Protein AF-0000000072275347 (afdb_homodimer)

Nearest PDB structures (foldseek):
  4dvj-assembly1_B  TM=9.779E-01  e=2.422E-47  Rhizobium etli CFN 42
  4dvj-assembly1_A  TM=9.761E-01  e=4.893E-47  Rhizobium etli CFN 42
  3fbg-assembly1_A  TM=9.633E-01  e=6.335E-38  Staphylococcus haemolyticus JCSC1435
  8j6e-assembly1_A  TM=8.499E-01  e=1.696E-19  Leishmania donovani
  3goh-assembly1_A  TM=8.347E-01  e=6.925E-19  Shewanella oneidensis MR-1

Foldseek 3Di:
DWFKWAQAQDALPDPRLIAIDDDDQDDEAQQKFKWQFFKAWDDPVQNVCSNPPHHHPVGTAAGGFWTWGFGCDGHNNYDQDDGGFIKIFGAAPVDHHDRGRIDIHGPLGMAGAQPVDDGQLRSLAHPLVLQLVCCCCVWQNADQDAQVVCPQAAAEEEEPLFEANNLNNQLCCQQRHNHQYEYEDADPVSVVSSVVSPHPYYHHLVDQPQVVVVVVVRGAHQEYEYEDPCQVCVLSVLVRHAQQGEYEYEYDDPPHDPVSNVVSVYYYTYGDSNVCVVVVDPVSSVNHVSSNVVSVCCNVPSHGGQEDEEQEASGRVSVSVSSVVNVVSPDGRIYMHGHD/DWFKWAQAQDALPDPRLIAIDDDDQDDEAQQKFKWQFFKAWDDPVQLVCSNPPHHHPVGTAGGGFWTWGFGCDGHNNYDQDDGGFIKIFGAAPVDHHDRGRIDIHGPLGMAGAQPVDDGQLRSLAHPLVLQLVCCCCVWQNADQDAQVVCPQAAAEEEEPLFEANNLNNQLCCQQRHNHQYEYEDADPVSQVSSVVSHHPYYHHLVDQPQVVVVVVVRGAHQEYEYEDPCQVCVLSVLVRHAQQHEYEYEDDDPPHDPVSNVVSVYYYTYGDSNVCVVVVDPVSSVNHVSSNVVSVCCNVPSHGGQEDEEQEASGRVSVSVSSVVNVVSPDGRIYMYGHD

InterPro domains:
  IPR011032 GroES-like superfamily [SSF50129] (16-145)
  IPR013149 Alcohol dehydrogenase-like, C-terminal [PF00107] (164-250)
  IPR013154 Alcohol dehydrogenase-like, N-terminal [PF08240] (29-88)
  IPR014182 Alcohol dehydrogenase, zinc-binding type 1 [TIGR02817] (2-340)
  IPR014182 Alcohol dehydrogenase, zinc-binding type 1 [cd08252] (1-337)
  IPR020843 Enoylreductase domain [SM00829] (5-337)
  IPR036291 NAD(P)-binding domain superfamily [SSF51735] (117-290)
  IPR051603 Zinc-Containing ADH Family: Quinone Oxidoreductase/CCCR [PTHR44154] (21-338)

Solvent-accessible surface area (backbone atoms only — not comparable to full-atom values): 33293 Å² total; per-residue (Å²): 71,55,30,31,25,21,41,41,49,38,58,76,85,43,86,62,30,43,34,74,41,79,45,81,76,80,77,58,50,48,45,14,29,27,26,39,49,41,10,30,27,71,54,73,65,43,53,52,42,42,53,62,43,81,36,28,86,92,50,56,36,38,45,43,38,20,26,7,27,32,28,66,40,67,16,86,65,48,80,91,71,58,61,71,42,54,31,25,23,34,58,45,86,89,47,71,26,41,41,28,48,59,32,70,36,53,56,43,43,33,23,58,42,33,83,78,47,56,46,53,44,40,7,32,34,33,54,31,42,50,39,26,50,41,33,43,47,70,58,66,52,54,66,73,39,60,49,81,75,40,70,74,46,36,22,33,40,31,35,47,14,32,28,43,39,27,34,46,35,35,31,51,43,48,67,49,26,43,44,45,35,33,26,26,36,77,50,71,70,36,41,54,46,30,43,71,38,44,30,75,41,77,42,42,75,88,52,65,50,49,61,54,53,61,71,65,69,69,71,46,27,29,32,33,42,30,55,50,64,37,54,80,43,38,71,48,49,46,68,46,43,27,72,62,12,38,37,34,39,61,61,62,43,70,82,44,68,59,50,66,30,35,69,30,22,23,32,43,32,28,46,32,77,47,27,35,63,74,66,63,40,92,64,32,49,49,50,17,52,52,46,38,50,48,19,52,34,38,57,72,63,73,43,74,71,43,55,67,44,76,78,40,49,55,40,24,69,45,49,46,52,50,44,51,48,57,73,66,69,73,60,57,32,19,43,22,28,43,39,113,72,55,30,29,25,21,40,40,50,37,57,73,85,45,88,62,30,42,34,73,42,80,46,80,75,81,75,57,50,49,46,15,30,26,26,40,48,41,11,28,26,69,53,72,66,43,54,52,44,40,53,63,43,81,35,28,85,91,51,55,36,37,46,42,38,18,26,7,29,32,27,67,40,66,16,86,67,47,80,91,70,57,61,71,41,52,32,27,25,33,56,48,84,89,47,70,27,42,40,26,47,60,31,70,36,53,57,42,43,33,22,58,41,34,82,78,46,56,46,53,44,39,7,32,35,33,54,32,44,50,39,28,49,43,34,43,47,71,58,65,52,53,65,72,40,61,48,81,74,41,70,76,45,36,22,32,40,31,35,44,14,32,30,43,38,27,35,47,34,36,32,49,44,48,68,48,28,45,43,45,35,32,27,24,35,77,49,72,71,37,40,54,48,30,45,71,37,43,31,74,39,79,43,42,74,87,51,64,51,46,62,55,54,59,70,65,69,68,71,47,27,27,32,35,41,30,56,50,64,38,54,80,43,38,71,48,50,46,68,46,44,28,74,60,12,38,37,34,39,59,61,60,43,71,81,44,68,59,53,67,30,33,67,30,22,22,31,43,30,30,46,32,76,48,28,34,64,72,64,64,39,94,64,33,50,50,49,17,51,53,45,39,52,48,19,51,34,38,58,72,62,72,42,76,71,42,56,67,44,75,77,40,47,56,40,24,70,46,49,47,53,48,44,51,48,57,72,67,71,73,60,54,32,19,42,20,30,44,38,112

pLDDT: mean 96.67, std 4.54, range [67.81, 98.94]

Sequence (680 aa):
MKAVGTHAPLPIDHPEALLDLEIDKPVPGPRDLLVRIEAISVNPVDTKTRKTRPASPENPAILGWDAAGVVEAVGESVTLFKPGEAVYYAGDLTRPGTNAQFHLVDERLAALKPTSLDFAEAAALPLTTITAYEMLFDRLGVPRSSPEALGEVRSILIVGGAGGVGSIAIQLARRLTGLTVIATASRPETRDWVSAMGAHHVVDHRGDLAEQINALGVGPVGFIFSTTQTPSHFPALAKIIAPQGRIGMIDDGVGLDFSLLKTKSASLHWEFMYTRSMFHTEDMIAQHSLLSEVAGLIDDGTLRTTLTATDGPISAATLKAAHATQESGTTIGKRVLVGFMKAVGTHAPLPIDHPEALLDLEIDKPVPGPRDLLVRIEAISVNPVDTKTRKTRPASPENPAILGWDAAGVVEAVGESVTLFKPGEAVYYAGDLTRPGTNAQFHLVDERLAALKPTSLDFAEAAALPLTTITAYEMLFDRLGVPRSSPEALGEVRSILIVGGAGGVGSIAIQLARRLTGLTVIATASRPETRDWVSAMGAHHVVDHRGDLAEQINALGVGPVGFIFSTTQTPSHFPALAKIIAPQGRIGMIDDGVGLDFSLLKTKSASLHWEFMYTRSMFHTEDMIAQHSLLSEVAGLIDDGTLRTTLTATDGPISAATLKAAHATQESGTTIGKRVLVGF

Organism: Rhodospirillum rubrum (strain ATCC 11170 / ATH 1.1.1 / DSM 467 / LMG 4362 / NCIMB 8255 / S1) (NCBI:txid269796)

Secondary structure (DSSP, 8-state):
-EEEEESS---TTSTTSSEEEE-PPP---TTEEEEEEEEEE--HHHHHHHHHS---SSSPEE---EEEEEEEEE-TT--S--TT-EEEEE--TTS--S-BSEEEEEGGGEEEPPTTS-HHHHHTSHHHHHHHHIIIIIIS----S-GGGGTT--EEEEESTTSHHHHHHHHHHHHHS-PEEEEE--SHHHHHHHHHHT-SEEE-TTS-HHHHHHHHT---EEEEEE-S-HHHHHHHHHHHEEEEEEEEESS--TT--GGGGGGGT-EEEE--TTHHHHHT-TTTTHHHHHHHHHHHHHHTTSS---EEEEEESSSHHHHHHHHHHHHTT---SEEEEE--/-EEEEESS---TTSTTSSEEEE-PPP---TTEEEEEEEEEE--HHHHHHHHHS---SSSPEE---EEEEEEEEE-TT--S--TT-EEEEE--TTS--S-BSEEEEEGGGEEEPPTTS-HHHHHTSHHHHHHHHIIIIIIS----S-GGGGTT--EEEEESTTSHHHHHHHHHHHHHS-PEEEEE--SHHHHHHHHHHT-SEEE-TTS-HHHHHHHHT---EEEEEE-S-HHHHHHHHHHHEEEEEEEEESS--TT--GGGGGGGT-EEEE--TTHHHHHT-TTTTHHHHHHHHHHHHHHTTSS---EEEEEESSSHHHHHHHHHHHHTT---SEEEEE--

Structure (mmCIF, N/CA/C/O backbone):
data_AF-0000000072275347-model_v1
#
loop_
_entity.id
_entity.type
_entity.pdbx_description
1 polymer 'Zinc-type alcohol dehydrogenase-like protein'
#
loop_
_atom_site.group_PDB
_atom_site.id
_atom_site.type_symbol
_atom_site.label_atom_id
_atom_site.label_alt_id
_atom_site.label_comp_id
_atom_site.label_asym_id
_atom_site.label_entity_id
_atom_site.label_seq_id
_atom_site.pdbx_PDB_ins_code
_atom_site.Cartn_x
_atom_site.Cartn_y
_atom_site.Cartn_z
_atom_site.occupancy
_atom_site.B_iso_or_equiv
_atom_site.auth_seq_id
_atom_site.auth_comp_id
_atom_site.auth_asym_id
_atom_site.auth_atom_id
_atom_site.pdbx_PDB_model_num
ATOM 1 N N . MET A 1 1 ? 14.648 -35.406 -23.766 1 96.94 1 MET A N 1
ATOM 2 C CA . MET A 1 1 ? 13.375 -35.469 -23.062 1 96.94 1 MET A CA 1
ATOM 3 C C . MET A 1 1 ? 12.281 -34.719 -23.812 1 96.94 1 MET A C 1
ATOM 5 O O . MET A 1 1 ? 12.578 -33.844 -24.609 1 96.94 1 MET A O 1
ATOM 9 N N . LYS A 1 2 ? 11.078 -35.156 -23.578 1 98.12 2 LYS A N 1
ATOM 10 C CA . LYS A 1 2 ? 9.945 -34.469 -24.188 1 98.12 2 LYS A CA 1
ATOM 11 C C . LYS A 1 2 ? 9.695 -33.125 -23.516 1 98.12 2 LYS A C 1
ATOM 13 O O . LYS A 1 2 ? 9.844 -33 -22.297 1 98.12 2 LYS A O 1
ATOM 18 N N . ALA A 1 3 ? 9.336 -32.094 -24.281 1 98.44 3 ALA A N 1
ATOM 19 C CA . ALA A 1 3 ? 8.93 -30.797 -23.797 1 98.44 3 ALA A CA 1
ATOM 20 C C . ALA A 1 3 ? 7.973 -30.109 -24.766 1 98.44 3 ALA A C 1
ATOM 22 O O . ALA A 1 3 ? 7.832 -30.547 -25.906 1 98.44 3 ALA A O 1
ATOM 23 N N . VAL A 1 4 ? 7.266 -29.188 -24.281 1 98.56 4 VAL A N 1
ATOM 24 C CA . VAL A 1 4 ? 6.453 -28.312 -25.141 1 98.56 4 VAL A CA 1
ATOM 25 C C . VAL A 1 4 ? 6.977 -26.891 -25.062 1 98.56 4 VAL A C 1
ATOM 27 O O . VAL A 1 4 ? 7.156 -26.328 -23.969 1 98.56 4 VAL A O 1
ATOM 30 N N . GLY A 1 5 ? 7.262 -26.281 -26.172 1 97.94 5 GLY A N 1
ATOM 31 C CA . GLY A 1 5 ? 7.789 -24.922 -26.219 1 97.94 5 GLY A CA 1
ATOM 32 C C . GLY A 1 5 ? 7.422 -24.188 -27.484 1 97.94 5 GLY A C 1
ATOM 33 O O . GLY A 1 5 ? 6.48 -24.562 -28.188 1 97.94 5 GLY A O 1
ATOM 34 N N . THR A 1 6 ? 8.008 -23.047 -27.641 1 97.81 6 THR A N 1
ATOM 35 C CA . THR A 1 6 ? 7.777 -22.234 -28.844 1 97.81 6 THR A CA 1
ATOM 36 C C . THR A 1 6 ? 9.086 -21.656 -29.359 1 97.81 6 THR A C 1
ATOM 38 O O . THR A 1 6 ? 10.031 -21.453 -28.594 1 97.81 6 THR A O 1
ATOM 41 N N . HIS A 1 7 ? 9.117 -21.391 -30.688 1 97.69 7 HIS A N 1
ATOM 42 C CA . HIS A 1 7 ? 10.297 -20.828 -31.344 1 97.69 7 HIS A CA 1
ATOM 43 C C . HIS A 1 7 ? 10.156 -19.328 -31.531 1 97.69 7 HIS A C 1
ATOM 45 O O . HIS A 1 7 ? 11.102 -18.656 -31.953 1 97.69 7 HIS A O 1
ATOM 51 N N . ALA A 1 8 ? 8.953 -18.797 -31.234 1 97.19 8 ALA A N 1
ATOM 52 C CA . ALA A 1 8 ? 8.656 -17.375 -31.344 1 97.19 8 ALA A CA 1
ATOM 53 C C . ALA A 1 8 ? 7.383 -17.016 -30.594 1 97.19 8 ALA A C 1
ATOM 55 O O . ALA A 1 8 ? 6.543 -17.891 -30.328 1 97.19 8 ALA A O 1
ATOM 56 N N . PRO A 1 9 ? 7.363 -15.711 -30.203 1 97.25 9 PRO A N 1
ATOM 57 C CA . PRO A 1 9 ? 6.07 -15.289 -29.656 1 97.25 9 PRO A CA 1
ATOM 58 C C . PRO A 1 9 ? 4.961 -15.281 -30.703 1 97.25 9 PRO A C 1
ATOM 60 O O . PRO A 1 9 ? 5.074 -14.586 -31.719 1 97.25 9 PRO A O 1
ATOM 63 N N . LEU A 1 10 ? 3.924 -16.062 -30.531 1 96.62 10 LEU A N 1
ATOM 64 C CA . LEU A 1 10 ? 2.867 -16.203 -31.531 1 96.62 10 LEU A CA 1
ATOM 65 C C . LEU A 1 10 ? 1.497 -16.266 -30.859 1 96.62 10 LEU A C 1
ATOM 67 O O . LEU A 1 10 ? 1.38 -16.703 -29.719 1 96.62 10 LEU A O 1
ATOM 71 N N . PRO A 1 11 ? 0.466 -15.758 -31.562 1 96.88 11 PRO A N 1
ATOM 72 C CA . PRO A 1 11 ? -0.896 -15.969 -31.062 1 96.88 11 PRO A CA 1
ATOM 73 C C . PRO A 1 11 ? -1.306 -17.438 -31.062 1 96.88 11 PRO A C 1
ATOM 75 O O . PRO A 1 11 ? -0.723 -18.25 -31.797 1 96.88 11 PRO A O 1
ATOM 78 N N . ILE A 1 12 ? -2.264 -17.734 -30.266 1 97.06 12 ILE A N 1
ATOM 79 C CA . ILE A 1 12 ? -2.586 -19.141 -29.969 1 97.06 12 ILE A CA 1
ATOM 80 C C . ILE A 1 12 ? -3.129 -19.812 -31.234 1 97.06 12 ILE A C 1
ATOM 82 O O . ILE A 1 12 ? -3.051 -21.031 -31.375 1 97.06 12 ILE A O 1
ATOM 86 N N . ASP A 1 13 ? -3.684 -19.078 -32.156 1 96.25 13 ASP A N 1
ATOM 87 C CA . ASP A 1 13 ? -4.285 -19.656 -33.344 1 96.25 13 ASP A CA 1
ATOM 88 C C . ASP A 1 13 ? -3.223 -19.953 -34.406 1 96.25 13 ASP A C 1
ATOM 90 O O . ASP A 1 13 ? -3.51 -20.609 -35.406 1 96.25 13 ASP A O 1
ATOM 94 N N . HIS A 1 14 ? -2.021 -19.516 -34.188 1 97 14 HIS A N 1
ATOM 95 C CA . HIS A 1 14 ? -0.943 -19.875 -35.125 1 97 14 HIS A CA 1
ATOM 96 C C . HIS A 1 14 ? -0.582 -21.359 -35 1 97 14 HIS A C 1
ATOM 98 O O . HIS A 1 14 ? -0.474 -21.875 -33.875 1 97 14 HIS A O 1
ATOM 104 N N . PRO A 1 15 ? -0.305 -22.062 -36.062 1 95.56 15 PRO A N 1
ATOM 105 C CA . PRO A 1 15 ? -0.026 -23.5 -36.031 1 95.56 15 PRO A CA 1
ATOM 106 C C . PRO A 1 15 ? 1.238 -23.844 -35.25 1 95.56 15 PRO A C 1
ATOM 108 O O . PRO A 1 15 ? 1.352 -24.938 -34.688 1 95.56 15 PRO A O 1
ATOM 111 N N . GLU A 1 16 ? 2.111 -22.922 -35.125 1 96.44 16 GLU A N 1
ATOM 112 C CA . GLU A 1 16 ? 3.381 -23.172 -34.438 1 96.44 16 GLU A CA 1
ATOM 113 C C . GLU A 1 16 ? 3.453 -22.453 -33.125 1 96.44 16 GLU A C 1
ATOM 115 O O . GLU A 1 16 ? 4.543 -22.1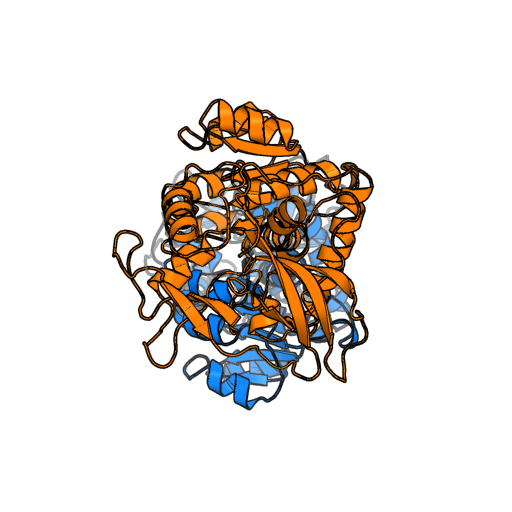56 -32.625 1 96.44 16 GLU A O 1
ATOM 120 N N . ALA A 1 17 ? 2.271 -22.047 -32.656 1 97.62 17 ALA A N 1
ATOM 121 C CA . ALA A 1 17 ? 2.232 -21.328 -31.375 1 97.62 17 ALA A CA 1
ATOM 122 C C . ALA A 1 17 ? 2.93 -22.125 -30.281 1 97.62 17 ALA A C 1
ATOM 124 O O . ALA A 1 17 ? 3.6 -21.562 -29.406 1 97.62 17 ALA A O 1
ATOM 125 N N . LEU A 1 18 ? 2.74 -23.422 -30.25 1 98.38 18 LEU A N 1
ATOM 126 C CA . LEU A 1 18 ? 3.391 -24.391 -29.375 1 98.38 18 LEU A CA 1
ATOM 127 C C . LEU A 1 18 ? 3.773 -25.656 -30.156 1 98.38 18 LEU A C 1
ATOM 129 O O . LEU A 1 18 ? 3.023 -26.094 -31.031 1 98.38 18 LEU A O 1
ATOM 133 N N . LEU A 1 19 ? 4.91 -26.203 -29.75 1 98.31 19 LEU A N 1
ATOM 134 C CA . LEU A 1 19 ? 5.449 -27.344 -30.469 1 98.31 19 LEU A CA 1
ATOM 135 C C . LEU A 1 19 ? 5.926 -28.422 -29.484 1 98.31 19 LEU A C 1
ATOM 137 O O . LEU A 1 19 ? 6.465 -28.109 -28.422 1 98.31 19 LEU A O 1
ATOM 141 N N . ASP A 1 20 ? 5.707 -29.672 -29.891 1 98.38 20 ASP A N 1
ATOM 142 C CA . ASP A 1 20 ? 6.395 -30.766 -29.203 1 98.38 20 ASP A CA 1
ATOM 143 C C . ASP A 1 20 ? 7.879 -30.797 -29.562 1 98.38 20 ASP A C 1
ATOM 145 O O . ASP A 1 20 ? 8.234 -30.828 -30.75 1 98.38 20 ASP A O 1
ATOM 149 N N . LEU A 1 21 ? 8.664 -30.766 -28.562 1 98.12 21 LEU A N 1
ATOM 150 C CA . LEU A 1 21 ? 10.109 -30.688 -28.75 1 98.12 21 LEU A CA 1
ATOM 151 C C . LEU A 1 21 ? 10.805 -31.844 -28.031 1 98.12 21 LEU A C 1
ATOM 153 O O . LEU A 1 21 ? 10.242 -32.438 -27.109 1 98.12 21 LEU A O 1
ATOM 157 N N . GLU A 1 22 ? 11.938 -32.25 -28.578 1 97.75 22 GLU A N 1
ATOM 158 C CA . GLU A 1 22 ? 12.914 -33.062 -27.859 1 97.75 22 GLU A CA 1
ATOM 159 C C . GLU A 1 22 ? 14.133 -32.219 -27.453 1 97.75 22 GLU A C 1
ATOM 161 O O . GLU A 1 22 ? 14.82 -31.672 -28.297 1 97.75 22 GLU A O 1
ATOM 166 N N . ILE A 1 23 ? 14.297 -32.125 -26.141 1 97.12 23 ILE A N 1
ATOM 167 C CA . ILE A 1 23 ? 15.398 -31.312 -25.641 1 97.12 23 ILE A CA 1
ATOM 168 C C . ILE A 1 23 ? 16.25 -32.125 -24.672 1 97.12 23 ILE A C 1
ATOM 170 O O . ILE A 1 23 ? 15.891 -33.25 -24.312 1 97.12 23 ILE A O 1
ATOM 174 N N . ASP A 1 24 ? 17.375 -31.562 -24.266 1 97.19 24 ASP A N 1
ATOM 175 C CA . ASP A 1 24 ? 18.266 -32.25 -23.328 1 97.19 24 ASP A CA 1
ATOM 176 C C . ASP A 1 24 ? 17.688 -32.25 -21.922 1 97.19 24 ASP A C 1
ATOM 178 O O . ASP A 1 24 ? 17.062 -31.25 -21.5 1 97.19 24 ASP A O 1
ATOM 182 N N . LYS A 1 25 ? 17.859 -33.344 -21.234 1 97.94 25 LYS A N 1
ATOM 183 C CA . LYS A 1 25 ? 17.547 -33.375 -19.812 1 97.94 25 LYS A CA 1
ATOM 184 C C . LYS A 1 25 ? 18.438 -32.406 -19.031 1 97.94 25 LYS A C 1
ATOM 186 O O . LYS A 1 25 ? 19.656 -32.438 -19.156 1 97.94 25 LYS A O 1
ATOM 191 N N . PRO A 1 26 ? 17.875 -31.547 -18.219 1 97.81 26 PRO A N 1
ATOM 192 C CA . PRO A 1 26 ? 18.703 -30.578 -17.516 1 97.81 26 PRO A CA 1
ATOM 193 C C . PRO A 1 26 ? 19.453 -31.188 -16.328 1 97.81 26 PRO A C 1
ATOM 195 O O . PRO A 1 26 ? 19.047 -32.25 -15.82 1 97.81 26 PRO A O 1
ATOM 198 N N . VAL A 1 27 ? 20.5 -30.547 -15.953 1 97.69 27 VAL A N 1
ATOM 199 C CA . VAL A 1 27 ? 21.344 -30.953 -14.844 1 97.69 27 VAL A CA 1
ATOM 200 C C . VAL A 1 27 ? 21.172 -30 -13.664 1 97.69 27 VAL A C 1
ATOM 202 O O . VAL A 1 27 ? 21.266 -28.781 -13.828 1 97.69 27 VAL A O 1
ATOM 205 N N . PRO A 1 28 ? 20.906 -30.547 -12.5 1 98.12 28 PRO A N 1
ATOM 206 C CA . PRO A 1 28 ? 20.641 -29.672 -11.359 1 98.12 28 PRO A CA 1
ATOM 207 C C . PRO A 1 28 ? 21.859 -28.828 -10.961 1 98.12 28 PRO A C 1
ATOM 209 O O . PRO A 1 28 ? 22.984 -29.344 -10.953 1 98.12 28 PRO A O 1
ATOM 212 N N . GLY A 1 29 ? 21.656 -27.531 -10.766 1 98.25 29 GLY A N 1
ATOM 213 C CA . GLY A 1 29 ? 22.625 -26.719 -10.047 1 98.25 29 GLY A CA 1
ATOM 214 C C . GLY A 1 29 ? 22.656 -27 -8.562 1 98.25 29 GLY A C 1
ATOM 215 O O . GLY A 1 29 ? 21.953 -27.875 -8.07 1 98.25 29 GLY A O 1
ATOM 216 N N . PRO A 1 30 ? 23.375 -26.25 -7.766 1 98.31 30 PRO A N 1
ATOM 217 C CA . PRO A 1 30 ? 23.625 -26.562 -6.359 1 98.31 30 PRO A CA 1
ATOM 218 C C . PRO A 1 30 ? 22.344 -26.578 -5.523 1 98.31 30 PRO A C 1
ATOM 220 O O . PRO A 1 30 ? 22.203 -27.422 -4.625 1 98.31 30 PRO A O 1
ATOM 223 N N . ARG A 1 31 ? 21.359 -25.734 -5.828 1 98.38 31 ARG A N 1
ATOM 224 C CA . ARG A 1 31 ? 20.172 -25.641 -4.996 1 98.38 31 ARG A CA 1
ATOM 225 C C . ARG A 1 31 ? 18.938 -26.156 -5.734 1 98.38 31 ARG A C 1
ATOM 227 O O . ARG A 1 31 ? 17.812 -26 -5.273 1 98.38 31 ARG A O 1
ATOM 234 N N . ASP A 1 32 ? 19.172 -26.859 -6.781 1 98.81 32 ASP A N 1
ATOM 235 C CA . ASP A 1 32 ? 18.078 -27.266 -7.652 1 98.81 32 ASP A CA 1
ATOM 236 C C . ASP A 1 32 ? 17.562 -28.656 -7.266 1 98.81 32 ASP A C 1
ATOM 238 O O . ASP A 1 32 ? 18.344 -29.547 -6.906 1 98.81 32 ASP A O 1
ATOM 242 N N . LEU A 1 33 ? 16.281 -28.75 -7.375 1 98.94 33 LEU A N 1
ATOM 243 C CA . LEU A 1 33 ? 15.641 -30.062 -7.539 1 98.94 33 LEU A CA 1
ATOM 244 C C . LEU A 1 33 ? 15.438 -30.375 -9.016 1 98.94 33 LEU A C 1
ATOM 246 O O . LEU A 1 33 ? 14.992 -29.531 -9.789 1 98.94 33 LEU A O 1
ATOM 250 N N . LEU A 1 34 ? 15.812 -31.562 -9.367 1 98.94 34 LEU A N 1
ATOM 251 C CA . LEU A 1 34 ? 15.336 -32.125 -10.625 1 98.94 34 LEU A CA 1
ATOM 252 C C . LEU A 1 34 ? 14.062 -32.938 -10.406 1 98.94 34 LEU A C 1
ATOM 254 O O . LEU A 1 34 ? 14.078 -33.969 -9.734 1 98.94 34 LEU A O 1
ATOM 258 N N . VAL A 1 35 ? 13.031 -32.469 -10.992 1 98.94 35 VAL A N 1
ATOM 259 C CA . VAL A 1 35 ? 11.734 -33.062 -10.719 1 98.94 35 VAL A CA 1
ATOM 260 C C . VAL A 1 35 ? 11.203 -33.75 -11.977 1 98.94 35 VAL A C 1
ATOM 262 O O . VAL A 1 35 ? 11.203 -33.188 -13.055 1 98.94 35 VAL A O 1
ATOM 265 N N . ARG A 1 36 ? 10.836 -35 -11.859 1 98.94 36 ARG A N 1
ATOM 266 C CA . ARG A 1 36 ? 10.062 -35.656 -12.906 1 98.94 36 ARG A CA 1
ATOM 267 C C . ARG A 1 36 ? 8.602 -35.219 -12.859 1 98.94 36 ARG A C 1
ATOM 269 O O . ARG A 1 36 ? 7.863 -35.594 -11.945 1 98.94 36 ARG A O 1
ATOM 276 N N . ILE A 1 37 ? 8.188 -34.562 -13.852 1 98.88 37 ILE A N 1
ATOM 277 C CA . ILE A 1 37 ? 6.879 -33.906 -13.852 1 98.88 37 ILE A CA 1
ATOM 278 C C . ILE A 1 37 ? 5.785 -34.938 -14.078 1 98.88 37 ILE A C 1
ATOM 280 O O . ILE A 1 37 ? 5.867 -35.75 -15.008 1 98.88 37 ILE A O 1
ATOM 284 N N . GLU A 1 38 ? 4.812 -34.906 -13.195 1 98.88 38 GLU A N 1
ATOM 285 C CA . GLU A 1 38 ? 3.652 -35.781 -13.336 1 98.88 38 GLU A CA 1
ATOM 286 C C . GLU A 1 38 ? 2.438 -35 -13.844 1 98.88 38 GLU A C 1
ATOM 288 O O . GLU A 1 38 ? 1.63 -35.562 -14.602 1 98.88 38 GLU A O 1
ATOM 293 N N . ALA A 1 39 ? 2.264 -33.812 -13.43 1 98.88 39 ALA A N 1
ATOM 294 C CA . ALA A 1 39 ? 1.138 -32.969 -13.812 1 98.88 39 ALA A CA 1
ATOM 295 C C . ALA A 1 39 ? 1.528 -31.5 -13.789 1 98.88 39 ALA A C 1
ATOM 297 O O . ALA A 1 39 ? 2.434 -31.109 -13.055 1 98.88 39 ALA A O 1
ATOM 298 N N . ILE A 1 40 ? 0.901 -30.703 -14.633 1 98.88 40 ILE A N 1
ATOM 299 C CA . ILE A 1 40 ? 1.06 -29.25 -14.688 1 98.88 40 ILE A CA 1
ATOM 300 C C . ILE A 1 40 ? -0.312 -28.578 -14.766 1 98.88 40 ILE A C 1
ATOM 302 O O . ILE A 1 40 ? -1.325 -29.25 -14.969 1 98.88 40 ILE A O 1
ATOM 306 N N . SER A 1 41 ? -0.367 -27.297 -14.531 1 98.56 41 SER A N 1
ATOM 307 C CA . SER A 1 41 ? -1.598 -26.531 -14.742 1 98.56 41 SER A CA 1
ATOM 308 C C . SER A 1 41 ? -1.339 -25.266 -15.555 1 98.56 41 SER A C 1
ATOM 310 O O . SER A 1 41 ? -0.186 -24.906 -15.805 1 98.56 41 SER A O 1
ATOM 312 N N . VAL A 1 42 ? -2.422 -24.688 -16.047 1 97.81 42 VAL A N 1
ATOM 313 C CA . VAL A 1 42 ? -2.318 -23.547 -16.938 1 97.81 42 VAL A CA 1
ATOM 314 C C . VAL A 1 42 ? -2.811 -22.281 -16.234 1 97.81 42 VAL A C 1
ATOM 316 O O . VAL A 1 42 ? -3.812 -22.328 -15.516 1 97.81 42 VAL A O 1
ATOM 319 N N . ASN A 1 43 ? -2.076 -21.219 -16.391 1 97 43 ASN A N 1
ATOM 320 C CA . ASN A 1 43 ? -2.357 -19.922 -15.812 1 97 43 ASN A CA 1
ATOM 321 C C . ASN A 1 43 ? -2.348 -18.812 -16.875 1 97 43 ASN A C 1
ATOM 323 O O . ASN A 1 43 ? -1.771 -18.984 -17.938 1 97 43 ASN A O 1
ATOM 327 N N . PRO A 1 44 ? -2.941 -17.641 -16.531 1 95.31 44 PRO A N 1
ATOM 328 C CA . PRO A 1 44 ? -2.881 -16.5 -17.453 1 95.31 44 PRO A CA 1
ATOM 329 C C . PRO A 1 44 ? -1.45 -16.125 -17.844 1 95.31 44 PRO A C 1
ATOM 331 O O . PRO A 1 44 ? -1.19 -15.758 -18.984 1 95.31 44 PRO A O 1
ATOM 334 N N . VAL A 1 45 ? -0.525 -16.219 -16.953 1 95.38 45 VAL A N 1
ATOM 335 C CA . VAL A 1 45 ? 0.863 -15.852 -17.203 1 95.38 45 VAL A CA 1
ATOM 336 C C . VAL A 1 45 ? 1.447 -16.75 -18.297 1 95.38 45 VAL A C 1
ATOM 338 O O . VAL A 1 45 ? 2.334 -16.328 -19.047 1 95.38 45 VAL A O 1
ATOM 341 N N . ASP A 1 46 ? 0.982 -17.984 -18.438 1 96.88 46 ASP A N 1
ATOM 342 C CA . ASP A 1 46 ? 1.438 -18.875 -19.5 1 96.88 46 ASP A CA 1
ATOM 343 C C . ASP A 1 46 ? 1.117 -18.297 -20.875 1 96.88 46 ASP A C 1
ATOM 345 O O . ASP A 1 46 ? 1.972 -18.297 -21.766 1 96.88 46 ASP A O 1
ATOM 349 N N . THR A 1 47 ? -0.102 -17.797 -21.016 1 96.5 47 THR A N 1
ATOM 350 C CA . THR A 1 47 ? -0.539 -17.25 -22.297 1 96.5 47 THR A CA 1
ATOM 351 C C . THR A 1 47 ? 0.169 -15.922 -22.578 1 96.5 47 THR A C 1
ATOM 353 O O . THR A 1 47 ? 0.529 -15.641 -23.719 1 96.5 47 THR A O 1
ATOM 356 N N . LYS A 1 48 ? 0.361 -15.148 -21.516 1 94.31 48 LYS A N 1
ATOM 357 C CA . LYS A 1 48 ? 1.051 -13.867 -21.688 1 94.31 48 LYS A CA 1
ATOM 358 C C . LYS A 1 48 ? 2.504 -14.078 -22.094 1 94.31 48 LYS A C 1
ATOM 360 O O . LYS A 1 48 ? 2.996 -13.414 -23.016 1 94.31 48 LYS A O 1
ATOM 365 N N . THR A 1 49 ? 3.168 -14.984 -21.469 1 95.31 49 THR A N 1
ATOM 366 C CA . THR A 1 49 ? 4.57 -15.258 -21.766 1 95.31 49 THR A CA 1
ATOM 367 C C . THR A 1 49 ? 4.723 -15.859 -23.156 1 95.31 49 THR A C 1
ATOM 369 O O . THR A 1 49 ? 5.699 -15.578 -23.859 1 95.31 49 THR A O 1
ATOM 372 N N . ARG A 1 50 ? 3.766 -16.609 -23.547 1 96.62 50 ARG A N 1
ATOM 373 C CA . ARG A 1 50 ? 3.797 -17.156 -24.906 1 96.62 50 ARG A CA 1
ATOM 374 C C . ARG A 1 50 ? 3.855 -16.031 -25.938 1 96.62 50 ARG A C 1
ATOM 376 O O . ARG A 1 50 ? 4.582 -16.141 -26.938 1 96.62 50 ARG A O 1
ATOM 383 N N . LYS A 1 51 ? 3.16 -14.992 -25.672 1 95.75 51 LYS A N 1
ATOM 384 C CA . LYS A 1 51 ? 2.996 -13.898 -26.625 1 95.75 51 LYS A CA 1
ATOM 385 C C . LYS A 1 51 ? 4.188 -12.945 -26.578 1 95.75 51 LYS A C 1
ATOM 387 O O . LYS A 1 51 ? 4.367 -12.125 -27.484 1 95.75 51 LYS A O 1
ATOM 392 N N . THR A 1 52 ? 5.031 -13.07 -25.5 1 95 52 THR A N 1
ATOM 393 C CA . THR A 1 52 ? 5.969 -11.969 -25.312 1 95 52 THR A CA 1
ATOM 394 C C . THR A 1 52 ? 7.391 -12.5 -25.141 1 95 52 THR A C 1
ATOM 396 O O . THR A 1 52 ? 8.359 -11.781 -25.406 1 95 52 THR A O 1
ATOM 399 N N . ARG A 1 53 ? 7.562 -13.703 -24.703 1 95.38 53 ARG A N 1
ATOM 400 C CA . ARG A 1 53 ? 8.891 -14.219 -24.391 1 95.38 53 ARG A CA 1
ATOM 401 C C . ARG A 1 53 ? 9.719 -14.414 -25.656 1 95.38 53 ARG A C 1
ATOM 403 O O . ARG A 1 53 ? 9.289 -15.102 -26.594 1 95.38 53 ARG A O 1
ATOM 410 N N . PRO A 1 54 ? 10.898 -13.805 -25.688 1 96.06 54 PRO A N 1
ATOM 411 C CA . PRO A 1 54 ? 11.773 -14.055 -26.844 1 96.06 54 PRO A CA 1
ATOM 412 C C . PRO A 1 54 ? 12.164 -15.523 -26.984 1 96.06 54 PRO A C 1
ATOM 414 O O . PRO A 1 54 ? 12.406 -16.203 -25.984 1 96.06 54 PRO A O 1
ATOM 417 N N . ALA A 1 55 ? 12.172 -16 -28.172 1 96.94 55 ALA A N 1
ATOM 418 C CA . ALA A 1 55 ? 12.5 -17.391 -28.484 1 96.94 55 ALA A CA 1
ATOM 419 C C . ALA A 1 55 ? 12.977 -17.531 -29.922 1 96.94 55 ALA A C 1
ATOM 421 O O . ALA A 1 55 ? 12.758 -16.641 -30.75 1 96.94 55 ALA A O 1
ATOM 422 N N . SER A 1 56 ? 13.734 -18.656 -30.203 1 96.19 56 SER A N 1
ATOM 423 C CA . SER A 1 56 ? 14.211 -19.016 -31.547 1 96.19 56 SER A CA 1
ATOM 424 C C . SER A 1 56 ? 14.305 -20.531 -31.703 1 96.19 56 SER A C 1
ATOM 426 O O . SER A 1 56 ? 14.219 -21.281 -30.719 1 96.19 56 SER A O 1
ATOM 428 N N . PRO A 1 57 ? 14.375 -20.953 -32.969 1 94.38 57 PRO A N 1
ATOM 429 C CA . PRO A 1 57 ? 14.555 -22.391 -33.156 1 94.38 57 PRO A CA 1
ATOM 430 C C . PRO A 1 57 ? 15.773 -22.938 -32.406 1 94.38 57 PRO A C 1
ATOM 432 O O . PRO A 1 57 ? 15.734 -24.062 -31.922 1 94.38 57 PRO A O 1
ATOM 435 N N . GLU A 1 58 ? 16.812 -22.109 -32.281 1 95.5 58 GLU A N 1
ATOM 436 C CA . GLU A 1 58 ? 18.031 -22.547 -31.625 1 95.5 58 GLU A CA 1
ATOM 437 C C . GLU A 1 58 ? 17.875 -22.484 -30.094 1 95.5 58 GLU A C 1
ATOM 439 O O . GLU A 1 58 ? 18.547 -23.219 -29.375 1 95.5 58 GLU A O 1
ATOM 444 N N . ASN A 1 59 ? 17.016 -21.594 -29.672 1 96 59 ASN A N 1
ATOM 445 C CA . ASN A 1 59 ? 16.75 -21.391 -28.25 1 96 59 ASN A CA 1
ATOM 446 C C . ASN A 1 59 ? 15.25 -21.297 -27.984 1 96 59 ASN A C 1
ATOM 448 O O . ASN A 1 59 ? 14.727 -20.219 -27.688 1 96 59 ASN A O 1
ATOM 452 N N . PRO A 1 60 ? 14.625 -22.453 -27.969 1 97.38 60 PRO A N 1
ATOM 453 C CA . PRO A 1 60 ? 13.18 -22.422 -27.766 1 97.38 60 PRO A CA 1
ATOM 454 C C . PRO A 1 60 ? 12.797 -22.016 -26.344 1 97.38 60 PRO A C 1
ATOM 456 O O . PRO A 1 60 ? 13.547 -22.297 -25.391 1 97.38 60 PRO A O 1
ATOM 459 N N . ALA A 1 61 ? 11.68 -21.375 -26.219 1 97.56 61 ALA A N 1
ATOM 460 C CA . ALA A 1 61 ? 11.148 -21.062 -24.891 1 97.56 61 ALA A CA 1
ATOM 461 C C . ALA A 1 61 ? 10.258 -22.172 -24.375 1 97.56 61 ALA A C 1
ATOM 463 O O . ALA A 1 61 ? 9.273 -22.547 -25.016 1 97.56 61 ALA A O 1
ATOM 464 N N . ILE A 1 62 ? 10.648 -22.766 -23.281 1 97.94 62 ILE A N 1
ATOM 465 C CA . ILE A 1 62 ? 9.789 -23.688 -22.562 1 97.94 62 ILE A CA 1
ATOM 466 C C . ILE A 1 62 ? 8.969 -22.938 -21.516 1 97.94 62 ILE A C 1
ATOM 468 O O . ILE A 1 62 ? 9.531 -22.344 -20.594 1 97.94 62 ILE A O 1
ATOM 472 N N . LEU A 1 63 ? 7.625 -22.969 -21.656 1 96.38 63 LEU A N 1
ATOM 473 C CA . LEU A 1 63 ? 6.742 -22.172 -20.797 1 96.38 63 LEU A CA 1
ATOM 474 C C . LEU A 1 63 ? 6.172 -23.031 -19.672 1 96.38 63 LEU A C 1
ATOM 476 O O . LEU A 1 63 ? 6.727 -24.078 -19.344 1 96.38 63 LEU A O 1
ATOM 480 N N . GLY A 1 64 ? 5.191 -22.438 -18.938 1 97.31 64 GLY A N 1
ATOM 481 C CA . GLY A 1 64 ? 4.574 -23.125 -17.797 1 97.31 64 GLY A CA 1
ATOM 482 C C . GLY A 1 64 ? 5.305 -22.875 -16.5 1 97.31 64 GLY A C 1
ATOM 483 O O . GLY A 1 64 ? 6.535 -22.797 -16.469 1 97.31 64 GLY A O 1
ATOM 484 N N . TRP A 1 65 ? 4.457 -22.984 -15.398 1 97.5 65 TRP A N 1
ATOM 485 C CA . TRP A 1 65 ? 5.086 -22.641 -14.125 1 97.5 65 TRP A CA 1
ATOM 486 C C . TRP A 1 65 ? 4.613 -23.578 -13.016 1 97.5 65 TRP A C 1
ATOM 488 O O . TRP A 1 65 ? 5.414 -24.031 -12.195 1 97.5 65 TRP A O 1
ATOM 498 N N . ASP A 1 66 ? 3.451 -24.031 -13.047 1 98.56 66 ASP A N 1
ATOM 499 C CA . ASP A 1 66 ? 2.926 -24.969 -12.055 1 98.56 66 ASP A CA 1
ATOM 500 C C . ASP A 1 66 ? 3.395 -26.391 -12.344 1 98.56 66 ASP A C 1
ATOM 502 O O . ASP A 1 66 ? 3.41 -26.828 -13.5 1 98.56 66 ASP A O 1
ATOM 506 N N . ALA A 1 67 ? 3.686 -27.062 -11.234 1 98.75 67 ALA A N 1
ATOM 507 C CA . ALA A 1 67 ? 4.008 -28.469 -11.422 1 98.75 67 ALA A CA 1
ATOM 508 C C . ALA A 1 67 ? 3.783 -29.266 -10.141 1 98.75 67 ALA A C 1
ATOM 510 O O . ALA A 1 67 ? 3.852 -28.703 -9.039 1 98.75 67 ALA A O 1
ATOM 511 N N . ALA A 1 68 ? 3.469 -30.484 -10.281 1 98.94 68 ALA A N 1
ATOM 512 C CA . ALA A 1 68 ? 3.59 -31.547 -9.273 1 98.94 68 ALA A CA 1
ATOM 513 C C . ALA A 1 68 ? 4.316 -32.75 -9.836 1 98.94 68 ALA A C 1
ATOM 515 O O . ALA A 1 68 ? 4.086 -33.156 -10.984 1 98.94 68 ALA A O 1
ATOM 516 N N . GLY A 1 69 ? 5.215 -33.281 -9.062 1 98.94 69 GLY A N 1
ATOM 517 C CA . GLY A 1 69 ? 6.004 -34.406 -9.523 1 98.94 69 GLY A CA 1
ATOM 518 C C . GLY A 1 69 ? 6.875 -35 -8.438 1 98.94 69 GLY A C 1
ATOM 519 O O . GLY A 1 69 ? 6.629 -34.812 -7.246 1 98.94 69 GLY A O 1
ATOM 520 N N . VAL A 1 70 ? 7.832 -35.812 -8.938 1 98.94 70 VAL A N 1
ATOM 521 C CA . VAL A 1 70 ? 8.688 -36.531 -8.008 1 98.94 70 VAL A CA 1
ATOM 522 C C . VAL A 1 70 ? 10.133 -36.062 -8.156 1 98.94 70 VAL A C 1
ATOM 524 O O . VAL A 1 70 ? 10.641 -35.969 -9.273 1 98.94 70 VAL A O 1
ATOM 527 N N . VAL A 1 71 ? 10.758 -35.781 -7.023 1 98.94 71 VAL A N 1
ATOM 528 C CA . VAL A 1 71 ? 12.172 -35.406 -7.051 1 98.94 71 VAL A CA 1
ATOM 529 C C . VAL A 1 71 ? 13.016 -36.562 -7.566 1 98.94 71 VAL A C 1
ATOM 531 O O . VAL A 1 71 ? 13.023 -37.656 -6.965 1 98.94 71 VAL A O 1
ATOM 534 N N . GLU A 1 72 ? 13.656 -36.344 -8.648 1 98.75 72 GLU A N 1
ATOM 535 C CA . GLU A 1 72 ? 14.516 -37.344 -9.258 1 98.75 72 GLU A CA 1
ATOM 536 C C . GLU A 1 72 ? 15.953 -37.219 -8.742 1 98.75 72 GLU A C 1
ATOM 538 O O . GLU A 1 72 ? 16.609 -38.25 -8.508 1 98.75 72 GLU A O 1
ATOM 543 N N . ALA A 1 73 ? 16.469 -36.062 -8.609 1 98.75 73 ALA A N 1
ATOM 544 C CA . ALA A 1 73 ? 17.812 -35.75 -8.141 1 98.75 73 ALA A CA 1
ATOM 545 C C . ALA A 1 73 ? 17.844 -34.375 -7.48 1 98.75 73 ALA A C 1
ATOM 547 O O . ALA A 1 73 ? 16.938 -33.562 -7.668 1 98.75 73 ALA A O 1
ATOM 548 N N . VAL A 1 74 ? 18.875 -34.188 -6.652 1 98.75 74 VAL A N 1
ATOM 549 C CA . VAL A 1 74 ? 19.016 -32.906 -5.969 1 98.75 74 VAL A CA 1
ATOM 550 C C . VAL A 1 74 ? 20.438 -32.375 -6.117 1 98.75 74 VAL A C 1
ATOM 552 O O . VAL A 1 74 ? 21.375 -33.188 -6.258 1 98.75 74 VAL A O 1
ATOM 555 N N . GLY A 1 75 ? 20.547 -31.078 -6.145 1 98.62 75 GLY A N 1
ATOM 556 C CA . GLY A 1 75 ? 21.859 -30.453 -6.137 1 98.62 75 GLY A CA 1
ATOM 557 C C . GLY A 1 75 ? 22.609 -30.656 -4.832 1 98.62 75 GLY A C 1
ATOM 558 O O . GLY A 1 75 ? 22.016 -31.047 -3.826 1 98.62 75 GLY A O 1
ATOM 559 N N . GLU A 1 76 ? 23.891 -30.266 -4.844 1 98.25 76 GLU A N 1
ATOM 560 C CA . GLU A 1 76 ? 24.797 -30.578 -3.746 1 98.25 76 GLU A CA 1
ATOM 561 C C . GLU A 1 76 ? 24.469 -29.766 -2.502 1 98.25 76 GLU A C 1
ATOM 563 O O . GLU A 1 76 ? 24.781 -30.172 -1.382 1 98.25 76 GLU A O 1
ATOM 568 N N . SER A 1 77 ? 23.797 -28.625 -2.641 1 98.5 77 SER A N 1
ATOM 569 C CA . SER A 1 77 ? 23.531 -27.734 -1.511 1 98.5 77 SER A CA 1
ATOM 570 C C . SER A 1 77 ? 22.094 -27.875 -1.022 1 98.5 77 SER A C 1
ATOM 572 O O . SER A 1 77 ? 21.656 -27.109 -0.149 1 98.5 77 SER A O 1
ATOM 574 N N . VAL A 1 78 ? 21.344 -28.766 -1.626 1 98.69 78 VAL A N 1
ATOM 575 C CA . VAL A 1 78 ? 19.938 -28.953 -1.253 1 98.69 78 VAL A CA 1
ATOM 576 C C . VAL A 1 78 ? 19.859 -29.625 0.117 1 98.69 78 VAL A C 1
ATOM 578 O O . VAL A 1 78 ? 20.578 -30.594 0.386 1 98.69 78 VAL A O 1
ATOM 581 N N . THR A 1 79 ? 18.953 -29.094 0.994 1 98.62 79 THR A N 1
ATOM 582 C CA . THR A 1 79 ? 18.812 -29.656 2.334 1 98.62 79 THR A CA 1
ATOM 583 C C . THR A 1 79 ? 17.344 -29.938 2.652 1 98.62 79 THR A C 1
ATOM 585 O O . THR A 1 79 ? 17.031 -30.672 3.594 1 98.62 79 THR A O 1
ATOM 588 N N . LEU A 1 80 ? 16.391 -29.453 1.875 1 98.75 80 LEU A N 1
ATOM 589 C CA . LEU A 1 80 ? 14.977 -29.484 2.244 1 98.75 80 LEU A CA 1
ATOM 590 C C . LEU A 1 80 ? 14.297 -30.734 1.678 1 98.75 80 LEU A C 1
ATOM 592 O O . LEU A 1 80 ? 13.211 -31.109 2.127 1 98.75 80 LEU A O 1
ATOM 596 N N . PHE A 1 81 ? 14.969 -31.359 0.664 1 98.81 81 PHE A N 1
ATOM 597 C CA . PHE A 1 81 ? 14.305 -32.469 -0.047 1 98.81 81 PHE A CA 1
ATOM 598 C C . PHE A 1 81 ? 15.289 -33.594 -0.34 1 98.81 81 PHE A C 1
ATOM 600 O O . PHE A 1 81 ? 16.5 -33.406 -0.255 1 98.81 81 PHE A O 1
ATOM 607 N N . LYS A 1 82 ? 14.727 -34.75 -0.719 1 98.56 82 LYS A N 1
ATOM 608 C CA . LYS A 1 82 ? 15.492 -35.906 -1.181 1 98.56 82 LYS A CA 1
ATOM 609 C C . LYS A 1 82 ? 14.805 -36.594 -2.365 1 98.56 82 LYS A C 1
ATOM 611 O O . LYS A 1 82 ? 13.594 -36.438 -2.543 1 98.56 82 LYS A O 1
ATOM 616 N N . PRO A 1 83 ? 15.617 -37.312 -3.172 1 98.75 83 PRO A N 1
ATOM 617 C CA . PRO A 1 83 ? 15.016 -38.031 -4.289 1 98.75 83 PRO A CA 1
ATOM 618 C C . PRO A 1 83 ? 13.898 -38.969 -3.844 1 98.75 83 PRO A C 1
ATOM 620 O O . PRO A 1 83 ? 14.008 -39.625 -2.795 1 98.75 83 PRO A O 1
ATOM 623 N N . GLY A 1 84 ? 12.844 -39 -4.598 1 98.81 84 GLY A N 1
ATOM 624 C CA . GLY A 1 84 ? 11.719 -39.875 -4.301 1 98.81 84 GLY A CA 1
ATOM 625 C C . GLY A 1 84 ? 10.531 -39.156 -3.701 1 98.81 84 GLY A C 1
ATOM 626 O O . GLY A 1 84 ? 9.414 -39.656 -3.703 1 98.81 84 GLY A O 1
ATOM 627 N N . GLU A 1 85 ? 10.719 -37.969 -3.238 1 98.88 85 GLU A N 1
ATOM 628 C CA . GLU A 1 85 ? 9.656 -37.219 -2.598 1 98.88 85 GLU A CA 1
ATOM 629 C C . GLU A 1 85 ? 8.758 -36.531 -3.633 1 98.88 85 GLU A C 1
ATOM 631 O O . GLU A 1 85 ? 9.242 -36.062 -4.668 1 98.88 85 GLU A O 1
ATOM 636 N N . ALA A 1 86 ? 7.41 -36.5 -3.334 1 98.94 86 ALA A N 1
ATOM 637 C CA . ALA A 1 86 ? 6.438 -35.844 -4.188 1 98.94 86 ALA A CA 1
ATOM 638 C C . ALA A 1 86 ? 6.328 -34.344 -3.818 1 98.94 86 ALA A C 1
ATOM 640 O O . ALA A 1 86 ? 6.07 -34.031 -2.662 1 98.94 86 ALA A O 1
ATOM 641 N N . VAL A 1 87 ? 6.535 -33.469 -4.797 1 98.94 87 VAL A N 1
ATOM 642 C CA . VAL A 1 87 ? 6.562 -32.031 -4.539 1 98.94 87 VAL A CA 1
ATOM 643 C C . VAL A 1 87 ? 5.578 -31.328 -5.465 1 98.94 87 VAL A C 1
ATOM 645 O O . VAL A 1 87 ? 5.109 -31.906 -6.449 1 98.94 87 VAL A O 1
ATOM 648 N N . TYR A 1 88 ? 5.148 -30.156 -5.141 1 98.94 88 TYR A N 1
ATOM 649 C CA . TYR A 1 88 ? 4.41 -29.234 -5.984 1 98.94 88 TYR A CA 1
ATOM 650 C C . TYR A 1 88 ? 4.953 -27.812 -5.84 1 98.94 88 TYR A C 1
ATOM 652 O O . TYR A 1 88 ? 5.488 -27.453 -4.789 1 98.94 88 TYR A O 1
ATOM 660 N N . TYR A 1 89 ? 4.914 -27.062 -6.898 1 98.94 89 TYR A N 1
ATOM 661 C CA . TYR A 1 89 ? 5.531 -25.734 -6.875 1 98.94 89 TYR A CA 1
ATOM 662 C C . TYR A 1 89 ? 5.145 -24.938 -8.109 1 98.94 89 TYR A C 1
ATOM 664 O O . TYR A 1 89 ? 4.535 -25.469 -9.039 1 98.94 89 TYR A O 1
ATOM 672 N N . ALA A 1 90 ? 5.336 -23.656 -8.047 1 98.88 90 ALA A N 1
ATOM 673 C CA . ALA A 1 90 ? 5.449 -22.766 -9.203 1 98.88 90 ALA A CA 1
ATOM 674 C C . ALA A 1 90 ? 6.895 -22.328 -9.414 1 98.88 90 ALA A C 1
ATOM 676 O O . ALA A 1 90 ? 7.531 -21.812 -8.484 1 98.88 90 ALA A O 1
ATOM 677 N N . GLY A 1 91 ? 7.379 -22.547 -10.516 1 98.38 91 GLY A N 1
ATOM 678 C CA . GLY A 1 91 ? 8.781 -22.297 -10.812 1 98.38 91 GLY A CA 1
ATOM 679 C C . GLY A 1 91 ? 9.133 -20.812 -10.875 1 98.38 91 GLY A C 1
ATOM 680 O O . GLY A 1 91 ? 8.484 -20 -10.227 1 98.38 91 GLY A O 1
ATOM 681 N N . ASP A 1 92 ? 10.227 -20.531 -11.492 1 98.06 92 ASP A N 1
ATOM 682 C CA . ASP A 1 92 ? 10.859 -19.219 -11.625 1 98.06 92 ASP A CA 1
ATOM 683 C C . ASP A 1 92 ? 10.695 -18.672 -13.039 1 98.06 92 ASP A C 1
ATOM 685 O O . ASP A 1 92 ? 11.133 -19.297 -14.008 1 98.06 92 ASP A O 1
ATOM 689 N N . LEU A 1 93 ? 10.148 -17.484 -13.102 1 97.5 93 LEU A N 1
ATOM 690 C CA . LEU A 1 93 ? 9.828 -16.875 -14.391 1 97.5 93 LEU A CA 1
ATOM 691 C C . LEU A 1 93 ? 11.094 -16.688 -15.227 1 97.5 93 LEU A C 1
ATOM 693 O O . LEU A 1 93 ? 11.023 -16.609 -16.453 1 97.5 93 LEU A O 1
ATOM 697 N N . THR A 1 94 ? 12.25 -16.594 -14.609 1 96.94 94 THR A N 1
ATOM 698 C CA . THR A 1 94 ? 13.5 -16.281 -15.297 1 96.94 94 THR A CA 1
ATOM 699 C C . THR A 1 94 ? 14.195 -17.562 -15.758 1 96.94 94 THR A C 1
ATOM 701 O O . THR A 1 94 ? 15.297 -17.516 -16.312 1 96.94 94 THR A O 1
ATOM 704 N N . ARG A 1 95 ? 13.594 -18.703 -15.531 1 97.19 95 ARG A N 1
ATOM 705 C CA . ARG A 1 95 ? 14.117 -20 -15.914 1 97.19 95 ARG A CA 1
ATOM 706 C C . ARG A 1 95 ? 13.156 -20.734 -16.844 1 97.19 95 ARG A C 1
ATOM 708 O O . ARG A 1 95 ? 11.992 -20.328 -16.984 1 97.19 95 ARG A O 1
ATOM 715 N N . PRO A 1 96 ? 13.641 -21.797 -17.516 1 97.25 96 PRO A N 1
ATOM 716 C CA . PRO A 1 96 ? 12.719 -22.609 -18.312 1 97.25 96 PRO A CA 1
ATOM 717 C C . PRO A 1 96 ? 11.547 -23.141 -17.5 1 97.25 96 PRO A C 1
ATOM 719 O O . PRO A 1 96 ? 11.703 -23.469 -16.312 1 97.25 96 PRO A O 1
ATOM 722 N N . GLY A 1 97 ? 10.422 -23.297 -18.172 1 98.19 97 GLY A N 1
ATOM 723 C CA . GLY A 1 97 ? 9.18 -23.609 -17.5 1 98.19 97 GLY A CA 1
ATOM 724 C C . GLY A 1 97 ? 8.969 -25.109 -17.297 1 98.19 97 GLY A C 1
ATOM 725 O O . GLY A 1 97 ? 9.891 -25.906 -17.531 1 98.19 97 GLY A O 1
ATOM 726 N N . THR A 1 98 ? 7.773 -25.438 -16.859 1 98.69 98 THR A N 1
ATOM 727 C CA . THR A 1 98 ? 7.461 -26.766 -16.344 1 98.69 98 THR A CA 1
ATOM 728 C C . THR A 1 98 ? 6.895 -27.656 -17.453 1 98.69 98 THR A C 1
ATOM 730 O O . THR A 1 98 ? 6.633 -28.844 -17.234 1 98.69 98 THR A O 1
ATOM 733 N N . ASN A 1 99 ? 6.68 -27.109 -18.656 1 98.69 99 ASN A N 1
ATOM 734 C CA . ASN A 1 99 ? 6.164 -27.938 -19.75 1 98.69 99 ASN A CA 1
ATOM 735 C C . ASN A 1 99 ? 7.238 -28.859 -20.312 1 98.69 99 ASN A C 1
ATOM 737 O O . ASN A 1 99 ? 7.535 -28.828 -21.5 1 98.69 99 ASN A O 1
ATOM 741 N N . ALA A 1 100 ? 7.785 -29.688 -19.469 1 98.62 100 ALA A N 1
ATOM 742 C CA . ALA A 1 100 ? 8.852 -30.625 -19.812 1 98.62 100 ALA A CA 1
ATOM 743 C C . ALA A 1 100 ? 8.828 -31.828 -18.891 1 98.62 100 ALA A C 1
ATOM 745 O O . ALA A 1 100 ? 8.375 -31.734 -17.75 1 98.62 100 ALA A O 1
ATOM 746 N N . GLN A 1 101 ? 9.359 -32.938 -19.359 1 98.75 101 GLN A N 1
ATOM 747 C CA . GLN A 1 101 ? 9.344 -34.188 -18.594 1 98.75 101 GLN A CA 1
ATOM 748 C C . GLN A 1 101 ? 10.109 -34.031 -17.281 1 98.75 101 GLN A C 1
ATOM 750 O O . GLN A 1 101 ? 9.742 -34.625 -16.266 1 98.75 101 GLN A O 1
ATOM 755 N N . PHE A 1 102 ? 11.25 -33.312 -17.375 1 98.75 102 PHE A N 1
ATOM 756 C CA . PHE A 1 102 ? 12.062 -33 -16.203 1 98.75 102 PHE A CA 1
ATOM 757 C C . PHE A 1 102 ? 12.25 -31.5 -16.062 1 98.75 102 PHE A C 1
ATOM 759 O O . PHE A 1 102 ? 12.43 -30.797 -17.062 1 98.75 102 PHE A O 1
ATOM 766 N N . HIS A 1 103 ? 12.219 -31.016 -14.812 1 98.81 103 HIS A N 1
ATOM 767 C CA . HIS A 1 103 ? 12.273 -29.578 -14.562 1 98.81 103 HIS A CA 1
ATOM 768 C C . HIS A 1 103 ? 13.172 -29.266 -13.367 1 98.81 103 HIS A C 1
ATOM 770 O O . HIS A 1 103 ? 13.195 -30.016 -12.383 1 98.81 103 HIS A O 1
ATOM 776 N N . LEU A 1 104 ? 13.914 -28.188 -13.516 1 98.88 104 LEU A N 1
ATOM 777 C CA . LEU A 1 104 ? 14.742 -27.703 -12.414 1 98.88 104 LEU A CA 1
ATOM 778 C C . LEU A 1 104 ? 14.016 -26.609 -11.641 1 98.88 104 LEU A C 1
ATOM 780 O O . LEU A 1 104 ? 13.477 -25.672 -12.227 1 98.88 104 LEU A O 1
ATOM 784 N N . VAL A 1 105 ? 14 -26.719 -10.297 1 98.88 105 VAL A N 1
ATOM 785 C CA . VAL A 1 105 ? 13.43 -25.672 -9.438 1 98.88 105 VAL A CA 1
ATOM 786 C C . VAL A 1 105 ? 14.297 -25.516 -8.188 1 98.88 105 VAL A C 1
ATOM 788 O O . VAL A 1 105 ? 14.797 -26.5 -7.641 1 98.88 105 VAL A O 1
ATOM 791 N N . ASP A 1 106 ? 14.562 -24.234 -7.812 1 98.88 106 ASP A N 1
ATOM 792 C CA . ASP A 1 106 ? 15.234 -23.969 -6.539 1 98.88 106 ASP A CA 1
ATOM 793 C C . ASP A 1 106 ? 14.438 -24.562 -5.375 1 98.88 106 ASP A C 1
ATOM 795 O O . ASP A 1 106 ? 13.219 -24.391 -5.297 1 98.88 106 ASP A O 1
ATOM 799 N N . GLU A 1 107 ? 15.094 -25.234 -4.406 1 98.88 107 GLU A N 1
ATOM 800 C CA . GLU A 1 107 ? 14.406 -25.922 -3.318 1 98.88 107 GLU A CA 1
ATOM 801 C C . GLU A 1 107 ? 13.555 -24.953 -2.502 1 98.88 107 GLU A C 1
ATOM 803 O O . GLU A 1 107 ? 12.562 -25.359 -1.89 1 98.88 107 GLU A O 1
ATOM 808 N N . ARG A 1 108 ? 13.875 -23.719 -2.422 1 98.69 108 ARG A N 1
ATOM 809 C CA . ARG A 1 108 ? 13.18 -22.719 -1.62 1 98.69 108 ARG A CA 1
ATOM 810 C C . ARG A 1 108 ? 11.836 -22.359 -2.25 1 98.69 108 ARG A C 1
ATOM 812 O O . ARG A 1 108 ? 11.016 -21.672 -1.624 1 98.69 108 ARG A O 1
ATOM 819 N N . LEU A 1 109 ? 11.555 -22.828 -3.494 1 98.94 109 LEU A N 1
ATOM 820 C CA . LEU A 1 109 ? 10.312 -22.484 -4.191 1 98.94 109 LEU A CA 1
ATOM 821 C C . LEU A 1 109 ? 9.352 -23.656 -4.199 1 98.94 109 LEU A C 1
ATOM 823 O O . LEU A 1 109 ? 8.25 -23.562 -4.746 1 98.94 109 LEU A O 1
ATOM 827 N N . ALA A 1 110 ? 9.711 -24.75 -3.584 1 98.94 110 ALA A N 1
ATOM 828 C CA . ALA A 1 110 ? 8.922 -25.969 -3.646 1 98.94 110 ALA A CA 1
ATOM 829 C C . ALA A 1 110 ? 8.5 -26.422 -2.25 1 98.94 110 ALA A C 1
ATOM 831 O O . ALA A 1 110 ? 9.008 -25.922 -1.247 1 98.94 110 ALA A O 1
ATOM 832 N N . ALA A 1 111 ? 7.531 -27.281 -2.223 1 98.94 111 ALA A N 1
ATOM 833 C CA . ALA A 1 111 ? 7.09 -27.953 -1.006 1 98.94 111 ALA A CA 1
ATOM 834 C C . ALA A 1 111 ? 6.66 -29.391 -1.301 1 98.94 111 ALA A C 1
ATOM 836 O O . ALA A 1 111 ? 6.398 -29.734 -2.453 1 98.94 111 ALA A O 1
ATOM 837 N N . LEU A 1 112 ? 6.66 -30.188 -0.248 1 98.94 112 LEU A N 1
ATOM 838 C CA . LEU A 1 112 ? 5.996 -31.484 -0.402 1 98.94 112 LEU A CA 1
ATOM 839 C C . LEU A 1 112 ? 4.52 -31.297 -0.738 1 98.94 112 LEU A C 1
ATOM 841 O O . LEU A 1 112 ? 3.855 -30.422 -0.169 1 98.94 112 LEU A O 1
ATOM 845 N N . LYS A 1 113 ? 4.051 -32.031 -1.742 1 98.69 113 LYS A N 1
ATOM 846 C CA . LYS A 1 113 ? 2.637 -31.844 -2.07 1 98.69 113 LYS A CA 1
ATOM 847 C C . LYS A 1 113 ? 1.746 -32.375 -0.952 1 98.69 113 LYS A C 1
ATOM 849 O O . LYS A 1 113 ? 2.172 -33.219 -0.162 1 98.69 113 LYS A O 1
ATOM 854 N N . PRO A 1 114 ? 0.459 -31.875 -0.862 1 98.88 114 PRO A N 1
ATOM 855 C CA . PRO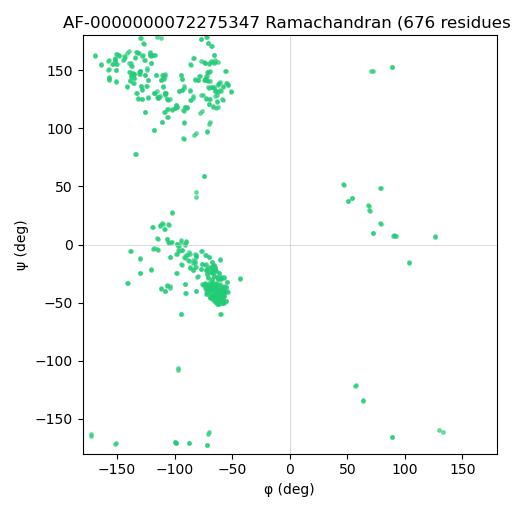 A 1 114 ? -0.467 -32.5 0.089 1 98.88 114 PRO A CA 1
ATOM 856 C C . PRO A 1 114 ? -0.579 -34 -0.094 1 98.88 114 PRO A C 1
ATOM 858 O O . PRO A 1 114 ? -0.722 -34.5 -1.222 1 98.88 114 PRO A O 1
ATOM 861 N N . THR A 1 115 ? -0.581 -34.719 0.965 1 98.69 115 THR A N 1
ATOM 862 C CA . THR A 1 115 ? -0.609 -36.188 0.901 1 98.69 115 THR A CA 1
ATOM 863 C C . THR A 1 115 ? -1.98 -36.688 0.449 1 98.69 115 THR A C 1
ATOM 865 O O . THR A 1 115 ? -2.094 -37.75 -0.141 1 98.69 115 THR A O 1
ATOM 868 N N . SER A 1 116 ? -2.99 -35.906 0.687 1 98.75 116 SER A N 1
ATOM 869 C CA . SER A 1 116 ? -4.359 -36.312 0.388 1 98.75 116 SER A CA 1
ATOM 870 C C . SER A 1 116 ? -4.688 -36.094 -1.088 1 98.75 116 SER A C 1
ATOM 872 O O . SER A 1 116 ? -5.715 -36.594 -1.572 1 98.75 116 SER A O 1
ATOM 874 N N . LEU A 1 117 ? -3.836 -35.438 -1.832 1 98.88 117 LEU A N 1
ATOM 875 C CA . LEU A 1 117 ? -4.129 -35.125 -3.225 1 98.88 117 LEU A CA 1
ATOM 876 C C . LEU A 1 117 ? -3.271 -35.969 -4.168 1 98.88 117 LEU A C 1
ATOM 878 O O . LEU A 1 117 ? -2.119 -36.281 -3.857 1 98.88 117 LEU A O 1
ATOM 882 N N . ASP A 1 118 ? -3.867 -36.312 -5.328 1 98.75 118 ASP A N 1
ATOM 883 C CA . ASP A 1 118 ? -3.031 -36.844 -6.402 1 98.75 118 ASP A CA 1
ATOM 884 C C . ASP A 1 118 ? -2.266 -35.719 -7.105 1 98.75 118 ASP A C 1
ATOM 886 O O . ASP A 1 118 ? -2.359 -34.562 -6.715 1 98.75 118 ASP A O 1
ATOM 890 N N . PHE A 1 119 ? -1.426 -36.062 -8.055 1 98.81 119 PHE A N 1
ATOM 891 C CA . PHE A 1 119 ? -0.55 -35.094 -8.703 1 98.81 119 PHE A CA 1
ATOM 892 C C . PHE A 1 119 ? -1.362 -34.062 -9.469 1 98.81 119 PHE A C 1
ATOM 894 O O . PHE A 1 119 ? -1.004 -32.875 -9.492 1 98.81 119 PHE A O 1
ATOM 901 N N . ALA A 1 120 ? -2.459 -34.5 -10.125 1 98.75 120 ALA A N 1
ATOM 902 C CA . ALA A 1 120 ? -3.303 -33.562 -10.867 1 98.75 120 ALA A CA 1
ATOM 903 C C . ALA A 1 120 ? -3.9 -32.5 -9.938 1 98.75 120 ALA A C 1
ATOM 905 O O . ALA A 1 120 ? -3.799 -31.297 -10.203 1 98.75 120 ALA A O 1
ATOM 906 N N . GLU A 1 121 ? -4.473 -32.969 -8.852 1 98.88 121 GLU A N 1
ATOM 907 C CA . GLU A 1 121 ? -5.078 -32.062 -7.871 1 98.88 121 GLU A CA 1
ATOM 908 C C . GLU A 1 121 ? -4.043 -31.109 -7.281 1 98.88 121 GLU A C 1
ATOM 910 O O . GLU A 1 121 ? -4.324 -29.922 -7.086 1 98.88 121 GLU A O 1
ATOM 915 N N . ALA A 1 122 ? -2.859 -31.578 -7.027 1 98.94 122 ALA A N 1
ATOM 916 C CA . ALA A 1 122 ? -1.8 -30.766 -6.422 1 98.94 122 ALA A CA 1
ATOM 917 C C . ALA A 1 122 ? -1.288 -29.719 -7.398 1 98.94 122 ALA A C 1
ATOM 919 O O . ALA A 1 122 ? -1.021 -28.578 -7.004 1 98.94 122 ALA A O 1
ATOM 920 N N . ALA A 1 123 ? -1.214 -30.047 -8.672 1 98.88 123 ALA A N 1
ATOM 921 C CA . ALA A 1 123 ? -0.654 -29.156 -9.68 1 98.88 123 ALA A CA 1
ATOM 922 C C . ALA A 1 123 ? -1.548 -27.938 -9.875 1 98.88 123 ALA A C 1
ATOM 924 O O . ALA A 1 123 ? -1.094 -26.906 -10.375 1 98.88 123 ALA A O 1
ATOM 925 N N . ALA A 1 124 ? -2.801 -28.047 -9.453 1 98.75 124 ALA A N 1
ATOM 926 C CA . ALA A 1 124 ? -3.775 -26.984 -9.664 1 98.75 124 ALA A CA 1
ATOM 927 C C . ALA A 1 124 ? -3.555 -25.844 -8.68 1 98.75 124 ALA A C 1
ATOM 929 O O . ALA A 1 124 ? -4.117 -24.75 -8.836 1 98.75 124 ALA A O 1
ATOM 930 N N . LEU A 1 125 ? -2.666 -25.953 -7.734 1 98.88 125 LEU A N 1
ATOM 931 C CA . LEU A 1 125 ? -2.725 -25.094 -6.551 1 98.88 125 LEU A CA 1
ATOM 932 C C . LEU A 1 125 ? -1.604 -24.062 -6.574 1 98.88 125 LEU A C 1
ATOM 934 O O . LEU A 1 125 ? -1.829 -22.891 -6.258 1 98.88 125 LEU A O 1
ATOM 938 N N . PRO A 1 126 ? -0.377 -24.359 -6.973 1 98.88 126 PRO A N 1
ATOM 939 C CA . PRO A 1 126 ? 0.785 -23.578 -6.527 1 98.88 126 PRO A CA 1
ATOM 940 C C . PRO A 1 126 ? 0.703 -22.109 -6.926 1 98.88 126 PRO A C 1
ATOM 942 O O . PRO A 1 126 ? 0.65 -21.234 -6.059 1 98.88 126 PRO A O 1
ATOM 945 N N . LEU A 1 127 ? 0.62 -21.828 -8.211 1 98.81 127 LEU A N 1
ATOM 946 C CA . LEU A 1 127 ? 0.73 -20.453 -8.641 1 98.81 127 LEU A CA 1
ATOM 947 C C . LEU A 1 127 ? -0.385 -19.594 -8.039 1 98.81 127 LEU A C 1
ATOM 949 O O . LEU A 1 127 ? -0.129 -18.516 -7.5 1 98.81 127 LEU A O 1
ATOM 953 N N . THR A 1 128 ? -1.626 -20.062 -8.102 1 98.81 128 THR A N 1
ATOM 954 C CA . THR A 1 128 ? -2.762 -19.281 -7.605 1 98.81 128 THR A CA 1
ATOM 955 C C . THR A 1 128 ? -2.717 -19.172 -6.086 1 98.81 128 THR A C 1
ATOM 957 O O . THR A 1 128 ? -3.057 -18.125 -5.527 1 98.81 128 THR A O 1
ATOM 960 N N . THR A 1 129 ? -2.252 -20.219 -5.422 1 98.88 129 THR A N 1
ATOM 961 C CA . THR A 1 129 ? -2.137 -20.203 -3.967 1 98.88 129 THR A CA 1
ATOM 962 C C . THR A 1 129 ? -1.094 -19.203 -3.508 1 98.88 129 THR A C 1
ATOM 964 O O . THR A 1 129 ? -1.344 -18.422 -2.586 1 98.88 129 THR A O 1
ATOM 967 N N . ILE A 1 130 ? 0.046 -19.234 -4.133 1 98.88 130 ILE A N 1
ATOM 968 C CA . ILE A 1 130 ? 1.11 -18.297 -3.793 1 98.88 130 ILE A CA 1
ATOM 969 C C . ILE A 1 130 ? 0.615 -16.859 -3.977 1 98.88 130 ILE A C 1
ATOM 971 O O . ILE A 1 130 ? 0.782 -16.016 -3.088 1 98.88 130 ILE A O 1
ATOM 975 N N . THR A 1 131 ? -0.039 -16.594 -5.102 1 98.88 131 THR A N 1
ATOM 976 C CA . THR A 1 131 ? -0.546 -15.258 -5.43 1 98.88 131 THR A CA 1
ATOM 977 C C . THR A 1 131 ? -1.561 -14.797 -4.391 1 98.88 131 THR A C 1
ATOM 979 O O . THR A 1 131 ? -1.445 -13.695 -3.852 1 98.88 131 THR A O 1
ATOM 982 N N . ALA A 1 132 ? -2.512 -15.617 -4.055 1 98.94 132 ALA A N 1
ATOM 983 C CA . ALA A 1 132 ? -3.574 -15.266 -3.117 1 98.94 132 ALA A CA 1
ATOM 984 C C . ALA A 1 132 ? -3.023 -15.094 -1.704 1 98.94 132 ALA A C 1
ATOM 986 O O . ALA A 1 132 ? -3.357 -14.125 -1.015 1 98.94 132 ALA A O 1
ATOM 987 N N . TYR A 1 133 ? -2.188 -16.031 -1.304 1 98.88 133 TYR A N 1
ATOM 988 C CA . TYR A 1 133 ? -1.617 -16.031 0.038 1 98.88 133 TYR A CA 1
ATOM 989 C C . TYR A 1 133 ? -0.761 -14.789 0.26 1 98.88 133 TYR A C 1
ATOM 991 O O . TYR A 1 133 ? -0.932 -14.078 1.254 1 98.88 133 TYR A O 1
ATOM 999 N N . GLU A 1 134 ? 0.114 -14.531 -0.637 1 98.81 134 GLU A N 1
ATOM 1000 C CA . GLU A 1 134 ? 0.991 -13.375 -0.498 1 98.81 134 GLU A CA 1
ATOM 1001 C C . GLU A 1 134 ? 0.197 -12.07 -0.551 1 98.81 134 GLU A C 1
ATOM 1003 O O . GLU A 1 134 ? 0.496 -11.125 0.18 1 98.81 134 GLU A O 1
ATOM 1008 N N . MET A 1 135 ? -0.803 -11.984 -1.459 1 98.81 135 MET A N 1
ATOM 1009 C CA . MET A 1 135 ? -1.627 -10.781 -1.501 1 98.81 135 MET A CA 1
ATOM 1010 C C . MET A 1 135 ? -2.311 -10.547 -0.16 1 98.81 135 MET A C 1
ATOM 1012 O O . MET A 1 135 ? -2.209 -9.453 0.41 1 98.81 135 MET A O 1
ATOM 1016 N N . LEU A 1 136 ? -2.975 -11.57 0.385 1 98.38 136 LEU A N 1
ATOM 1017 C CA . LEU A 1 136 ? -3.787 -11.406 1.586 1 98.38 136 LEU A CA 1
ATOM 1018 C C . LEU A 1 136 ? -2.914 -11.07 2.791 1 98.38 136 LEU A C 1
ATOM 1020 O O . LEU A 1 136 ? -3.193 -10.117 3.52 1 98.38 136 LEU A O 1
ATOM 1024 N N . PHE A 1 137 ? -1.82 -11.773 2.914 1 97.75 137 PHE A N 1
ATOM 1025 C CA . PHE A 1 137 ? -1.145 -11.727 4.203 1 97.75 137 PHE A CA 1
ATOM 1026 C C . PHE A 1 137 ? 0.123 -10.891 4.121 1 97.75 137 PHE A C 1
ATOM 1028 O O . PHE A 1 137 ? 0.468 -10.18 5.07 1 97.75 137 PHE A O 1
ATOM 1035 N N . ASP A 1 138 ? 0.833 -10.922 3 1 97.5 138 ASP A N 1
ATOM 1036 C CA . ASP A 1 138 ? 2.09 -10.188 2.908 1 97.5 138 ASP A CA 1
ATOM 1037 C C . ASP A 1 138 ? 1.866 -8.781 2.365 1 97.5 138 ASP A C 1
ATOM 1039 O O . ASP A 1 138 ? 2.602 -7.852 2.709 1 97.5 138 ASP A O 1
ATOM 1043 N N . ARG A 1 139 ? 0.885 -8.602 1.447 1 98.44 139 ARG A N 1
ATOM 1044 C CA . ARG A 1 139 ? 0.659 -7.305 0.807 1 98.44 139 ARG A CA 1
ATOM 1045 C C . ARG A 1 139 ? -0.407 -6.508 1.549 1 98.44 139 ARG A C 1
ATOM 1047 O O . ARG A 1 139 ? -0.098 -5.516 2.213 1 98.44 139 ARG A O 1
ATOM 1054 N N . LEU A 1 140 ? -1.594 -7.066 1.639 1 97.75 140 LEU A N 1
ATOM 1055 C CA . LEU A 1 140 ? -2.705 -6.375 2.283 1 97.75 140 LEU A CA 1
ATOM 1056 C C . LEU A 1 140 ? -2.572 -6.43 3.803 1 97.75 140 LEU A C 1
ATOM 1058 O O . LEU A 1 140 ? -3.211 -5.652 4.516 1 97.75 140 LEU A O 1
ATOM 1062 N N . GLY A 1 141 ? -1.794 -7.414 4.305 1 95.06 141 GLY A N 1
ATOM 1063 C CA . GLY A 1 141 ? -1.568 -7.523 5.738 1 95.06 141 GLY A CA 1
ATOM 1064 C C . GLY A 1 141 ? -2.812 -7.918 6.508 1 95.06 141 GLY A C 1
ATOM 1065 O O . GLY A 1 141 ? -3.029 -7.449 7.629 1 95.06 141 GLY A O 1
ATOM 1066 N N . VAL A 1 142 ? -3.658 -8.734 5.91 1 95.12 142 VAL A N 1
ATOM 1067 C CA . VAL A 1 142 ? -4.863 -9.195 6.59 1 95.12 142 VAL A CA 1
ATOM 1068 C C . VAL A 1 142 ? -4.477 -10.023 7.816 1 95.12 142 VAL A C 1
ATOM 1070 O O . VAL A 1 142 ? -3.717 -10.992 7.703 1 95.12 142 VAL A O 1
ATOM 1073 N N . PRO A 1 143 ? -4.914 -9.664 8.969 1 91.81 143 PRO A N 1
ATOM 1074 C CA . PRO A 1 143 ? -4.621 -10.477 10.148 1 91.81 143 PRO A CA 1
ATOM 1075 C C . PRO A 1 143 ? -5.281 -11.852 10.094 1 91.81 143 PRO A C 1
ATOM 1077 O O . PRO A 1 143 ? -6.43 -11.977 9.664 1 91.81 143 PRO A O 1
ATOM 1080 N N . ARG A 1 144 ? -4.457 -12.906 10.461 1 90.38 144 ARG A N 1
ATOM 1081 C CA . ARG A 1 144 ? -4.988 -14.258 10.531 1 90.38 144 ARG A CA 1
ATOM 1082 C C . ARG A 1 144 ? -5.727 -14.492 11.844 1 90.38 144 ARG A C 1
ATOM 1084 O O . ARG A 1 144 ? -5.105 -14.625 12.898 1 90.38 144 ARG A O 1
ATOM 1091 N N . SER A 1 145 ? -6.543 -13.617 12.273 1 75.81 145 SER A N 1
ATOM 1092 C CA . SER A 1 145 ? -7.133 -13.672 13.609 1 75.81 145 SER A CA 1
ATOM 1093 C C . SER A 1 145 ? -8.641 -13.875 13.531 1 75.81 145 SER A C 1
ATOM 1095 O O . SER A 1 145 ? -9.219 -13.922 12.445 1 75.81 145 SER A O 1
ATOM 1097 N N . SER A 1 146 ? -9.102 -13.953 14.828 1 73 146 SER A N 1
ATOM 1098 C CA . SER A 1 146 ? -10.547 -14.016 14.984 1 73 146 SER A CA 1
ATOM 1099 C C . SER A 1 146 ? -11.195 -12.672 14.672 1 73 146 SER A C 1
ATOM 1101 O O . SER A 1 146 ? -10.539 -11.633 14.734 1 73 146 SER A O 1
ATOM 1103 N N . PRO A 1 147 ? -12.352 -12.703 14.172 1 69.56 147 PRO A N 1
ATOM 1104 C CA . PRO A 1 147 ? -13.102 -11.5 13.797 1 69.56 147 PRO A CA 1
ATOM 1105 C C . PRO A 1 147 ? -13 -10.391 14.836 1 69.56 147 PRO A C 1
ATOM 110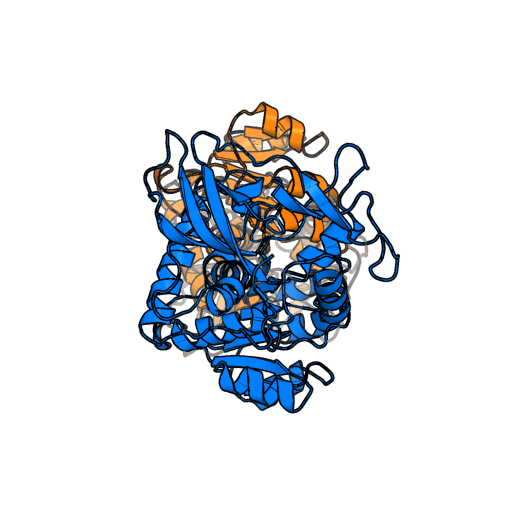7 O O . PRO A 1 147 ? -13.031 -9.203 14.492 1 69.56 147 PRO A O 1
ATOM 1110 N N . GLU A 1 148 ? -12.844 -10.773 15.969 1 68.44 148 GLU A N 1
ATOM 1111 C CA . GLU A 1 148 ? -12.828 -9.766 17.031 1 68.44 148 GLU A CA 1
ATOM 1112 C C . GLU A 1 148 ? -11.609 -8.859 16.922 1 68.44 148 GLU A C 1
ATOM 1114 O O . GLU A 1 148 ? -11.672 -7.676 17.25 1 68.44 148 GLU A O 1
ATOM 1119 N N . ALA A 1 149 ? -10.656 -9.312 16.297 1 67.88 149 ALA A N 1
ATOM 1120 C CA . ALA A 1 149 ? -9.398 -8.578 16.203 1 67.88 149 ALA A CA 1
ATOM 1121 C C . ALA A 1 149 ? -9.414 -7.602 15.031 1 67.88 149 ALA A C 1
ATOM 1123 O O . ALA A 1 149 ? -8.57 -6.711 14.945 1 67.88 149 ALA A O 1
ATOM 1124 N N . LEU A 1 150 ? -10.398 -7.586 14.18 1 74.69 150 LEU A N 1
ATOM 1125 C CA . LEU A 1 150 ? -10.391 -6.836 12.93 1 74.69 150 LEU A CA 1
ATOM 1126 C C . LEU A 1 150 ? -10.922 -5.418 13.148 1 74.69 150 LEU A C 1
ATOM 1128 O O . LEU A 1 150 ? -10.672 -4.531 12.328 1 74.69 150 LEU A O 1
ATOM 1132 N N . GLY A 1 151 ? -11.516 -5.094 14.18 1 76.5 151 GLY A N 1
ATOM 1133 C CA . GLY A 1 151 ? -12.062 -3.762 14.367 1 76.5 151 GLY A CA 1
ATOM 1134 C C . GLY A 1 151 ? -13.062 -3.371 13.289 1 76.5 151 GLY A C 1
ATOM 1135 O O . GLY A 1 151 ? -14 -4.117 13.008 1 76.5 151 GLY A O 1
ATOM 1136 N N . GLU A 1 152 ? -12.68 -2.186 12.57 1 79.19 152 GLU A N 1
ATOM 1137 C CA . GLU A 1 152 ? -13.578 -1.652 11.555 1 79.19 152 GLU A CA 1
ATOM 1138 C C . GLU A 1 152 ? -13.383 -2.365 10.219 1 79.19 152 GLU A C 1
ATOM 1140 O O . GLU A 1 152 ? -14.242 -2.281 9.336 1 79.19 152 GLU A O 1
ATOM 1145 N N . VAL A 1 153 ? -12.32 -3.025 10.141 1 81.69 153 VAL A N 1
ATOM 1146 C CA . VAL A 1 153 ? -12.016 -3.764 8.914 1 81.69 153 VAL A CA 1
ATOM 1147 C C . VAL A 1 153 ? -12.727 -5.113 8.938 1 81.69 153 VAL A C 1
ATOM 1149 O O . VAL A 1 153 ? -12.188 -6.098 9.453 1 81.69 153 VAL A O 1
ATOM 1152 N N . ARG A 1 154 ? -13.977 -5.188 8.305 1 86.56 154 ARG A N 1
ATOM 1153 C CA . ARG A 1 154 ? -14.797 -6.363 8.57 1 86.56 154 ARG A CA 1
ATOM 1154 C C . ARG A 1 154 ? -15.055 -7.152 7.293 1 86.56 154 ARG A C 1
ATOM 1156 O O . ARG A 1 154 ? -15.703 -8.203 7.324 1 86.56 154 ARG A O 1
ATOM 1163 N N . SER A 1 155 ? -14.547 -6.598 6.176 1 96 155 SER A N 1
ATOM 1164 C CA . SER A 1 155 ? -14.93 -7.301 4.957 1 96 155 SER A CA 1
ATOM 1165 C C . SER A 1 155 ? -13.852 -7.176 3.885 1 96 155 SER A C 1
ATOM 1167 O O . SER A 1 155 ? -13.031 -6.258 3.928 1 96 155 SER A O 1
ATOM 1169 N N . ILE A 1 156 ? -13.859 -8.125 3.023 1 98.12 156 ILE A N 1
ATOM 1170 C CA . ILE A 1 156 ? -13.008 -8.109 1.837 1 98.12 156 ILE A CA 1
ATOM 1171 C C . ILE A 1 156 ? -13.859 -8.359 0.592 1 98.12 156 ILE A C 1
ATOM 1173 O O . ILE A 1 156 ? -14.773 -9.188 0.611 1 98.12 156 ILE A O 1
ATOM 1177 N N . LEU A 1 157 ? -13.633 -7.551 -0.412 1 98.88 157 LEU A N 1
ATOM 1178 C CA . LEU A 1 157 ? -14.195 -7.789 -1.735 1 98.88 157 LEU A CA 1
ATOM 1179 C C . LEU A 1 157 ? -13.172 -8.438 -2.654 1 98.88 157 LEU A C 1
ATOM 1181 O O . LEU A 1 157 ? -12.07 -7.906 -2.846 1 98.88 157 LEU A O 1
ATOM 1185 N N . ILE A 1 158 ? -13.469 -9.586 -3.143 1 98.88 158 ILE A N 1
ATOM 1186 C CA . ILE A 1 158 ? -12.625 -10.289 -4.109 1 98.88 158 ILE A CA 1
ATOM 1187 C C . ILE A 1 158 ? -13.266 -10.227 -5.492 1 98.88 158 ILE A C 1
ATOM 1189 O O . ILE A 1 158 ? -14.289 -10.867 -5.738 1 98.88 158 ILE A O 1
ATOM 1193 N N . VAL A 1 159 ? -12.664 -9.453 -6.41 1 98.31 159 VAL A N 1
ATOM 1194 C CA . VAL A 1 159 ? -13.141 -9.312 -7.781 1 98.31 159 VAL A CA 1
ATOM 1195 C C . VAL A 1 159 ? -12.555 -10.422 -8.648 1 98.31 159 VAL A C 1
ATOM 1197 O O . VAL A 1 159 ? -11.344 -10.648 -8.648 1 98.31 159 VAL A O 1
ATOM 1200 N N . GLY A 1 160 ? -13.383 -11.047 -9.414 1 96.94 160 GLY A N 1
ATOM 1201 C CA . GLY A 1 160 ? -12.938 -12.203 -10.172 1 96.94 160 GLY A CA 1
ATOM 1202 C C . GLY A 1 160 ? -12.844 -13.461 -9.328 1 96.94 160 GLY A C 1
ATOM 1203 O O . GLY A 1 160 ? -11.836 -14.172 -9.367 1 96.94 160 GLY A O 1
ATOM 1204 N N . GLY A 1 161 ? -13.906 -13.711 -8.594 1 97.38 161 GLY A N 1
ATOM 1205 C CA . GLY A 1 161 ? -13.883 -14.734 -7.562 1 97.38 161 GLY 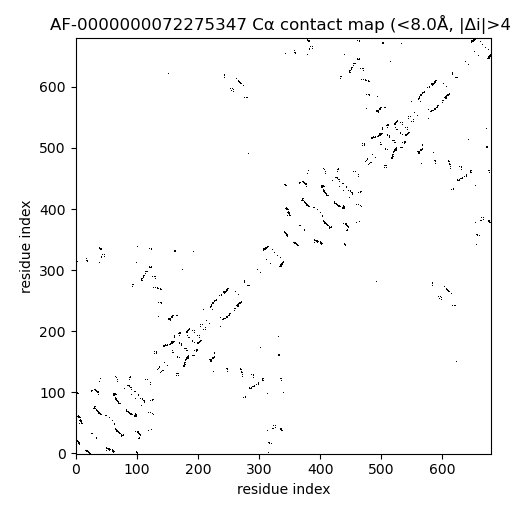A CA 1
ATOM 1206 C C . GLY A 1 161 ? -13.797 -16.141 -8.125 1 97.38 161 GLY A C 1
ATOM 1207 O O . GLY A 1 161 ? -13.273 -17.047 -7.465 1 97.38 161 GLY A O 1
ATOM 1208 N N . ALA A 1 162 ? -14.211 -16.344 -9.32 1 97.88 162 ALA A N 1
ATOM 1209 C CA . ALA A 1 162 ? -14.375 -17.703 -9.82 1 97.88 162 ALA A CA 1
ATOM 1210 C C . ALA A 1 162 ? -13.102 -18.203 -10.508 1 97.88 162 ALA A C 1
ATOM 1212 O O . ALA A 1 162 ? -12.977 -19.391 -10.805 1 97.88 162 ALA A O 1
ATOM 1213 N N . GLY A 1 163 ? -12.18 -17.328 -10.758 1 97.19 163 GLY A N 1
ATOM 1214 C CA . GLY A 1 163 ? -10.914 -17.734 -11.344 1 97.19 163 GLY A CA 1
ATOM 1215 C C . GLY A 1 163 ? -10.031 -18.5 -10.383 1 97.19 163 GLY A C 1
ATOM 1216 O O . GLY A 1 163 ? -10.43 -18.766 -9.25 1 97.19 163 GLY A O 1
ATOM 1217 N N . GLY A 1 164 ? -8.898 -18.906 -10.867 1 97.81 164 GLY A N 1
ATOM 1218 C CA . GLY A 1 164 ? -7.977 -19.672 -10.031 1 97.81 164 GLY A CA 1
ATOM 1219 C C . GLY A 1 164 ? -7.566 -18.938 -8.773 1 97.81 164 GLY A C 1
ATOM 1220 O O . GLY A 1 164 ? -7.723 -19.453 -7.664 1 97.81 164 GLY A O 1
ATOM 1221 N N . VAL A 1 165 ? -7.125 -17.688 -8.945 1 98.56 165 VAL A N 1
ATOM 1222 C CA . VAL A 1 165 ? -6.648 -16.906 -7.812 1 98.56 165 VAL A CA 1
ATOM 1223 C C . VAL A 1 165 ? -7.816 -16.562 -6.895 1 98.56 165 VAL A C 1
ATOM 1225 O O . VAL A 1 165 ? -7.719 -16.703 -5.672 1 98.56 165 VAL A O 1
ATOM 1228 N N . GLY A 1 166 ? -8.922 -16.125 -7.5 1 98.62 166 GLY A N 1
ATOM 1229 C CA . GLY A 1 166 ? -10.094 -15.789 -6.707 1 98.62 166 GLY A CA 1
ATOM 1230 C C . GLY A 1 166 ? -10.602 -16.953 -5.875 1 98.62 166 GLY A C 1
ATOM 1231 O O . GLY A 1 166 ? -10.969 -16.781 -4.711 1 98.62 166 GLY A O 1
ATOM 1232 N N . SER A 1 167 ? -10.57 -18.156 -6.426 1 98.75 167 SER A N 1
ATOM 1233 C CA . SER A 1 167 ? -11.07 -19.359 -5.758 1 98.75 167 SER A CA 1
ATOM 1234 C C . SER A 1 167 ? -10.289 -19.641 -4.48 1 98.75 167 SER A C 1
ATOM 1236 O O . SER A 1 167 ? -10.875 -19.859 -3.422 1 98.75 167 SER A O 1
ATOM 1238 N N . ILE A 1 168 ? -9.023 -19.609 -4.586 1 98.75 168 ILE A N 1
ATOM 1239 C CA . ILE A 1 168 ? -8.211 -19.922 -3.418 1 98.75 168 ILE A CA 1
ATOM 1240 C C . ILE A 1 168 ? -8.234 -18.75 -2.443 1 98.75 168 ILE A C 1
ATOM 1242 O O . ILE A 1 168 ? -8.203 -18.938 -1.227 1 98.75 168 ILE A O 1
ATOM 1246 N N . ALA A 1 169 ? -8.289 -17.484 -2.934 1 98.88 169 ALA A N 1
ATOM 1247 C CA . ALA A 1 169 ? -8.359 -16.312 -2.074 1 98.88 169 ALA A CA 1
ATOM 1248 C C . ALA A 1 169 ? -9.602 -16.359 -1.183 1 98.88 169 ALA A C 1
ATOM 1250 O O . ALA A 1 169 ? -9.531 -16.047 0.007 1 98.88 169 ALA A O 1
ATOM 1251 N N . ILE A 1 170 ? -10.742 -16.75 -1.738 1 98.88 170 ILE A N 1
ATOM 1252 C CA . ILE A 1 170 ? -11.984 -16.859 -0.984 1 98.88 170 ILE A CA 1
ATOM 1253 C C . ILE A 1 170 ? -11.82 -17.875 0.144 1 98.88 170 ILE A C 1
ATOM 1255 O O . ILE A 1 170 ? -12.18 -17.609 1.292 1 98.88 170 ILE A O 1
ATOM 1259 N N . GLN A 1 171 ? -11.211 -19 -0.178 1 98.88 171 GLN A N 1
ATOM 1260 C CA . GLN A 1 171 ? -11.023 -20.031 0.842 1 98.88 171 GLN A CA 1
ATOM 1261 C C . GLN A 1 171 ? -10.109 -19.531 1.962 1 98.88 171 GLN A C 1
ATOM 1263 O O . GLN A 1 171 ? -10.422 -19.719 3.143 1 98.88 171 GLN A O 1
ATOM 1268 N N . LEU A 1 172 ? -8.961 -18.953 1.581 1 98.69 172 LEU A N 1
ATOM 1269 C CA . LEU A 1 172 ? -8.008 -18.469 2.568 1 98.69 172 LEU A CA 1
ATOM 1270 C C . LEU A 1 172 ? -8.648 -17.422 3.479 1 98.69 172 LEU A C 1
ATOM 1272 O O . LEU A 1 172 ? -8.523 -17.5 4.703 1 98.69 172 LEU A O 1
ATOM 1276 N N . ALA A 1 173 ? -9.352 -16.453 2.869 1 97.94 173 ALA A N 1
ATOM 1277 C CA . ALA A 1 173 ? -10 -15.406 3.652 1 97.94 173 ALA A CA 1
ATOM 1278 C C . ALA A 1 173 ? -11.055 -15.992 4.582 1 97.94 173 ALA A C 1
ATOM 1280 O O . ALA A 1 173 ? -11.133 -15.625 5.758 1 97.94 173 ALA A O 1
ATOM 1281 N N . ARG A 1 174 ? -11.797 -16.969 4.047 1 97.25 174 ARG A N 1
ATOM 1282 C CA . ARG A 1 174 ? -12.898 -17.578 4.793 1 97.25 174 ARG A CA 1
ATOM 1283 C C . ARG A 1 174 ? -12.375 -18.391 5.969 1 97.25 174 ARG A C 1
ATOM 1285 O O . ARG A 1 174 ? -12.953 -18.359 7.055 1 97.25 174 ARG A O 1
ATOM 1292 N N . ARG A 1 175 ? -11.312 -19.062 5.766 1 97.06 175 ARG A N 1
ATOM 1293 C CA . ARG A 1 175 ? -10.922 -20.094 6.711 1 97.06 175 ARG A CA 1
ATOM 1294 C C . ARG A 1 175 ? -9.859 -19.578 7.676 1 97.06 175 ARG A C 1
ATOM 1296 O O . ARG A 1 175 ? -9.703 -20.109 8.781 1 97.06 175 ARG A O 1
ATOM 1303 N N . LEU A 1 176 ? -9.109 -18.562 7.234 1 95.94 176 LEU A N 1
ATOM 1304 C CA . LEU A 1 176 ? -7.945 -18.203 8.039 1 95.94 176 LEU A CA 1
ATOM 1305 C C . LEU A 1 176 ? -8.094 -16.812 8.641 1 95.94 176 LEU A C 1
ATOM 1307 O O . LEU A 1 176 ? -7.227 -16.359 9.391 1 95.94 176 LEU A O 1
ATOM 1311 N N . THR A 1 177 ? -9.156 -16.188 8.258 1 94.5 177 THR A N 1
ATOM 1312 C CA . THR A 1 177 ? -9.383 -14.844 8.781 1 94.5 177 THR A CA 1
ATOM 1313 C C . THR A 1 177 ? -10.789 -14.727 9.359 1 94.5 177 THR A C 1
ATOM 1315 O O . THR A 1 177 ? -11.547 -15.703 9.383 1 94.5 177 THR A O 1
ATOM 1318 N N . GLY A 1 178 ? -11.203 -13.672 9.906 1 92.12 178 GLY A N 1
ATOM 1319 C CA . GLY A 1 178 ? -12.531 -13.383 10.422 1 92.12 178 GLY A CA 1
ATOM 1320 C C . GLY A 1 178 ? -13.328 -12.445 9.539 1 92.12 178 GLY A C 1
ATOM 1321 O O . GLY A 1 178 ? -14.359 -11.914 9.945 1 92.12 178 GLY A O 1
ATOM 1322 N N . LEU A 1 179 ? -12.867 -12.328 8.305 1 95.44 179 LEU A N 1
ATOM 1323 C CA . LEU A 1 179 ? -13.469 -11.344 7.41 1 95.44 179 LEU A CA 1
ATOM 1324 C C . LEU A 1 179 ? -14.789 -11.859 6.848 1 95.44 179 LEU A C 1
ATOM 1326 O O . LEU A 1 179 ? -14.938 -13.062 6.609 1 95.44 179 LEU A O 1
ATOM 1330 N N . THR A 1 180 ? -15.75 -10.961 6.656 1 96.44 180 THR A N 1
ATOM 1331 C CA . THR A 1 180 ? -16.844 -11.219 5.727 1 96.44 180 THR A CA 1
ATOM 1332 C C . THR A 1 180 ? -16.344 -11.188 4.281 1 96.44 180 THR A C 1
ATOM 1334 O O . THR A 1 180 ? -15.844 -10.164 3.816 1 96.44 180 THR A O 1
ATOM 1337 N N . VAL A 1 181 ? -16.531 -12.305 3.611 1 98.31 181 VAL A N 1
ATOM 1338 C CA . VAL A 1 181 ? -15.977 -12.445 2.271 1 98.31 181 VAL A CA 1
ATOM 1339 C C . VAL A 1 181 ? -17.062 -12.18 1.227 1 98.31 181 VAL A C 1
ATOM 1341 O O . VAL A 1 181 ? -18.047 -12.906 1.16 1 98.31 181 VAL A O 1
ATOM 1344 N N . ILE A 1 182 ? -16.859 -11.133 0.41 1 98.88 182 ILE A N 1
ATOM 1345 C CA . ILE A 1 182 ? -17.703 -10.797 -0.73 1 98.88 182 ILE A CA 1
ATOM 1346 C C . ILE A 1 182 ? -16.969 -11.109 -2.029 1 98.88 182 ILE A C 1
ATOM 1348 O O . ILE A 1 182 ? -15.812 -10.727 -2.201 1 98.88 182 ILE A O 1
ATOM 1352 N N . ALA A 1 183 ? -17.578 -11.82 -2.955 1 98.81 183 ALA A N 1
ATOM 1353 C CA . ALA A 1 183 ? -16.938 -12.156 -4.23 1 98.81 183 ALA A CA 1
ATOM 1354 C C . ALA A 1 183 ? -17.812 -11.727 -5.402 1 98.81 183 ALA A C 1
ATOM 1356 O O . ALA A 1 183 ? -19.047 -11.742 -5.309 1 98.81 183 ALA A O 1
ATOM 1357 N N . THR A 1 184 ? -17.203 -11.32 -6.461 1 98.5 184 THR A N 1
ATOM 1358 C CA . THR A 1 184 ? -17.969 -11.016 -7.66 1 98.5 184 THR A CA 1
ATOM 1359 C C . THR A 1 184 ? -18.078 -12.25 -8.562 1 98.5 184 THR A C 1
ATOM 1361 O O . THR A 1 184 ? -17.109 -12.984 -8.734 1 98.5 184 THR A O 1
ATOM 1364 N N . ALA A 1 185 ? -19.172 -12.516 -9.047 1 97.56 185 ALA A N 1
ATOM 1365 C CA . ALA A 1 185 ? -19.5 -13.523 -10.055 1 97.56 185 ALA A CA 1
ATOM 1366 C C . ALA A 1 185 ? -20.797 -13.164 -10.789 1 97.56 185 ALA A C 1
ATOM 1368 O O . ALA A 1 185 ? -21.734 -12.656 -10.18 1 97.56 185 ALA A O 1
ATOM 1369 N N . SER A 1 186 ? -20.812 -13.43 -12.047 1 95.62 186 SER A N 1
ATOM 1370 C CA . SER A 1 186 ? -21.953 -12.938 -12.812 1 95.62 186 SER A CA 1
ATOM 1371 C C . SER A 1 186 ? -22.844 -14.078 -13.297 1 95.62 186 SER A C 1
ATOM 1373 O O . SER A 1 186 ? -24.062 -13.961 -13.305 1 95.62 186 SER A O 1
ATOM 1375 N N . ARG A 1 187 ? -22.234 -15.266 -13.703 1 96.31 187 ARG A N 1
ATOM 1376 C CA . ARG A 1 187 ? -23 -16.406 -14.211 1 96.31 187 ARG A CA 1
ATOM 1377 C C . ARG A 1 187 ? -23.469 -17.297 -13.07 1 96.31 187 ARG A C 1
ATOM 1379 O O . ARG A 1 187 ? -22.828 -17.375 -12.023 1 96.31 187 ARG A O 1
ATOM 1386 N N . PRO A 1 188 ? -24.578 -18.031 -13.344 1 97.44 188 PRO A N 1
ATOM 1387 C CA . PRO A 1 188 ? -25.062 -18.922 -12.281 1 97.44 188 PRO A CA 1
ATOM 1388 C C . PRO A 1 188 ? -24 -19.922 -11.82 1 97.44 188 PRO A C 1
ATOM 1390 O O . PRO A 1 188 ? -23.812 -20.109 -10.617 1 97.44 188 PRO A O 1
ATOM 1393 N N . GLU A 1 189 ? -23.25 -20.5 -12.727 1 97.62 189 GLU A N 1
ATOM 1394 C CA . GLU A 1 189 ? -22.25 -21.5 -12.375 1 97.62 189 GLU A CA 1
ATOM 1395 C C . GLU A 1 189 ? -21.109 -20.891 -11.57 1 97.62 189 GLU A C 1
ATOM 1397 O O . GLU A 1 189 ? -20.578 -21.531 -10.664 1 97.62 189 GLU A O 1
ATOM 1402 N N . THR A 1 190 ? -20.766 -19.656 -11.938 1 97.88 190 THR A N 1
ATOM 1403 C CA . THR A 1 190 ? -19.688 -19 -11.203 1 97.88 190 THR A CA 1
ATOM 1404 C C . THR A 1 190 ? -20.156 -18.562 -9.828 1 97.88 190 THR A C 1
ATOM 1406 O O . THR A 1 190 ? -19.391 -18.578 -8.859 1 97.88 190 THR A O 1
ATOM 1409 N N . ARG A 1 191 ? -21.406 -18.141 -9.688 1 98.25 191 ARG A N 1
ATOM 1410 C CA . ARG A 1 191 ? -21.969 -17.781 -8.391 1 98.25 191 ARG A CA 1
ATOM 1411 C C . ARG A 1 191 ? -21.984 -18.984 -7.441 1 98.25 191 ARG A C 1
ATOM 1413 O O . ARG A 1 191 ? -21.594 -18.859 -6.281 1 98.25 191 ARG A O 1
ATOM 1420 N N . ASP A 1 192 ? -22.438 -20.109 -8.008 1 98.56 192 ASP A N 1
ATOM 1421 C CA . ASP A 1 192 ? -22.422 -21.328 -7.211 1 98.56 192 ASP A CA 1
ATOM 1422 C C . ASP A 1 192 ? -21.016 -21.688 -6.773 1 98.56 192 ASP A C 1
ATOM 1424 O O . ASP A 1 192 ? -20.797 -22.094 -5.625 1 98.56 192 ASP A O 1
ATOM 1428 N N . TRP A 1 193 ? -20.094 -21.5 -7.676 1 98.62 193 TRP A N 1
ATOM 1429 C CA . TRP A 1 193 ? -18.703 -21.859 -7.414 1 98.62 193 TRP A CA 1
ATOM 1430 C C . TRP A 1 193 ? -18.125 -21 -6.289 1 98.62 193 TRP A C 1
ATOM 1432 O O . TRP A 1 193 ? -17.562 -21.531 -5.324 1 98.62 193 TRP A O 1
ATOM 1442 N N . VAL A 1 194 ? -18.281 -19.688 -6.344 1 98.62 194 VAL A N 1
ATOM 1443 C CA . VAL A 1 194 ? -17.672 -18.812 -5.348 1 98.62 194 VAL A CA 1
ATOM 1444 C C . VAL A 1 194 ? -18.328 -19.031 -3.99 1 98.62 194 VAL A C 1
ATOM 1446 O O . VAL A 1 194 ? -17.672 -18.953 -2.951 1 98.62 194 VAL A O 1
ATOM 1449 N N . SER A 1 195 ? -19.656 -19.359 -4 1 98.75 195 SER A N 1
ATOM 1450 C CA . SER A 1 195 ? -20.328 -19.703 -2.754 1 98.75 195 SER A CA 1
ATOM 1451 C C . SER A 1 195 ? -19.75 -20.969 -2.148 1 98.75 195 SER A C 1
ATOM 1453 O O . SER A 1 195 ? -19.5 -21.031 -0.942 1 98.75 195 SER A O 1
ATOM 1455 N N . ALA A 1 196 ? -19.484 -21.891 -3.004 1 98.5 196 ALA A N 1
ATOM 1456 C CA . ALA A 1 196 ? -18.922 -23.172 -2.555 1 98.5 196 ALA A CA 1
ATOM 1457 C C . ALA A 1 196 ? -17.516 -22.984 -2.02 1 98.5 196 ALA A C 1
ATOM 1459 O O . ALA A 1 196 ? -17.078 -23.734 -1.142 1 98.5 196 ALA A O 1
ATOM 1460 N N . MET A 1 197 ? -16.812 -22.016 -2.549 1 98.62 197 MET A N 1
ATOM 1461 C CA . MET A 1 197 ? -15.453 -21.734 -2.09 1 98.62 197 MET A CA 1
ATOM 1462 C C . MET A 1 197 ? -15.469 -21 -0.751 1 98.62 197 MET A C 1
ATOM 1464 O O . MET A 1 197 ? -14.438 -20.875 -0.093 1 98.62 197 MET A O 1
ATOM 1468 N N . GLY A 1 198 ? -16.625 -20.422 -0.358 1 98.62 198 GLY A N 1
ATOM 1469 C CA . GLY A 1 198 ? -16.734 -19.891 0.994 1 98.62 198 GLY A CA 1
ATOM 1470 C C . GLY A 1 198 ? -17.172 -18.438 1.036 1 98.62 198 GLY A C 1
ATOM 1471 O O . GLY A 1 198 ? -17.219 -17.828 2.107 1 98.62 198 GLY A O 1
ATOM 1472 N N . ALA A 1 199 ? -17.531 -17.844 -0.102 1 98.88 199 ALA A N 1
ATOM 1473 C CA . ALA A 1 199 ? -18 -16.453 -0.087 1 98.88 199 ALA A CA 1
ATOM 1474 C C . ALA A 1 199 ? -19.266 -16.312 0.74 1 98.88 199 ALA A C 1
ATOM 1476 O O . ALA A 1 199 ? -20.203 -17.125 0.609 1 98.88 199 ALA A O 1
ATOM 1477 N N . HIS A 1 200 ? -19.281 -15.32 1.632 1 98.44 200 HIS A N 1
ATOM 1478 C CA . HIS A 1 200 ? -20.5 -15.031 2.389 1 98.44 200 HIS A CA 1
ATOM 1479 C C . HIS A 1 200 ? -21.547 -14.375 1.509 1 98.44 200 HIS A C 1
ATOM 1481 O O . HIS A 1 200 ? -22.75 -14.633 1.66 1 98.44 200 HIS A O 1
ATOM 1487 N N . HIS A 1 201 ? -21.094 -13.516 0.615 1 98.69 201 HIS A N 1
ATOM 1488 C CA . HIS A 1 201 ? -21.969 -12.789 -0.299 1 98.69 201 HIS A CA 1
ATOM 1489 C C . HIS A 1 201 ? -21.391 -12.773 -1.714 1 98.69 201 HIS A C 1
ATOM 1491 O O . HIS A 1 201 ? -20.172 -12.82 -1.896 1 98.69 201 HIS A O 1
ATOM 1497 N N . VAL A 1 202 ? -22.312 -12.781 -2.676 1 98.69 202 VAL A N 1
ATOM 1498 C CA . VAL A 1 202 ? -21.922 -12.734 -4.082 1 98.69 202 VAL A CA 1
ATOM 1499 C C . VAL A 1 202 ? -22.594 -11.531 -4.754 1 98.69 202 VAL A C 1
ATOM 1501 O O . VAL A 1 202 ? -23.797 -11.32 -4.613 1 98.69 202 VAL A O 1
ATOM 1504 N N . VAL A 1 203 ? -21.797 -10.68 -5.406 1 98.5 203 VAL A N 1
ATOM 1505 C CA . VAL A 1 203 ? -22.297 -9.531 -6.152 1 98.5 203 VAL A CA 1
ATOM 1506 C C . VAL A 1 203 ? -21.891 -9.648 -7.621 1 98.5 203 VAL A C 1
ATOM 1508 O O . VAL A 1 203 ? -21.031 -10.461 -7.969 1 98.5 203 VAL A O 1
ATOM 1511 N N . ASP A 1 204 ? -22.594 -8.852 -8.477 1 97.75 204 ASP A N 1
ATOM 1512 C CA . ASP A 1 204 ? -22.391 -8.922 -9.922 1 97.75 204 ASP A CA 1
ATOM 1513 C C . ASP A 1 204 ? -21.531 -7.75 -10.414 1 97.75 204 ASP A C 1
ATOM 1515 O O . ASP A 1 204 ? -21.969 -6.598 -10.375 1 97.75 204 ASP A O 1
ATOM 1519 N N . HIS A 1 205 ? -20.359 -8 -10.953 1 94.38 205 HIS A N 1
ATOM 1520 C CA . HIS A 1 205 ? -19.422 -6.965 -11.375 1 94.38 205 HIS A CA 1
ATOM 1521 C C . HIS A 1 205 ? -19.953 -6.227 -12.609 1 94.38 205 HIS A C 1
ATOM 1523 O O . HIS A 1 205 ? -19.422 -5.176 -12.977 1 94.38 205 HIS A O 1
ATOM 1529 N N . ARG A 1 206 ? -20.984 -6.742 -13.211 1 92.94 206 ARG A N 1
ATOM 1530 C CA . ARG A 1 206 ? -21.578 -6.086 -14.375 1 92.94 206 ARG A CA 1
ATOM 1531 C C . ARG A 1 206 ? -22.516 -4.965 -13.953 1 92.94 206 ARG A C 1
ATOM 1533 O O . ARG A 1 206 ? -22.875 -4.113 -14.773 1 92.94 206 ARG A O 1
ATOM 1540 N N . GLY A 1 207 ? -22.953 -4.98 -12.75 1 93.56 207 GLY A N 1
ATOM 1541 C CA . GLY A 1 207 ? -23.828 -3.947 -12.219 1 93.56 207 GLY A CA 1
ATOM 1542 C C . GLY A 1 207 ? -23.094 -2.918 -11.383 1 93.56 207 GLY A C 1
ATOM 1543 O O . GLY A 1 207 ? -21.875 -2.838 -11.414 1 93.56 207 GLY A O 1
ATOM 1544 N N . ASP A 1 208 ? -23.891 -2.076 -10.703 1 96.62 208 ASP A N 1
ATOM 1545 C CA . ASP A 1 208 ? -23.312 -1.082 -9.797 1 96.62 208 ASP A CA 1
ATOM 1546 C C . ASP A 1 208 ? -22.766 -1.74 -8.531 1 96.62 208 ASP A C 1
ATOM 1548 O O . ASP A 1 208 ? -23.516 -1.981 -7.578 1 96.62 208 ASP A O 1
ATOM 1552 N N . LEU A 1 209 ? -21.516 -1.981 -8.508 1 97.06 209 LEU A N 1
ATOM 1553 C CA . LEU A 1 209 ? -20.859 -2.711 -7.422 1 97.06 209 LEU A CA 1
ATOM 1554 C C . LEU A 1 209 ? -21.062 -1.994 -6.09 1 97.06 209 LEU A C 1
ATOM 1556 O O . LEU A 1 209 ? -21.359 -2.629 -5.078 1 97.06 209 LEU A O 1
ATOM 1560 N N . ALA A 1 210 ? -20.906 -0.697 -6.105 1 96.56 210 ALA A N 1
ATOM 1561 C CA . ALA A 1 210 ? -21.016 0.08 -4.875 1 96.56 210 ALA A CA 1
ATOM 1562 C C . ALA A 1 210 ? -22.422 -0.039 -4.281 1 96.56 210 ALA A C 1
ATOM 1564 O O . ALA A 1 210 ? -22.562 -0.235 -3.072 1 96.56 210 ALA A O 1
ATOM 1565 N N . GLU A 1 211 ? -23.422 0.072 -5.09 1 97.38 211 GLU A N 1
ATOM 1566 C CA . GLU A 1 211 ? -24.812 -0.052 -4.629 1 97.38 211 GLU A CA 1
ATOM 1567 C C . GLU A 1 211 ? -25.078 -1.452 -4.09 1 97.38 211 GLU A C 1
ATOM 1569 O O . GLU A 1 211 ? -25.734 -1.606 -3.057 1 97.38 211 GLU A O 1
ATOM 1574 N N . GLN A 1 212 ? -24.625 -2.498 -4.824 1 98.06 212 GLN A N 1
ATOM 1575 C CA . GLN A 1 212 ? -24.828 -3.879 -4.398 1 98.06 212 GLN A CA 1
ATOM 1576 C C . GLN A 1 212 ? -24.188 -4.129 -3.035 1 98.06 212 GLN A C 1
ATOM 1578 O O . GLN A 1 212 ? -24.797 -4.75 -2.162 1 98.06 212 GLN A O 1
ATOM 1583 N N . ILE A 1 213 ? -23 -3.629 -2.863 1 97.19 213 ILE A N 1
ATOM 1584 C CA . ILE A 1 213 ? -22.266 -3.861 -1.627 1 97.19 213 ILE A CA 1
ATOM 1585 C C . ILE A 1 213 ? -22.938 -3.125 -0.475 1 97.19 213 ILE A C 1
ATOM 1587 O O . ILE A 1 213 ? -23.094 -3.676 0.618 1 97.19 213 ILE A O 1
ATOM 1591 N N . ASN A 1 214 ? -23.328 -1.88 -0.699 1 95.5 214 ASN A N 1
ATOM 1592 C CA . ASN A 1 214 ? -24.047 -1.126 0.323 1 95.5 214 ASN A CA 1
ATOM 1593 C C . ASN A 1 214 ? -25.312 -1.844 0.757 1 95.5 214 ASN A C 1
ATOM 1595 O O . ASN A 1 214 ? -25.656 -1.848 1.941 1 95.5 214 ASN A O 1
ATOM 1599 N N . ALA A 1 215 ? -25.953 -2.473 -0.158 1 97.44 215 ALA A N 1
ATOM 1600 C CA . ALA A 1 215 ? -27.234 -3.137 0.098 1 97.44 215 ALA A CA 1
ATOM 1601 C C . ALA A 1 215 ? -27.047 -4.375 0.97 1 97.44 215 ALA A C 1
ATOM 1603 O O . ALA A 1 215 ? -27.984 -4.852 1.598 1 97.44 215 ALA A O 1
ATOM 1604 N N . LEU A 1 216 ? -25.812 -4.914 1.031 1 97 216 LEU A N 1
ATOM 1605 C CA . LEU A 1 216 ? -25.531 -6.098 1.837 1 97 216 LEU A CA 1
ATOM 1606 C C . LEU A 1 216 ? -25.578 -5.77 3.324 1 97 216 LEU A C 1
ATOM 1608 O O . LEU A 1 216 ? -25.75 -6.66 4.16 1 97 216 LEU A O 1
ATOM 1612 N N . GLY A 1 217 ? -25.266 -4.445 3.709 1 94.44 217 GLY A N 1
ATOM 1613 C CA . GLY A 1 217 ? -25.281 -4.031 5.102 1 94.44 217 GLY A CA 1
ATOM 1614 C C . GLY A 1 217 ? -24.172 -4.656 5.922 1 94.44 217 GLY A C 1
ATOM 1615 O O . GLY A 1 217 ? -24.344 -4.934 7.109 1 94.44 217 GLY A O 1
ATOM 1616 N N . VAL A 1 218 ? -23.062 -4.945 5.285 1 92.38 218 VAL A N 1
ATOM 1617 C CA . VAL A 1 218 ? -22 -5.684 5.969 1 92.38 218 VAL A CA 1
ATOM 1618 C C . VAL A 1 218 ? -20.984 -4.711 6.559 1 92.38 218 VAL A C 1
ATOM 1620 O O . VAL A 1 218 ? -19.984 -5.129 7.145 1 92.38 218 VAL A O 1
ATOM 1623 N N . GLY A 1 219 ? -21.172 -3.438 6.453 1 89.31 219 GLY A N 1
ATOM 1624 C CA . GLY A 1 219 ? -20.203 -2.473 6.957 1 89.31 219 GLY A CA 1
ATOM 1625 C C . GLY A 1 219 ? -19.141 -2.107 5.941 1 89.31 219 GLY A C 1
ATOM 1626 O O . GLY A 1 219 ? -19.297 -2.385 4.75 1 89.31 219 GLY A O 1
ATOM 1627 N N . PRO A 1 220 ? -18.078 -1.476 6.43 1 90.81 220 PRO A N 1
ATOM 1628 C CA . PRO A 1 220 ? -17.047 -0.976 5.516 1 90.81 220 PRO A CA 1
ATOM 1629 C C . PRO A 1 220 ? -16.203 -2.096 4.898 1 90.81 220 PRO A C 1
ATOM 1631 O O . PRO A 1 220 ? -15.93 -3.098 5.559 1 90.81 220 PRO A O 1
ATOM 1634 N N . VAL A 1 221 ? -15.82 -1.899 3.691 1 97.25 221 VAL A N 1
ATOM 1635 C CA . VAL A 1 221 ? -14.914 -2.82 3.01 1 97.25 221 VAL A CA 1
ATOM 1636 C C . VAL A 1 221 ? -13.469 -2.367 3.207 1 97.25 221 VAL A C 1
ATOM 1638 O O . VAL A 1 221 ? -13.016 -1.423 2.559 1 97.25 221 VAL A O 1
ATOM 1641 N N . GLY A 1 222 ? -12.766 -3.111 4.098 1 96.94 222 GLY A N 1
ATOM 1642 C CA . GLY A 1 222 ? -11.414 -2.689 4.449 1 96.94 222 GLY A CA 1
ATOM 1643 C C . GLY A 1 222 ? -10.367 -3.172 3.471 1 96.94 222 GLY A C 1
ATOM 1644 O O . GLY A 1 222 ? -9.273 -2.607 3.396 1 96.94 222 GLY A O 1
ATOM 1645 N N . PHE A 1 223 ? -10.719 -4.25 2.729 1 98.19 223 PHE A N 1
ATOM 1646 C CA . PHE A 1 223 ? -9.773 -4.852 1.792 1 98.19 223 PHE A CA 1
ATOM 1647 C C . PHE A 1 223 ? -10.453 -5.168 0.465 1 98.19 223 PHE A C 1
ATOM 1649 O O . PHE A 1 223 ? -11.609 -5.598 0.441 1 98.19 223 PHE A O 1
ATOM 1656 N N . ILE A 1 224 ? -9.781 -4.91 -0.59 1 98.81 224 ILE A N 1
ATOM 1657 C CA . ILE A 1 224 ? -10.219 -5.328 -1.917 1 98.81 224 ILE A CA 1
ATOM 1658 C C . ILE A 1 224 ? -9.094 -6.07 -2.629 1 98.81 224 ILE A C 1
ATOM 1660 O O . ILE A 1 224 ? -7.949 -5.598 -2.656 1 98.81 224 ILE A O 1
ATOM 1664 N N . PHE A 1 225 ? -9.352 -7.242 -3.064 1 98.88 225 PHE A N 1
ATOM 1665 C CA . PHE A 1 225 ? -8.445 -7.996 -3.928 1 98.88 225 PHE A CA 1
ATOM 1666 C C . PHE A 1 225 ? -9.031 -8.133 -5.328 1 98.88 225 PHE A C 1
ATOM 1668 O O . PHE A 1 225 ? -9.961 -8.914 -5.547 1 98.88 225 PHE A O 1
ATOM 1675 N N . SER A 1 226 ? -8.469 -7.348 -6.266 1 98.5 226 SER A N 1
ATOM 1676 C CA . SER A 1 226 ? -8.93 -7.336 -7.648 1 98.5 226 SER A CA 1
ATOM 1677 C C . SER A 1 226 ? -8.062 -8.219 -8.531 1 98.5 226 SER A C 1
ATOM 1679 O O . SER A 1 226 ? -6.895 -7.906 -8.781 1 98.5 226 SER A O 1
ATOM 1681 N N . THR A 1 227 ? -8.664 -9.242 -9.117 1 97.25 227 THR A N 1
ATOM 1682 C CA . THR A 1 227 ? -7.863 -10.211 -9.852 1 97.25 227 THR A CA 1
ATOM 1683 C C . THR A 1 227 ? -8.008 -10.008 -11.359 1 97.25 227 THR A C 1
ATOM 1685 O O . THR A 1 227 ? -7.27 -10.602 -12.148 1 97.25 227 THR A O 1
ATOM 1688 N N . THR A 1 228 ? -8.961 -9.18 -11.773 1 94.5 228 THR A N 1
ATOM 1689 C CA . THR A 1 228 ? -9.203 -9.055 -13.203 1 94.5 228 THR A CA 1
ATOM 1690 C C . THR A 1 228 ? -9.875 -7.719 -13.523 1 94.5 228 THR A C 1
ATOM 1692 O O . THR A 1 228 ? -10.641 -7.191 -12.711 1 94.5 228 THR A O 1
ATOM 1695 N N . GLN A 1 229 ? -9.531 -7.145 -14.617 1 93.94 229 GLN A N 1
ATOM 1696 C CA . GLN A 1 229 ? -10.141 -5.945 -15.188 1 93.94 229 GLN A CA 1
ATOM 1697 C C . GLN A 1 229 ? -10.156 -4.797 -14.188 1 93.94 229 GLN A C 1
ATOM 1699 O O . GLN A 1 229 ? -11.141 -4.074 -14.078 1 93.94 229 GLN A O 1
ATOM 1704 N N . THR A 1 230 ? -9.117 -4.629 -13.438 1 96.06 230 THR A N 1
ATOM 1705 C CA . THR A 1 230 ? -9.039 -3.654 -12.352 1 96.06 230 THR A CA 1
ATOM 1706 C C . THR A 1 230 ? -9.211 -2.236 -12.891 1 96.06 230 THR A C 1
ATOM 1708 O O . THR A 1 230 ? -9.961 -1.438 -12.312 1 96.06 230 THR A O 1
ATOM 1711 N N . PRO A 1 231 ? -8.609 -1.871 -14.094 1 93.94 231 PRO A N 1
ATOM 1712 C CA . PRO A 1 231 ? -8.781 -0.496 -14.57 1 93.94 231 PRO A CA 1
ATOM 1713 C C . PRO A 1 231 ? -10.25 -0.141 -14.82 1 93.94 231 PRO A C 1
ATOM 1715 O O . PRO A 1 231 ? -10.672 0.978 -14.523 1 93.94 231 PRO A O 1
ATOM 1718 N N . SER A 1 232 ? -11.016 -1.112 -15.266 1 94.12 232 SER A N 1
ATOM 1719 C CA . SER A 1 232 ? -12.422 -0.867 -15.547 1 94.12 232 SER A CA 1
ATOM 1720 C C . SER A 1 232 ? -13.234 -0.732 -14.266 1 94.12 232 SER A C 1
ATOM 1722 O O . SER A 1 232 ? -14.18 0.05 -14.203 1 94.12 232 SER A O 1
ATOM 1724 N N . HIS A 1 233 ? -12.836 -1.458 -13.258 1 95.75 233 HIS A N 1
ATOM 1725 C CA . HIS A 1 233 ? -13.586 -1.495 -12.008 1 95.75 233 HIS A CA 1
ATOM 1726 C C . HIS A 1 233 ? -13.109 -0.411 -11.047 1 95.75 233 HIS A C 1
ATOM 1728 O O . HIS A 1 233 ? -13.773 -0.129 -10.047 1 95.75 233 HIS A O 1
ATOM 1734 N N . PHE A 1 234 ? -12.07 0.255 -11.32 1 96.56 234 PHE A N 1
ATOM 1735 C CA . PHE A 1 234 ? -11.32 1.005 -10.32 1 96.56 234 PHE A CA 1
ATOM 1736 C C . PHE A 1 234 ? -12.156 2.146 -9.758 1 96.56 234 PHE A C 1
ATOM 1738 O O . PHE A 1 234 ? -12.156 2.381 -8.547 1 96.56 234 PHE A O 1
ATOM 1745 N N . PRO A 1 235 ? -12.906 2.912 -10.57 1 96.94 235 PRO A N 1
ATOM 1746 C CA . PRO A 1 235 ? -13.734 3.967 -9.977 1 96.94 235 PRO A CA 1
ATOM 1747 C C . PRO A 1 235 ? -14.711 3.434 -8.93 1 96.94 235 PRO A C 1
ATOM 1749 O O . PRO A 1 235 ? -14.883 4.043 -7.875 1 96.94 235 PRO A O 1
ATOM 1752 N N . ALA A 1 236 ? -15.305 2.301 -9.195 1 97.62 236 ALA A N 1
ATOM 1753 C CA . ALA A 1 236 ? -16.219 1.699 -8.234 1 97.62 236 ALA A CA 1
ATOM 1754 C C . ALA A 1 236 ? -15.477 1.205 -6.996 1 97.62 236 ALA A C 1
ATOM 1756 O O . ALA A 1 236 ? -15.961 1.354 -5.871 1 97.62 236 ALA A O 1
ATOM 1757 N N . LEU A 1 237 ? -14.32 0.594 -7.199 1 98.12 237 LEU A N 1
ATOM 1758 C CA . LEU A 1 237 ? -13.523 0.093 -6.082 1 98.12 237 LEU A CA 1
ATOM 1759 C C . LEU A 1 237 ? -13.102 1.233 -5.164 1 98.12 237 LEU A C 1
ATOM 1761 O O . LEU A 1 237 ? -13.133 1.092 -3.938 1 98.12 237 LEU A O 1
ATOM 1765 N N . ALA A 1 238 ? -12.734 2.328 -5.797 1 97.69 238 ALA A N 1
ATOM 1766 C CA . ALA A 1 238 ? -12.328 3.5 -5.027 1 97.69 238 ALA A CA 1
ATOM 1767 C C . ALA A 1 238 ? -13.484 4.043 -4.195 1 97.69 238 ALA A C 1
ATOM 1769 O O . ALA A 1 238 ? -13.273 4.562 -3.098 1 97.69 238 ALA A O 1
ATOM 1770 N N . LYS A 1 239 ? -14.664 3.938 -4.723 1 97.5 239 LYS A N 1
ATOM 1771 C CA . LYS A 1 239 ? -15.859 4.359 -3.994 1 97.5 239 LYS A CA 1
ATOM 1772 C C . LYS A 1 239 ? -16.156 3.408 -2.842 1 97.5 239 LYS A C 1
ATOM 1774 O O . LYS A 1 239 ? -16.531 3.844 -1.752 1 97.5 239 LYS A O 1
ATOM 1779 N N . ILE A 1 240 ? -15.906 2.164 -2.986 1 97.81 240 ILE A N 1
ATOM 1780 C CA . ILE A 1 240 ? -16.297 1.103 -2.064 1 97.81 240 ILE A CA 1
ATOM 1781 C C . ILE A 1 240 ? -15.305 1.044 -0.902 1 97.81 240 ILE A C 1
ATOM 1783 O O . ILE A 1 240 ? -15.695 0.837 0.248 1 97.81 240 ILE A O 1
ATOM 1787 N N . ILE A 1 241 ? -13.992 1.209 -1.17 1 98.19 241 ILE A N 1
ATOM 1788 C CA . ILE A 1 241 ? -12.945 0.979 -0.176 1 98.19 241 ILE A CA 1
ATOM 1789 C C . ILE A 1 241 ? -13.125 1.945 0.993 1 98.19 241 ILE A C 1
ATOM 1791 O O . ILE A 1 241 ? -13.445 3.119 0.792 1 98.19 241 ILE A O 1
ATOM 1795 N N . ALA A 1 242 ? -12.969 1.484 2.207 1 97.44 242 ALA A N 1
ATOM 1796 C CA . ALA A 1 242 ? -13.07 2.283 3.426 1 97.44 242 ALA A CA 1
ATOM 1797 C C . ALA A 1 242 ? -11.891 3.246 3.549 1 97.44 242 ALA A C 1
ATOM 1799 O O . ALA A 1 242 ? -10.836 3.025 2.949 1 97.44 242 ALA A O 1
ATOM 1800 N N . PRO A 1 243 ? -12.078 4.375 4.309 1 97.44 243 PRO A N 1
ATOM 1801 C CA . PRO A 1 243 ? -10.891 5.156 4.672 1 97.44 243 PRO A CA 1
ATOM 1802 C C . PRO A 1 243 ? -9.789 4.301 5.285 1 97.44 243 PRO A C 1
ATOM 1804 O O . PRO A 1 243 ? -10.055 3.463 6.152 1 97.44 243 PRO A O 1
ATOM 1807 N N . GLN A 1 244 ? -8.57 4.516 4.758 1 97.69 244 GLN A N 1
ATOM 1808 C CA . GLN A 1 244 ? -7.383 3.799 5.215 1 97.69 244 GLN A CA 1
ATOM 1809 C C . GLN A 1 244 ? -7.406 2.344 4.754 1 97.69 244 GLN A C 1
ATOM 1811 O O . GLN A 1 244 ? -6.645 1.515 5.258 1 97.69 244 GLN A O 1
ATOM 1816 N N . GLY A 1 245 ? -8.367 1.996 3.844 1 97.88 245 GLY A N 1
ATOM 1817 C CA . GLY A 1 245 ? -8.438 0.655 3.285 1 97.88 245 GLY A CA 1
ATOM 1818 C C . GLY A 1 245 ? -7.305 0.352 2.32 1 97.88 245 GLY A C 1
ATOM 1819 O O . GLY A 1 245 ? -6.496 1.228 2.01 1 97.88 245 GLY A O 1
ATOM 1820 N N . ARG A 1 246 ? -7.219 -0.896 1.871 1 98.38 246 ARG A N 1
ATOM 1821 C CA . ARG A 1 246 ? -6.125 -1.366 1.025 1 98.38 246 ARG A CA 1
ATOM 1822 C C . ARG A 1 246 ? -6.656 -2.164 -0.161 1 98.38 246 ARG A C 1
ATOM 1824 O O . ARG A 1 246 ? -7.484 -3.061 0.007 1 98.38 246 ARG A O 1
ATOM 1831 N N . ILE A 1 247 ? -6.195 -1.834 -1.351 1 98.69 247 ILE A N 1
ATOM 1832 C CA . ILE A 1 247 ? -6.582 -2.516 -2.58 1 98.69 247 ILE A CA 1
ATOM 1833 C C . ILE A 1 247 ? -5.379 -3.24 -3.172 1 98.69 247 ILE A C 1
ATOM 1835 O O . ILE A 1 247 ? -4.297 -2.66 -3.301 1 98.69 247 ILE A O 1
ATOM 1839 N N . GLY A 1 248 ? -5.512 -4.469 -3.424 1 98.62 248 GLY A N 1
ATOM 1840 C CA . GLY A 1 248 ? -4.504 -5.266 -4.102 1 98.62 248 GLY A CA 1
ATOM 1841 C C . GLY A 1 248 ? -4.922 -5.695 -5.496 1 98.62 248 GLY A C 1
ATOM 1842 O O . GLY A 1 248 ? -6.094 -6.012 -5.727 1 98.62 248 GLY A O 1
ATOM 1843 N N . MET A 1 249 ? -3.936 -5.777 -6.402 1 98.12 249 MET A N 1
ATOM 1844 C CA . MET A 1 249 ? -4.254 -6.188 -7.77 1 98.12 249 MET A CA 1
ATOM 1845 C C . MET A 1 249 ? -3.139 -7.047 -8.352 1 98.12 249 MET A C 1
ATOM 1847 O O . MET A 1 249 ? -2.012 -7.035 -7.852 1 98.12 249 MET A O 1
ATOM 1851 N N . ILE A 1 250 ? -3.447 -7.812 -9.469 1 97.69 250 ILE A N 1
ATOM 1852 C CA . ILE A 1 250 ? -2.467 -8.695 -10.094 1 97.69 250 ILE A CA 1
ATOM 1853 C C . ILE A 1 250 ? -2.574 -8.594 -11.609 1 97.69 250 ILE A C 1
ATOM 1855 O O . ILE A 1 250 ? -1.799 -9.219 -12.336 1 97.69 250 ILE A O 1
ATOM 1859 N N . ASP A 1 251 ? -3.533 -7.875 -12.219 1 91.38 251 ASP A N 1
ATOM 1860 C CA . ASP A 1 251 ? -3.734 -7.867 -13.664 1 91.38 251 ASP A CA 1
ATOM 1861 C C . ASP A 1 251 ? -3.053 -6.66 -14.305 1 91.38 251 ASP A C 1
ATOM 1863 O O . ASP A 1 251 ? -1.824 -6.566 -14.32 1 91.38 251 ASP A O 1
ATOM 1867 N N . ASP A 1 252 ? -3.873 -5.691 -14.703 1 82.88 252 ASP A N 1
ATOM 1868 C CA . ASP A 1 252 ? -3.301 -4.539 -15.391 1 82.88 252 ASP A CA 1
ATOM 1869 C C . ASP A 1 252 ? -3.369 -3.289 -14.516 1 82.88 252 ASP A C 1
ATOM 1871 O O . ASP A 1 252 ? -4.273 -3.148 -13.695 1 82.88 252 ASP A O 1
ATOM 1875 N N . GLY A 1 253 ? -2.361 -2.5 -14.609 1 79.06 253 GLY A N 1
ATOM 1876 C CA . GLY A 1 253 ? -2.338 -1.281 -13.82 1 79.06 253 GLY A CA 1
ATOM 1877 C C . GLY A 1 253 ? -2.268 -0.023 -14.664 1 79.06 253 GLY A C 1
ATOM 1878 O O . GLY A 1 253 ? -2.031 1.068 -14.141 1 79.06 253 GLY A O 1
ATOM 1879 N N . VAL A 1 254 ? -2.549 -0.18 -15.969 1 83 254 VAL A N 1
ATOM 1880 C CA . VAL A 1 254 ? -2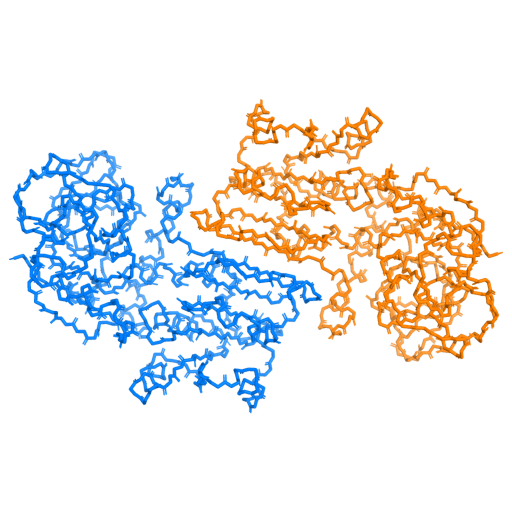.383 0.972 -16.859 1 83 254 VAL A CA 1
ATOM 1881 C C . VAL A 1 254 ? -3.637 1.844 -16.812 1 83 254 VAL A C 1
ATOM 1883 O O . VAL A 1 254 ? -4.758 1.337 -16.906 1 83 254 VAL A O 1
ATOM 1886 N N . GLY A 1 255 ? -3.426 3.105 -16.531 1 85.56 255 GLY A N 1
ATOM 1887 C CA . GLY A 1 255 ? -4.5 4.078 -16.656 1 85.56 255 GLY A CA 1
ATOM 1888 C C . GLY A 1 255 ? -5.301 4.246 -15.375 1 85.56 255 GLY A C 1
ATOM 1889 O O . GLY A 1 255 ? -6.375 4.852 -15.383 1 85.56 255 GLY A O 1
ATOM 1890 N N . LEU A 1 256 ? -4.852 3.646 -14.266 1 90.94 256 LEU A N 1
ATOM 1891 C CA . LEU A 1 256 ? -5.543 3.824 -13 1 90.94 256 LEU A CA 1
ATOM 1892 C C . LEU A 1 256 ? -5.406 5.258 -12.5 1 90.94 256 LEU A C 1
ATOM 1894 O O . LEU A 1 256 ? -4.34 5.863 -12.617 1 90.94 256 LEU A O 1
ATOM 1898 N N . ASP A 1 257 ? -6.531 5.777 -12.039 1 93.25 257 ASP A N 1
ATOM 1899 C CA . ASP A 1 257 ? -6.477 7.09 -11.406 1 93.25 257 ASP A CA 1
ATOM 1900 C C . ASP A 1 257 ? -6.297 6.961 -9.898 1 93.25 257 ASP A C 1
ATOM 1902 O O . ASP A 1 257 ? -7.277 6.949 -9.148 1 93.25 257 ASP A O 1
ATOM 1906 N N . PHE A 1 258 ? -5.035 6.957 -9.445 1 94 258 PHE A N 1
ATOM 1907 C CA . PHE A 1 258 ? -4.695 6.738 -8.047 1 94 258 PHE A CA 1
ATOM 1908 C C . PHE A 1 258 ? -5.219 7.875 -7.176 1 94 258 PHE A C 1
ATOM 1910 O O . PHE A 1 258 ? -5.445 7.695 -5.977 1 94 258 PHE A O 1
ATOM 1917 N N . SER A 1 259 ? -5.484 9.016 -7.777 1 95.19 259 SER A N 1
ATOM 1918 C CA . SER A 1 259 ? -5.922 10.18 -7.02 1 95.19 259 SER A CA 1
ATOM 1919 C C . SER A 1 259 ? -7.285 9.945 -6.375 1 95.19 259 SER A C 1
ATOM 1921 O O . SER A 1 259 ? -7.641 10.617 -5.402 1 95.19 259 SER A O 1
ATOM 1923 N N . LEU A 1 260 ? -8.062 8.953 -6.863 1 96.56 260 LEU A N 1
ATOM 1924 C CA . LEU A 1 260 ? -9.391 8.656 -6.332 1 96.56 260 LEU A CA 1
ATOM 1925 C C . LEU A 1 260 ? -9.297 8.141 -4.902 1 96.56 260 LEU A C 1
ATOM 1927 O O . LEU A 1 260 ? -10.289 8.148 -4.168 1 96.56 260 LEU A O 1
ATOM 1931 N N . LEU A 1 261 ? -8.078 7.695 -4.504 1 97.62 261 LEU A N 1
ATOM 1932 C CA . LEU A 1 261 ? -7.902 7.078 -3.195 1 97.62 261 LEU A CA 1
ATOM 1933 C C . LEU A 1 261 ? -7.398 8.094 -2.176 1 97.62 261 LEU A C 1
ATOM 1935 O O . LEU A 1 261 ? -7.32 7.797 -0.982 1 97.62 261 LEU A O 1
ATOM 1939 N N . LYS A 1 262 ? -7.09 9.297 -2.564 1 97.56 262 LYS A N 1
ATOM 1940 C CA . LYS A 1 262 ? -6.309 10.25 -1.779 1 97.56 262 LYS A CA 1
ATOM 1941 C C . LYS A 1 262 ? -7.012 10.594 -0.471 1 97.56 262 LYS A C 1
ATOM 1943 O O . LYS A 1 262 ? -6.445 10.422 0.61 1 97.56 262 LYS A O 1
ATOM 1948 N N . THR A 1 263 ? -8.312 10.984 -0.537 1 97.69 263 THR A N 1
ATOM 1949 C CA . THR A 1 263 ? -8.992 11.516 0.639 1 97.69 263 THR A CA 1
ATOM 1950 C C . THR A 1 263 ? -9.195 10.422 1.684 1 97.69 263 THR A C 1
ATOM 1952 O O . THR A 1 263 ? -9.281 10.703 2.881 1 97.69 263 THR A O 1
ATOM 1955 N N . LYS A 1 264 ? -9.117 9.18 1.239 1 98.12 264 LYS A N 1
ATOM 1956 C CA . LYS A 1 264 ? -9.352 8.062 2.15 1 98.12 264 LYS A CA 1
ATOM 1957 C C . LYS A 1 264 ? -8.031 7.492 2.666 1 98.12 264 LYS A C 1
ATOM 1959 O O . LYS A 1 264 ? -8.016 6.516 3.42 1 98.12 264 LYS A O 1
ATOM 1964 N N . SER A 1 265 ? -6.918 8.07 2.25 1 98.62 265 SER A N 1
ATOM 1965 C CA . SER A 1 265 ? -5.598 7.547 2.605 1 98.62 265 SER A CA 1
ATOM 1966 C C . SER A 1 265 ? -5.496 6.055 2.32 1 98.62 265 SER A C 1
ATOM 1968 O O . SER A 1 265 ? -4.938 5.301 3.119 1 98.62 265 SER A O 1
ATOM 1970 N N . ALA A 1 266 ? -6.102 5.598 1.239 1 98.38 266 ALA A N 1
ATOM 1971 C CA . ALA A 1 266 ? -6.059 4.184 0.875 1 98.38 266 ALA A CA 1
ATOM 1972 C C . ALA A 1 266 ? -4.781 3.852 0.11 1 98.38 266 ALA A C 1
ATOM 1974 O O . ALA A 1 266 ? -4.07 4.75 -0.341 1 98.38 266 ALA A O 1
ATOM 1975 N N . SER A 1 267 ? -4.402 2.576 0.052 1 98.5 267 SER A N 1
ATOM 1976 C CA . SER A 1 267 ? -3.188 2.143 -0.628 1 98.5 267 SER A CA 1
ATOM 1977 C C . SER A 1 267 ? -3.5 1.152 -1.744 1 98.5 267 SER A C 1
ATOM 1979 O O . SER A 1 267 ? -4.59 0.575 -1.782 1 98.5 267 SER A O 1
ATOM 1981 N N . LEU A 1 268 ? -2.604 1.127 -2.631 1 98 268 LEU A N 1
ATOM 1982 C CA . LEU A 1 268 ? -2.637 0.189 -3.746 1 98 268 LEU A CA 1
ATOM 1983 C C . LEU A 1 268 ? -1.429 -0.742 -3.711 1 98 268 LEU A C 1
ATOM 1985 O O . LEU A 1 268 ? -0.292 -0.285 -3.566 1 98 268 LEU A O 1
ATOM 1989 N N . HIS A 1 269 ? -1.668 -2.053 -3.83 1 98.62 269 HIS A N 1
ATOM 1990 C CA . HIS A 1 269 ? -0.63 -3.066 -3.688 1 98.62 269 HIS A CA 1
ATOM 1991 C C . HIS A 1 269 ? -0.564 -3.965 -4.918 1 98.62 269 HIS A C 1
ATOM 1993 O O . HIS A 1 269 ? -1.598 -4.406 -5.426 1 98.62 269 HIS A O 1
ATOM 1999 N N . TRP A 1 270 ? 0.684 -4.195 -5.301 1 98.44 270 TRP A N 1
ATOM 2000 C CA . TRP A 1 270 ? 0.906 -5.234 -6.301 1 98.44 270 TRP A CA 1
ATOM 2001 C C . TRP A 1 270 ? 1.232 -6.57 -5.633 1 98.44 270 TRP A C 1
ATOM 2003 O O . TRP A 1 270 ? 1.917 -6.605 -4.609 1 98.44 270 TRP A O 1
ATOM 2013 N N . GLU A 1 271 ? 0.771 -7.621 -6.277 1 98.38 271 GLU A N 1
ATOM 2014 C CA . GLU A 1 271 ? 1.346 -8.945 -6.031 1 98.38 271 GLU A CA 1
ATOM 2015 C C . GLU A 1 271 ? 1.809 -9.594 -7.332 1 98.38 271 GLU A C 1
ATOM 2017 O O . GLU A 1 271 ? 1.011 -9.797 -8.25 1 98.38 271 GLU A O 1
ATOM 2022 N N . PHE A 1 272 ? 3.055 -9.758 -7.434 1 98.19 272 PHE A N 1
ATOM 2023 C CA . PHE A 1 272 ? 3.719 -10.531 -8.477 1 98.19 272 PHE A CA 1
ATOM 2024 C C . PHE A 1 272 ? 4.473 -11.711 -7.875 1 98.19 272 PHE A C 1
ATOM 2026 O O . PHE A 1 272 ? 5.594 -11.555 -7.391 1 98.19 272 PHE A O 1
ATOM 2033 N N . MET A 1 273 ? 3.865 -12.867 -7.914 1 96.94 273 MET A N 1
ATOM 2034 C CA . MET A 1 273 ? 4.336 -13.984 -7.109 1 96.94 273 MET A CA 1
ATOM 2035 C C . MET A 1 273 ? 5.766 -14.359 -7.484 1 96.94 273 MET A C 1
ATOM 2037 O O . MET A 1 273 ? 6.43 -15.102 -6.754 1 96.94 273 MET A O 1
ATOM 2041 N N . TYR A 1 274 ? 6.324 -13.852 -8.633 1 98.12 274 TYR A N 1
ATOM 2042 C CA . TYR A 1 274 ? 7.676 -14.18 -9.062 1 98.12 274 TYR A CA 1
ATOM 2043 C C . TYR A 1 274 ? 8.688 -13.188 -8.508 1 98.12 274 TYR A C 1
ATOM 2045 O O . TYR A 1 274 ? 9.891 -13.328 -8.734 1 98.12 274 TYR A O 1
ATOM 2053 N N . THR A 1 275 ? 8.195 -12.219 -7.75 1 98.5 275 THR A N 1
ATOM 2054 C CA . THR A 1 275 ? 9.07 -11.18 -7.227 1 98.5 275 THR A CA 1
ATOM 2055 C C . THR A 1 275 ? 10.227 -11.789 -6.438 1 98.5 275 THR A C 1
ATOM 2057 O O . THR A 1 275 ? 11.391 -11.484 -6.695 1 98.5 275 THR A O 1
ATOM 2060 N N . ARG A 1 276 ? 9.945 -12.688 -5.559 1 98.25 276 ARG A N 1
ATOM 2061 C CA . ARG A 1 276 ? 10.969 -13.273 -4.699 1 98.25 276 ARG A CA 1
ATOM 2062 C C . ARG A 1 276 ? 12.008 -14.031 -5.52 1 98.25 276 ARG A C 1
ATOM 2064 O O . ARG A 1 276 ? 13.211 -13.836 -5.332 1 98.25 276 ARG A O 1
ATOM 2071 N N . SER A 1 277 ? 11.539 -14.82 -6.426 1 98.5 277 SER A N 1
ATOM 2072 C CA . SER A 1 277 ? 12.461 -15.633 -7.219 1 98.5 277 SER A CA 1
ATOM 2073 C C . SER A 1 277 ? 13.234 -14.773 -8.211 1 98.5 277 SER A C 1
ATOM 2075 O O . SER A 1 277 ? 14.445 -14.945 -8.375 1 98.5 277 SER A O 1
ATOM 2077 N N . MET A 1 278 ? 12.578 -13.812 -8.898 1 98.12 278 MET A N 1
ATOM 2078 C CA . MET A 1 278 ? 13.188 -12.961 -9.914 1 98.12 278 MET A CA 1
ATOM 2079 C C . MET A 1 278 ? 14.297 -12.102 -9.32 1 98.12 278 MET A C 1
ATOM 2081 O O . MET A 1 278 ? 15.328 -11.883 -9.953 1 98.12 278 MET A O 1
ATOM 2085 N N . PHE A 1 279 ? 14.062 -11.656 -8.07 1 97.19 279 PHE A N 1
ATOM 2086 C CA . PHE A 1 279 ? 15.008 -10.719 -7.469 1 97.19 279 PHE A CA 1
ATOM 2087 C C . PHE A 1 279 ? 15.852 -11.414 -6.406 1 97.19 279 PHE A C 1
ATOM 2089 O O . PHE A 1 279 ? 16.656 -10.766 -5.738 1 97.19 279 PHE A O 1
ATOM 2096 N N . HIS A 1 280 ? 15.68 -12.727 -6.254 1 96.44 280 HIS A N 1
ATOM 2097 C CA . HIS A 1 280 ? 16.406 -13.484 -5.234 1 96.44 280 HIS A CA 1
ATOM 2098 C C . HIS A 1 280 ? 16.359 -12.773 -3.887 1 96.44 280 HIS A C 1
ATOM 2100 O O . HIS A 1 280 ? 17.391 -12.555 -3.262 1 96.44 280 HIS A O 1
ATOM 2106 N N . THR A 1 281 ? 15.141 -12.438 -3.512 1 95.88 281 THR A N 1
ATOM 2107 C CA . THR A 1 281 ? 15 -11.711 -2.258 1 95.88 281 THR A CA 1
ATOM 2108 C C . THR A 1 281 ? 15.422 -12.578 -1.074 1 95.88 281 THR A C 1
ATOM 2110 O O . THR A 1 281 ? 15.43 -13.805 -1.171 1 95.88 281 THR A O 1
ATOM 2113 N N . GLU A 1 282 ? 15.68 -11.938 0.08 1 92.81 282 GLU A N 1
ATOM 2114 C CA . GLU A 1 282 ? 16.125 -12.633 1.283 1 92.81 282 GLU A CA 1
ATOM 2115 C C . GLU A 1 282 ? 15.07 -13.602 1.792 1 92.81 282 GLU A C 1
ATOM 2117 O O . GLU A 1 282 ? 15.398 -14.664 2.326 1 92.81 282 GLU A O 1
ATOM 2122 N N . ASP A 1 283 ? 13.836 -13.273 1.504 1 95.94 283 ASP A N 1
ATOM 2123 C CA . ASP A 1 283 ? 12.742 -14.078 2.043 1 95.94 283 ASP A CA 1
ATOM 2124 C C . ASP A 1 283 ? 12.172 -15.016 0.978 1 95.94 283 ASP A C 1
ATOM 2126 O O . ASP A 1 283 ? 11 -15.391 1.033 1 95.94 283 ASP A O 1
ATOM 2130 N N . MET A 1 284 ? 12.984 -15.414 -0.001 1 97.19 284 MET A N 1
ATOM 2131 C CA . MET A 1 284 ? 12.531 -16.297 -1.067 1 97.19 284 MET A CA 1
ATOM 2132 C C . MET A 1 284 ? 11.977 -17.594 -0.496 1 97.19 284 MET A C 1
ATOM 2134 O O . MET A 1 284 ? 11.031 -18.172 -1.04 1 97.19 284 MET A O 1
ATOM 2138 N N . ILE A 1 285 ? 12.477 -18.031 0.703 1 98.31 285 ILE A N 1
ATOM 2139 C CA . ILE A 1 285 ? 12.094 -19.281 1.352 1 98.31 285 ILE A CA 1
ATOM 2140 C C . ILE A 1 285 ? 10.641 -19.203 1.799 1 98.31 285 ILE A C 1
ATOM 2142 O O . ILE A 1 285 ? 10.023 -20.219 2.119 1 98.31 285 ILE A O 1
ATOM 2146 N N . ALA A 1 286 ? 10.055 -18 1.835 1 98.5 286 ALA A N 1
ATOM 2147 C CA . ALA A 1 286 ? 8.656 -17.828 2.223 1 98.5 286 ALA A CA 1
ATOM 2148 C C . ALA A 1 286 ? 7.723 -18.594 1.287 1 98.5 286 ALA A C 1
ATOM 2150 O O . ALA A 1 286 ? 6.66 -19.062 1.702 1 98.5 286 ALA A O 1
ATOM 2151 N N . GLN A 1 287 ? 8.125 -18.766 0.017 1 98.81 287 GLN A N 1
ATOM 2152 C CA . GLN A 1 287 ? 7.301 -19.547 -0.908 1 98.81 287 GLN A CA 1
ATOM 2153 C C . GLN A 1 287 ? 7.219 -21 -0.475 1 98.81 287 GLN A C 1
ATOM 2155 O O . GLN A 1 287 ? 6.137 -21.594 -0.491 1 98.81 287 GLN A O 1
ATOM 2160 N N . HIS A 1 288 ? 8.352 -21.594 -0.06 1 98.88 288 HIS A N 1
ATOM 2161 C CA . HIS A 1 288 ? 8.367 -22.938 0.505 1 98.88 288 HIS A CA 1
ATOM 2162 C C . HIS A 1 288 ? 7.465 -23.031 1.731 1 98.88 288 HIS A C 1
ATOM 2164 O O . HIS A 1 288 ? 6.664 -23.969 1.854 1 98.88 288 HIS A O 1
ATOM 2170 N N . SER A 1 289 ? 7.574 -22.031 2.578 1 98.88 289 SER A N 1
ATOM 2171 C CA . SER A 1 289 ? 6.844 -22.047 3.844 1 98.88 289 SER A CA 1
ATOM 2172 C C . SER A 1 289 ? 5.34 -21.969 3.615 1 98.88 289 SER A C 1
ATOM 2174 O O . SER A 1 289 ? 4.574 -22.719 4.227 1 98.88 289 SER A O 1
ATOM 2176 N N . LEU A 1 290 ? 4.918 -21.062 2.729 1 98.81 290 LEU A N 1
ATOM 2177 C CA . LEU A 1 290 ? 3.482 -20.906 2.537 1 98.81 290 LEU A CA 1
ATOM 2178 C C . LEU A 1 290 ? 2.893 -22.125 1.827 1 98.81 290 LEU A C 1
ATOM 2180 O O . LEU A 1 290 ? 1.773 -22.547 2.135 1 98.81 290 LEU A O 1
ATOM 2184 N N . LEU A 1 291 ? 3.625 -22.672 0.848 1 98.94 291 LEU A N 1
ATOM 2185 C CA . LEU A 1 291 ? 3.129 -23.875 0.175 1 98.94 291 LEU A CA 1
ATOM 2186 C C . LEU A 1 291 ? 3.053 -25.047 1.143 1 98.94 291 LEU A C 1
ATOM 2188 O O . LEU A 1 291 ? 2.139 -25.875 1.057 1 98.94 291 LEU A O 1
ATOM 2192 N N . SER A 1 292 ? 4.031 -25.141 2.055 1 98.94 292 SER A N 1
ATOM 2193 C CA . SER A 1 292 ? 4.004 -26.188 3.078 1 98.94 292 SER A CA 1
ATOM 2194 C C . SER A 1 292 ? 2.797 -26.016 3.998 1 98.94 292 SER A C 1
ATOM 2196 O O . SER A 1 292 ? 2.119 -27 4.32 1 98.94 292 SER A O 1
ATOM 2198 N N . GLU A 1 293 ? 2.578 -24.828 4.379 1 98.81 293 GLU A N 1
ATOM 2199 C CA . GLU A 1 293 ? 1.409 -24.562 5.211 1 98.81 293 GLU A CA 1
ATOM 2200 C C . GLU A 1 293 ? 0.12 -24.969 4.5 1 98.81 293 GLU A C 1
ATOM 2202 O O . GLU A 1 293 ? -0.742 -25.625 5.09 1 98.81 293 GLU A O 1
ATOM 2207 N N . VAL A 1 294 ? -0.004 -24.625 3.275 1 98.81 294 VAL A N 1
ATOM 2208 C CA . VAL A 1 294 ? -1.222 -24.891 2.518 1 98.81 294 VAL A CA 1
ATOM 2209 C C . VAL A 1 294 ? -1.391 -26.391 2.326 1 98.81 294 VAL A C 1
ATOM 2211 O O . VAL A 1 294 ? -2.508 -26.906 2.377 1 98.81 294 VAL A O 1
ATOM 2214 N N . ALA A 1 295 ? -0.3 -27.062 2.121 1 98.94 295 ALA A N 1
ATOM 2215 C CA . ALA A 1 295 ? -0.381 -28.516 2.039 1 98.94 295 ALA A CA 1
ATOM 2216 C C . ALA A 1 295 ? -1.01 -29.109 3.299 1 98.94 295 ALA A C 1
ATOM 2218 O O . ALA A 1 295 ? -1.866 -29.984 3.221 1 98.94 295 ALA A O 1
ATOM 2219 N N . GLY A 1 296 ? -0.572 -28.609 4.402 1 98.88 296 GLY A N 1
ATOM 2220 C CA . GLY A 1 296 ? -1.16 -29.047 5.66 1 98.88 296 GLY A CA 1
ATOM 2221 C C . GLY A 1 296 ? -2.641 -28.719 5.766 1 98.88 296 GLY A C 1
ATOM 2222 O O . GLY A 1 296 ? -3.432 -29.562 6.199 1 98.88 296 GLY A O 1
ATOM 2223 N N . LEU A 1 297 ? -3.025 -27.547 5.363 1 98.81 297 LEU A N 1
ATOM 2224 C CA . LEU A 1 297 ? -4.418 -27.109 5.414 1 98.81 297 LEU A CA 1
ATOM 2225 C C . LEU A 1 297 ? -5.285 -27.953 4.484 1 98.81 297 LEU A C 1
ATOM 2227 O O . LEU A 1 297 ? -6.453 -28.203 4.777 1 98.81 297 LEU A O 1
ATOM 2231 N N . ILE A 1 298 ? -4.738 -28.359 3.385 1 98.81 298 ILE A N 1
ATOM 2232 C CA . ILE A 1 298 ? -5.43 -29.25 2.467 1 98.81 298 ILE A CA 1
ATOM 2233 C C . ILE A 1 298 ? -5.605 -30.625 3.117 1 98.81 298 ILE A C 1
ATOM 2235 O O . ILE A 1 298 ? -6.703 -31.188 3.109 1 98.81 298 ILE A O 1
ATOM 2239 N N . ASP A 1 299 ? -4.578 -31.141 3.719 1 98.81 299 ASP A N 1
ATOM 2240 C CA . ASP A 1 299 ? -4.594 -32.469 4.297 1 98.81 299 ASP A CA 1
ATOM 2241 C C . ASP A 1 299 ? -5.566 -32.562 5.473 1 98.81 299 ASP A C 1
ATOM 2243 O O . ASP A 1 299 ? -6.176 -33.594 5.707 1 98.81 299 ASP A O 1
ATOM 2247 N N . ASP A 1 300 ? -5.793 -31.422 6.141 1 98.44 300 ASP A N 1
ATOM 2248 C CA . ASP A 1 300 ? -6.688 -31.469 7.293 1 98.44 300 ASP A CA 1
ATOM 2249 C C . ASP A 1 300 ? -8.102 -31.047 6.902 1 98.44 300 ASP A C 1
ATOM 2251 O O . ASP A 1 300 ? -8.984 -30.938 7.758 1 98.44 300 ASP A O 1
ATOM 2255 N N . GLY A 1 301 ? -8.312 -30.688 5.672 1 98.25 301 GLY A N 1
ATOM 2256 C CA . GLY A 1 301 ? -9.648 -30.438 5.152 1 98.25 301 GLY A CA 1
ATOM 2257 C C . GLY A 1 301 ? -10.07 -28.984 5.258 1 98.25 301 GLY A C 1
ATOM 2258 O O . GLY A 1 301 ? -11.195 -28.625 4.902 1 98.25 301 GLY A O 1
ATOM 2259 N N . THR A 1 302 ? -9.18 -28.125 5.652 1 98.25 302 THR A N 1
ATOM 2260 C CA . THR A 1 302 ? -9.477 -26.703 5.777 1 98.25 302 THR A CA 1
ATOM 2261 C C . THR A 1 302 ? -9.617 -26.062 4.402 1 98.25 302 THR A C 1
ATOM 2263 O O . THR A 1 302 ? -10.461 -25.188 4.203 1 98.25 302 THR A O 1
ATOM 2266 N N . LEU A 1 303 ? -8.75 -26.453 3.496 1 98.75 303 LEU A N 1
ATOM 2267 C CA . LEU A 1 303 ? -8.789 -26.016 2.109 1 98.75 303 LEU A CA 1
ATOM 2268 C C . LEU A 1 303 ? -9.016 -27.188 1.162 1 98.75 303 LEU A C 1
ATOM 2270 O O . LEU A 1 303 ? -8.812 -28.344 1.541 1 98.75 303 LEU A O 1
ATOM 2274 N N . ARG A 1 304 ? -9.391 -26.859 -0.003 1 98.56 304 ARG A N 1
ATOM 2275 C CA . ARG A 1 304 ? -9.531 -27.875 -1.041 1 98.56 304 ARG A CA 1
ATOM 2276 C C . ARG A 1 304 ? -8.906 -27.422 -2.352 1 98.56 304 ARG A C 1
ATOM 2278 O O . ARG A 1 304 ? -8.711 -26.219 -2.561 1 98.56 304 ARG A O 1
ATOM 2285 N N . THR A 1 305 ? -8.609 -28.328 -3.225 1 98.69 305 THR A N 1
ATOM 2286 C CA . THR A 1 305 ? -8.086 -28.031 -4.551 1 98.69 305 THR A CA 1
ATOM 2287 C C . THR A 1 305 ? -9.109 -27.281 -5.387 1 98.69 305 THR A C 1
ATOM 2289 O O . THR A 1 305 ? -10.312 -27.359 -5.125 1 98.69 305 THR A O 1
ATOM 2292 N N . THR A 1 306 ? -8.633 -26.562 -6.371 1 98.62 306 THR A N 1
ATOM 2293 C CA . THR A 1 306 ? -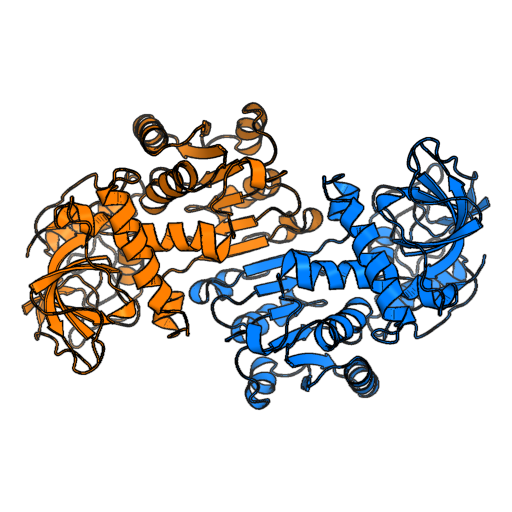9.508 -25.797 -7.25 1 98.62 306 THR A CA 1
ATOM 2294 C C . THR A 1 306 ? -9.562 -26.422 -8.641 1 98.62 306 THR A C 1
ATOM 2296 O O . THR A 1 306 ? -9.922 -25.75 -9.617 1 98.62 306 THR A O 1
ATOM 2299 N N . LEU A 1 307 ? -9.07 -27.656 -8.75 1 98.69 307 LEU A N 1
ATOM 2300 C CA . LEU A 1 307 ? -9.117 -28.391 -10 1 98.69 307 LEU A CA 1
ATOM 2301 C C . LEU A 1 307 ? -10.555 -28.562 -10.484 1 98.69 307 LEU A C 1
ATOM 2303 O O . LEU A 1 307 ? -11.422 -29 -9.719 1 98.69 307 LEU A O 1
ATOM 2307 N N . THR A 1 308 ? -10.766 -28.125 -11.703 1 98.12 308 THR A N 1
ATOM 2308 C CA . THR A 1 308 ? -12.117 -28.266 -12.234 1 98.12 308 THR A CA 1
ATOM 2309 C C . THR A 1 308 ? -12.109 -29.125 -13.5 1 98.12 308 THR A C 1
ATOM 2311 O O . THR A 1 308 ? -13.148 -29.672 -13.891 1 98.12 308 THR A O 1
ATOM 2314 N N . ALA A 1 309 ? -10.914 -29.203 -14.172 1 97.19 309 ALA A N 1
ATOM 2315 C CA . ALA A 1 309 ? -10.859 -29.984 -15.414 1 97.19 309 ALA A CA 1
ATOM 2316 C C . ALA A 1 309 ? -9.469 -30.562 -15.633 1 97.19 309 ALA A C 1
ATOM 2318 O O . ALA A 1 309 ? -8.461 -29.891 -15.383 1 97.19 309 ALA A O 1
ATOM 2319 N N . THR A 1 310 ? -9.414 -31.797 -16.109 1 97.5 310 THR A N 1
ATOM 2320 C CA . THR A 1 310 ? -8.195 -32.406 -16.609 1 97.5 310 THR A CA 1
ATOM 2321 C C . THR A 1 310 ? -8.242 -32.562 -18.125 1 97.5 310 THR A C 1
ATOM 2323 O O . THR A 1 310 ? -9.047 -33.312 -18.672 1 97.5 310 THR A O 1
ATOM 2326 N N . ASP A 1 311 ? -7.41 -31.875 -18.875 1 95.25 311 ASP A N 1
ATOM 2327 C CA . ASP A 1 311 ? -7.52 -31.688 -20.312 1 95.25 311 ASP A CA 1
ATOM 2328 C C . ASP A 1 311 ? -6.859 -32.844 -21.062 1 95.2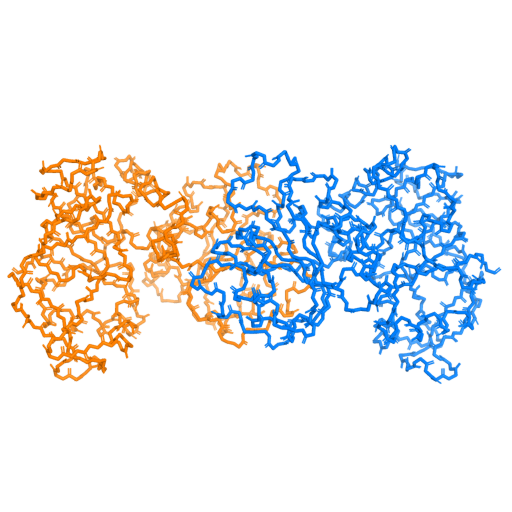5 311 ASP A C 1
ATOM 2330 O O . ASP A 1 311 ? -7.133 -33.062 -22.25 1 95.25 311 ASP A O 1
ATOM 2334 N N . GLY A 1 312 ? -5.926 -33.625 -20.422 1 95.06 312 GLY A N 1
ATOM 2335 C CA . GLY A 1 312 ? -5.199 -34.656 -21.125 1 95.06 312 GLY A CA 1
ATOM 2336 C C . GLY A 1 312 ? -3.703 -34.625 -20.859 1 95.06 312 GLY A C 1
ATOM 2337 O O . GLY A 1 312 ? -3.256 -34.062 -19.859 1 95.06 312 GLY A O 1
ATOM 2338 N N . PRO A 1 313 ? -3.029 -35.344 -21.875 1 97.81 313 PRO A N 1
ATOM 2339 C CA . PRO A 1 313 ? -1.578 -35.375 -21.688 1 97.81 313 PRO A CA 1
ATOM 2340 C C . PRO A 1 313 ? -0.9 -34.031 -22 1 97.81 313 PRO A C 1
ATOM 2342 O O . PRO A 1 313 ? -1.455 -33.219 -22.734 1 97.81 313 PRO A O 1
ATOM 2345 N N . ILE A 1 314 ? 0.243 -33.844 -21.422 1 98.62 314 ILE A N 1
ATOM 2346 C CA . ILE A 1 314 ? 1.066 -32.688 -21.719 1 98.62 314 ILE A CA 1
ATOM 2347 C C . ILE A 1 314 ? 1.626 -32.812 -23.141 1 98.62 314 ILE A C 1
ATOM 2349 O O . ILE A 1 314 ? 2.537 -33.594 -23.391 1 98.62 314 ILE A O 1
ATOM 2353 N N . SER A 1 315 ? 1.083 -32.094 -24.016 1 98.44 315 SER A N 1
ATOM 2354 C CA . SER A 1 315 ? 1.464 -32 -25.422 1 98.44 315 SER A CA 1
ATOM 2355 C C . SER A 1 315 ? 1.162 -30.641 -26.016 1 98.44 315 SER A C 1
ATOM 2357 O O . SER A 1 315 ? 0.432 -29.844 -25.406 1 98.44 315 SER A O 1
ATOM 2359 N N . ALA A 1 316 ? 1.772 -30.422 -27.141 1 98.31 316 ALA A N 1
ATOM 2360 C CA . ALA A 1 316 ? 1.527 -29.141 -27.812 1 98.31 316 ALA A CA 1
ATOM 2361 C C . ALA A 1 316 ? 0.044 -28.953 -28.109 1 98.31 316 ALA A C 1
ATOM 2363 O O . ALA A 1 316 ? -0.513 -27.875 -27.891 1 98.31 316 ALA A O 1
ATOM 2364 N N . ALA A 1 317 ? -0.553 -30 -28.562 1 98.06 317 ALA A N 1
ATOM 2365 C CA . ALA A 1 317 ? -1.964 -29.922 -28.938 1 98.06 317 ALA A CA 1
ATOM 2366 C C . ALA A 1 317 ? -2.836 -29.625 -27.734 1 98.06 317 ALA A C 1
ATOM 2368 O O . ALA A 1 317 ? -3.705 -28.75 -27.781 1 98.06 317 ALA A O 1
ATOM 2369 N N . THR A 1 318 ? -2.666 -30.344 -26.688 1 98.31 318 THR A N 1
ATOM 2370 C CA . THR A 1 318 ? -3.463 -30.156 -25.469 1 98.31 318 THR A CA 1
ATOM 2371 C C . THR A 1 318 ? -3.217 -28.781 -24.859 1 98.31 318 THR A C 1
ATOM 2373 O O . THR A 1 318 ? -4.156 -28.125 -24.422 1 98.31 318 THR A O 1
ATOM 2376 N N . LEU A 1 319 ? -1.956 -28.344 -24.812 1 98.44 319 LEU A N 1
ATOM 2377 C CA . LEU A 1 319 ? -1.62 -27.047 -24.234 1 98.44 319 LEU A CA 1
ATOM 2378 C C . LEU A 1 319 ? -2.176 -25.906 -25.094 1 98.44 319 LEU A C 1
ATOM 2380 O O . LEU A 1 319 ? -2.576 -24.875 -24.562 1 98.44 319 LEU A O 1
ATOM 2384 N N . LYS A 1 320 ? -2.186 -26.078 -26.422 1 98 320 LYS A N 1
ATOM 2385 C CA . LYS A 1 320 ? -2.797 -25.078 -27.281 1 98 320 LYS A CA 1
ATOM 2386 C C . LYS A 1 320 ? -4.277 -24.891 -26.953 1 98 320 LYS A C 1
ATOM 2388 O O . LYS A 1 320 ? -4.762 -23.766 -26.844 1 98 320 LYS A O 1
ATOM 2393 N N . ALA A 1 321 ? -4.914 -26 -26.781 1 97.69 321 ALA A N 1
ATOM 2394 C CA . ALA A 1 321 ? -6.328 -25.953 -26.438 1 97.69 321 ALA A CA 1
ATOM 2395 C C . ALA A 1 321 ? -6.527 -25.297 -25.062 1 97.69 321 ALA A C 1
ATOM 2397 O O . ALA A 1 321 ? -7.434 -24.484 -24.891 1 97.69 321 ALA A O 1
ATOM 2398 N N . ALA A 1 322 ? -5.723 -25.656 -24.141 1 97.69 322 ALA A N 1
ATOM 2399 C CA . ALA A 1 322 ? -5.82 -25.125 -22.797 1 97.69 322 ALA A CA 1
ATOM 2400 C C . ALA A 1 322 ? -5.562 -23.625 -22.781 1 97.69 322 ALA A C 1
ATOM 2402 O O . ALA A 1 322 ? -6.258 -22.875 -22.094 1 97.69 322 ALA A O 1
ATOM 2403 N N . HIS A 1 323 ? -4.516 -23.141 -23.516 1 97.94 323 HIS A N 1
ATOM 2404 C CA . HIS A 1 323 ? -4.23 -21.719 -23.609 1 97.94 323 HIS A CA 1
ATOM 2405 C C . HIS A 1 323 ? -5.406 -20.953 -24.219 1 97.94 323 HIS A C 1
ATOM 2407 O O . HIS A 1 323 ? -5.762 -19.875 -23.766 1 97.94 323 HIS A O 1
ATOM 2413 N N . ALA A 1 324 ? -5.988 -21.531 -25.281 1 97.44 324 ALA A N 1
ATOM 2414 C CA . ALA A 1 324 ? -7.141 -20.906 -25.922 1 97.44 324 ALA A CA 1
ATOM 2415 C C . ALA A 1 324 ? -8.289 -20.75 -24.922 1 97.44 324 ALA A C 1
ATOM 2417 O O . ALA A 1 324 ? -8.93 -19.688 -24.875 1 97.44 324 ALA A O 1
ATOM 2418 N N . THR A 1 325 ? -8.555 -21.781 -24.188 1 96.38 325 THR A N 1
ATOM 2419 C CA . THR A 1 325 ? -9.602 -21.734 -23.188 1 96.38 325 THR A CA 1
ATOM 2420 C C . THR A 1 325 ? -9.289 -20.672 -22.125 1 96.38 325 THR A C 1
ATOM 2422 O O . THR A 1 325 ? -10.156 -19.875 -21.75 1 96.38 325 THR A O 1
ATOM 2425 N N . GLN A 1 326 ? -8.047 -20.641 -21.641 1 95.88 326 GLN A N 1
ATOM 2426 C CA . GLN A 1 326 ? -7.613 -19.656 -20.656 1 95.88 326 GLN A CA 1
ATOM 2427 C C . GLN A 1 326 ? -7.816 -18.234 -21.172 1 95.88 326 GLN A C 1
ATOM 2429 O O . GLN A 1 326 ? -8.289 -17.375 -20.438 1 95.88 326 GLN A O 1
ATOM 2434 N N . GLU A 1 327 ? -7.539 -17.969 -22.406 1 95.75 327 GLU A N 1
ATOM 2435 C CA . GLU A 1 327 ? -7.598 -16.641 -23.016 1 95.75 327 GLU A CA 1
ATOM 2436 C C . GLU A 1 327 ? -9.039 -16.188 -23.234 1 95.75 327 GLU A C 1
ATOM 2438 O O . GLU A 1 327 ? -9.305 -15.008 -23.453 1 95.75 327 GLU A O 1
ATOM 2443 N N . SER A 1 328 ? -9.969 -17.172 -23.188 1 92.19 328 SER A N 1
ATOM 2444 C CA . SER A 1 328 ? -11.375 -16.828 -23.359 1 92.19 328 SER A CA 1
ATOM 2445 C C . SER A 1 328 ? -11.922 -16.109 -22.125 1 92.19 328 SER A C 1
ATOM 2447 O O . SER A 1 328 ? -12.984 -15.484 -22.188 1 92.19 328 SER A O 1
ATOM 2449 N N . GLY A 1 329 ? -11.289 -16.281 -20.969 1 89.44 329 GLY A N 1
ATOM 2450 C CA . GLY A 1 329 ? -11.695 -15.609 -19.75 1 89.44 329 GLY A CA 1
ATOM 2451 C C . GLY A 1 329 ? -12.891 -16.266 -19.078 1 89.44 329 GLY A C 1
ATOM 2452 O O . GLY A 1 329 ? -13.5 -15.68 -18.188 1 89.44 329 GLY A O 1
ATOM 2453 N N . THR A 1 330 ? -13.25 -17.516 -19.391 1 88.44 330 THR A N 1
ATOM 2454 C CA . THR A 1 330 ? -14.484 -18.109 -18.906 1 88.44 330 THR A CA 1
ATOM 2455 C C . THR A 1 330 ? -14.188 -19.281 -17.953 1 88.44 330 THR A C 1
ATOM 2457 O O . THR A 1 330 ? -15.109 -19.953 -17.484 1 88.44 330 THR A O 1
ATOM 2460 N N . THR A 1 331 ? -12.984 -19.484 -17.672 1 92.06 331 THR A N 1
ATOM 2461 C CA . THR A 1 331 ? -12.609 -20.656 -16.891 1 92.06 331 THR A CA 1
ATOM 2462 C C . THR A 1 331 ? -13.008 -20.484 -15.43 1 92.06 331 THR A C 1
ATOM 2464 O O . THR A 1 331 ? -12.984 -19.375 -14.906 1 92.06 331 THR A O 1
ATOM 2467 N N . ILE A 1 332 ? -13.438 -21.562 -14.828 1 97.31 332 ILE A N 1
ATOM 2468 C CA . ILE A 1 332 ? -13.703 -21.672 -13.398 1 97.31 332 ILE A CA 1
ATOM 2469 C C . ILE A 1 332 ? -12.625 -22.547 -12.75 1 97.31 332 ILE A C 1
ATOM 2471 O O . ILE A 1 332 ? -12.305 -23.625 -13.242 1 97.31 332 ILE A O 1
ATOM 2475 N N . GLY A 1 333 ? -12.047 -22.062 -11.672 1 97.81 333 GLY A N 1
ATOM 2476 C CA . GLY A 1 333 ? -11.008 -22.828 -11 1 97.81 333 GLY A CA 1
ATOM 2477 C C . GLY A 1 333 ? -9.773 -23.047 -11.867 1 97.81 333 GLY A C 1
ATOM 2478 O O . GLY A 1 333 ? -9.242 -22.094 -12.438 1 97.81 333 GLY A O 1
ATOM 2479 N N . LYS A 1 334 ? -9.281 -24.281 -11.859 1 98.44 334 LYS A N 1
ATOM 2480 C CA . LYS A 1 334 ? -8.016 -24.562 -12.531 1 98.44 334 LYS A CA 1
ATOM 2481 C C . LYS A 1 334 ? -8.141 -25.766 -13.461 1 98.44 334 LYS A C 1
ATOM 2483 O O . LYS A 1 334 ? -8.875 -26.703 -13.172 1 98.44 334 LYS A O 1
ATOM 2488 N N . ARG A 1 335 ? -7.363 -25.672 -14.555 1 97.75 335 ARG A N 1
ATOM 2489 C CA . ARG A 1 335 ? -7.258 -26.781 -15.492 1 97.75 335 ARG A CA 1
ATOM 2490 C C . ARG A 1 335 ? -5.867 -27.406 -15.453 1 97.75 335 ARG A C 1
ATOM 2492 O O . ARG A 1 335 ? -4.867 -26.688 -15.352 1 97.75 335 ARG A O 1
ATOM 2499 N N . VAL A 1 336 ? -5.848 -28.75 -15.57 1 98.62 336 VAL A N 1
ATOM 2500 C CA . VAL A 1 336 ? -4.594 -29.469 -15.367 1 98.62 336 VAL A CA 1
ATOM 2501 C C . VAL A 1 336 ? -4.355 -30.438 -16.531 1 98.62 336 VAL A C 1
ATOM 2503 O O . VAL A 1 336 ? -5.301 -30.859 -17.203 1 98.62 336 VAL A O 1
ATOM 2506 N N . LEU A 1 337 ? -3.104 -30.641 -16.812 1 98.81 337 LEU A N 1
ATOM 2507 C CA . LEU A 1 337 ? -2.641 -31.688 -17.734 1 98.81 337 LEU A CA 1
ATOM 2508 C C . LEU A 1 337 ? -1.794 -32.719 -17 1 98.81 337 LEU A C 1
ATOM 2510 O O . LEU A 1 337 ? -1.039 -32.375 -16.078 1 98.81 337 LEU A O 1
ATOM 2514 N N . VAL A 1 338 ? -1.901 -34 -17.453 1 98.5 338 VAL A N 1
ATOM 2515 C CA . VAL A 1 338 ? -1.254 -35.094 -16.703 1 98.5 338 VAL A CA 1
ATOM 2516 C C . VAL A 1 338 ? -0.457 -35.969 -17.656 1 98.5 338 VAL A C 1
ATOM 2518 O O . VAL A 1 338 ? -0.979 -36.406 -18.688 1 98.5 338 VAL A O 1
ATOM 2521 N N . GLY A 1 339 ? 0.767 -36.125 -17.328 1 97.5 339 GLY A N 1
ATOM 2522 C CA . GLY A 1 339 ? 1.589 -37.031 -18.078 1 97.5 339 GLY A CA 1
ATOM 2523 C C . GLY A 1 339 ? 1.936 -36.562 -19.469 1 97.5 339 GLY A C 1
ATOM 2524 O O . GLY A 1 339 ? 1.17 -35.812 -20.078 1 97.5 339 GLY A O 1
ATOM 2525 N N . PHE A 1 340 ? 3.105 -36.969 -19.953 1 95.5 340 PHE A N 1
ATOM 2526 C CA . PHE A 1 340 ? 3.541 -36.625 -21.297 1 95.5 340 PHE A CA 1
ATOM 2527 C C . PHE A 1 340 ? 3.131 -37.719 -22.297 1 95.5 340 PHE A C 1
ATOM 2529 O O . PHE A 1 340 ? 3.16 -38.906 -21.984 1 95.5 340 PHE A O 1
ATOM 2536 N N . MET B 1 1 ? -15.648 38.688 16.422 1 96.94 1 MET B N 1
ATOM 2537 C CA . MET B 1 1 ? -14.227 38.375 16.547 1 96.94 1 MET B CA 1
ATOM 2538 C C . MET B 1 1 ? -13.5 38.594 15.219 1 96.94 1 MET B C 1
ATOM 2540 O O . MET B 1 1 ? -14.125 38.594 14.156 1 96.94 1 MET B O 1
ATOM 2544 N N . LYS B 1 2 ? -12.242 38.875 15.336 1 98.06 2 LYS B N 1
ATOM 2545 C CA . LYS B 1 2 ? -11.43 39.031 14.133 1 98.06 2 LYS B CA 1
ATOM 2546 C C . LYS B 1 2 ? -11.18 37.688 13.453 1 98.06 2 LYS B C 1
ATOM 2548 O O . LYS B 1 2 ? -10.984 36.656 14.125 1 98.06 2 LYS B O 1
ATOM 2553 N N . ALA B 1 3 ? -11.195 37.656 12.117 1 98.44 3 ALA B N 1
ATOM 2554 C CA . ALA B 1 3 ? -10.836 36.469 11.312 1 98.44 3 ALA B CA 1
ATOM 2555 C C . ALA B 1 3 ? -10.297 36.906 9.953 1 98.44 3 ALA B C 1
ATOM 2557 O O . ALA B 1 3 ? -10.43 38.062 9.547 1 98.44 3 ALA B O 1
ATOM 2558 N N . VAL B 1 4 ? -9.609 36.031 9.344 1 98.56 4 VAL B N 1
ATOM 2559 C CA . VAL B 1 4 ? -9.195 36.219 7.957 1 98.56 4 VAL B CA 1
ATOM 2560 C C . VAL B 1 4 ? -9.859 35.156 7.078 1 98.56 4 VAL B C 1
ATOM 2562 O O . VAL B 1 4 ? -9.797 33.969 7.371 1 98.56 4 VAL B O 1
ATOM 2565 N N . GLY B 1 5 ? -10.523 35.562 6.047 1 97.88 5 GLY B N 1
ATOM 2566 C CA . GLY B 1 5 ? -11.219 34.656 5.152 1 97.88 5 GLY B CA 1
ATOM 2567 C C . GLY B 1 5 ? -11.336 35.156 3.736 1 97.88 5 GLY B C 1
ATOM 2568 O O . GLY B 1 5 ? -10.586 36.062 3.338 1 97.88 5 GLY B O 1
ATOM 2569 N N . THR B 1 6 ? -12.102 34.469 2.951 1 97.75 6 THR B N 1
ATOM 2570 C CA . THR B 1 6 ? -12.328 34.875 1.567 1 97.75 6 THR B CA 1
ATOM 2571 C C . THR B 1 6 ? -13.805 34.719 1.195 1 97.75 6 THR B C 1
ATOM 2573 O O . THR B 1 6 ? -14.508 33.875 1.768 1 97.75 6 THR B O 1
ATOM 2576 N N . HIS B 1 7 ? -14.234 35.562 0.2 1 97.69 7 HIS B N 1
ATOM 2577 C CA . HIS B 1 7 ? -15.609 35.531 -0.275 1 97.69 7 HIS B CA 1
ATOM 2578 C C . HIS B 1 7 ? -15.734 34.688 -1.558 1 97.69 7 HIS B C 1
ATOM 2580 O O . HIS B 1 7 ? -16.844 34.469 -2.039 1 97.69 7 HIS B O 1
ATOM 2586 N N . ALA B 1 8 ? -14.594 34.281 -2.111 1 97.19 8 ALA B N 1
ATOM 2587 C CA . ALA B 1 8 ? -14.523 33.469 -3.33 1 97.19 8 ALA B CA 1
ATOM 2588 C C . ALA B 1 8 ? -13.148 32.844 -3.5 1 97.19 8 ALA B C 1
ATOM 2590 O O . ALA B 1 8 ? -12.164 33.344 -2.936 1 97.19 8 ALA B O 1
ATOM 2591 N N . PRO B 1 9 ? -13.195 31.703 -4.258 1 97.25 9 PRO B N 1
ATOM 2592 C CA . PRO B 1 9 ? -11.867 31.188 -4.617 1 97.25 9 PRO B CA 1
ATOM 2593 C C . PRO B 1 9 ? -11.117 32.125 -5.57 1 97.25 9 PRO B C 1
ATOM 2595 O O . PRO B 1 9 ? -11.609 32.438 -6.66 1 97.25 9 PRO B O 1
ATOM 2598 N N . LEU B 1 10 ? -9.977 32.656 -5.164 1 96.69 10 LEU B N 1
ATOM 2599 C CA . LEU B 1 10 ? -9.234 33.625 -5.961 1 96.69 10 LEU B CA 1
ATOM 2600 C C . LEU B 1 10 ? -7.738 33.344 -5.906 1 96.69 10 LEU B C 1
ATOM 2602 O O . LEU B 1 10 ? -7.242 32.781 -4.93 1 96.69 10 LEU B O 1
ATOM 2606 N N . PRO B 1 11 ? -7.031 33.656 -7.004 1 96.94 11 PRO B N 1
ATOM 2607 C CA . PRO B 1 11 ? -5.57 33.625 -6.938 1 96.94 11 PRO B CA 1
ATOM 2608 C C . PRO B 1 11 ? -4.984 34.625 -5.953 1 96.94 11 PRO B C 1
ATOM 2610 O O . PRO B 1 11 ? -5.637 35.625 -5.617 1 96.94 11 PRO B O 1
ATOM 2613 N N . ILE B 1 12 ? -3.805 34.344 -5.52 1 97.06 12 ILE B N 1
ATOM 2614 C CA . ILE B 1 12 ? -3.23 35.094 -4.395 1 97.06 12 ILE B CA 1
ATOM 2615 C C . ILE B 1 12 ? -2.982 36.531 -4.797 1 97.06 12 ILE B C 1
ATOM 2617 O O . ILE B 1 12 ? -2.934 37.406 -3.939 1 97.06 12 ILE B O 1
ATOM 2621 N N . ASP B 1 13 ? -2.814 36.844 -6.035 1 96.31 13 ASP B N 1
ATOM 2622 C CA . ASP B 1 13 ? -2.51 38.188 -6.496 1 96.31 13 ASP B CA 1
ATOM 2623 C C . ASP B 1 13 ? -3.777 39.031 -6.586 1 96.31 13 ASP B C 1
ATOM 2625 O O . ASP B 1 13 ? -3.703 40.25 -6.781 1 96.31 13 ASP B O 1
ATOM 2629 N N . HIS B 1 14 ? -4.918 38.438 -6.469 1 97 14 HIS B N 1
ATOM 2630 C CA . HIS B 1 14 ? -6.152 39.219 -6.441 1 97 14 HIS B CA 1
ATOM 2631 C C . HIS B 1 14 ? -6.262 40.031 -5.156 1 97 14 HIS B C 1
ATOM 2633 O O . HIS B 1 14 ? -5.977 39.531 -4.066 1 97 14 HIS B O 1
ATOM 2639 N N . PRO B 1 15 ? -6.738 41.25 -5.195 1 95.5 15 PRO B N 1
ATOM 2640 C CA . PRO B 1 15 ? -6.801 42.125 -4.016 1 95.5 15 PRO B CA 1
ATOM 2641 C C . PRO B 1 15 ? -7.73 41.594 -2.932 1 95.5 15 PRO B C 1
ATOM 2643 O O . PRO B 1 15 ? -7.527 41.875 -1.746 1 95.5 15 PRO B O 1
ATOM 2646 N N . GLU B 1 16 ? -8.641 40.781 -3.295 1 96.38 16 GLU B N 1
ATOM 2647 C CA . GLU B 1 16 ? -9.617 40.281 -2.336 1 96.38 16 GLU B CA 1
ATOM 2648 C C . GLU B 1 16 ? -9.406 38.781 -2.066 1 96.38 16 GLU B C 1
ATOM 2650 O O . GLU B 1 16 ? -10.344 38.094 -1.683 1 96.38 16 GLU B O 1
ATOM 2655 N N . ALA B 1 17 ? -8.203 38.344 -2.424 1 97.62 17 ALA B N 1
ATOM 2656 C CA . ALA B 1 17 ? -7.898 36.938 -2.211 1 97.62 17 ALA B CA 1
ATOM 2657 C C . ALA B 1 17 ? -8.141 36.531 -0.758 1 97.62 17 ALA B C 1
ATOM 2659 O O . ALA B 1 17 ? -8.609 35.406 -0.482 1 97.62 17 ALA B O 1
ATOM 2660 N N . LEU B 1 18 ? -7.789 37.375 0.17 1 98.38 18 LEU B N 1
ATOM 2661 C CA . LEU B 1 18 ? -8.031 37.281 1.604 1 98.38 18 LEU B CA 1
ATOM 2662 C C . LEU B 1 18 ? -8.445 38.625 2.189 1 98.38 18 LEU B C 1
ATOM 2664 O O . LEU B 1 18 ? -7.922 39.656 1.793 1 98.38 18 LEU B O 1
ATOM 2668 N N . LEU B 1 19 ? -9.328 38.5 3.168 1 98.31 19 LEU B N 1
ATOM 2669 C CA . LEU B 1 19 ? -9.891 39.719 3.76 1 98.31 19 LEU B CA 1
ATOM 2670 C C . LEU B 1 19 ? -9.922 39.625 5.281 1 98.31 19 LEU B C 1
ATOM 2672 O O . LEU B 1 19 ? -10.172 38.531 5.828 1 98.31 19 LEU B O 1
ATOM 2676 N N . ASP B 1 20 ? -9.664 40.75 5.922 1 98.38 20 ASP B N 1
ATOM 2677 C CA . ASP B 1 20 ? -9.977 40.844 7.348 1 98.38 20 ASP B CA 1
ATOM 2678 C C . ASP B 1 20 ? -11.484 40.938 7.57 1 98.38 20 ASP B C 1
ATOM 2680 O O . ASP B 1 20 ? -12.148 41.812 6.988 1 98.38 20 ASP B O 1
ATOM 2684 N N . LEU B 1 21 ? -11.945 40.062 8.375 1 98.12 21 LEU B N 1
ATOM 2685 C CA . LEU B 1 21 ? -13.383 39.969 8.609 1 98.12 21 LEU B CA 1
ATOM 2686 C C . LEU B 1 21 ? -13.695 40.094 10.102 1 98.12 21 LEU B C 1
ATOM 2688 O O . LEU B 1 21 ? -12.82 39.844 10.938 1 98.12 21 LEU B O 1
ATOM 2692 N N . GLU B 1 22 ? -14.875 40.594 10.391 1 97.75 22 GLU B N 1
ATOM 2693 C CA . GLU B 1 22 ? -15.492 40.469 11.711 1 97.75 22 GLU B CA 1
ATOM 2694 C C . GLU B 1 22 ? -16.641 39.469 11.68 1 97.75 22 GLU B C 1
ATOM 2696 O O . GLU B 1 22 ? -17.609 39.625 10.945 1 97.75 22 GLU B O 1
ATOM 2701 N N . ILE B 1 23 ? -16.438 38.406 12.445 1 97.12 23 ILE B N 1
ATOM 2702 C CA . ILE B 1 23 ? -17.453 37.344 12.43 1 97.12 23 ILE B CA 1
ATOM 2703 C C . ILE B 1 23 ? -17.875 37.031 13.867 1 97.12 23 ILE B C 1
ATOM 2705 O O . ILE B 1 23 ? -17.281 37.531 14.82 1 97.12 23 ILE B O 1
ATOM 2709 N N . ASP B 1 24 ? -18.891 36.188 14.008 1 97.19 24 ASP B N 1
ATOM 2710 C CA . ASP B 1 24 ? -19.375 35.812 15.328 1 97.19 24 ASP B CA 1
ATOM 2711 C C . ASP B 1 24 ? -18.422 34.844 16 1 97.19 24 ASP B C 1
ATOM 2713 O O . ASP B 1 24 ? -17.844 33.969 15.344 1 97.19 24 ASP B O 1
ATOM 2717 N N . LYS B 1 25 ? -18.266 35.031 17.297 1 97.94 25 LYS B N 1
ATOM 2718 C CA . LYS B 1 25 ? -17.547 34.031 18.078 1 97.94 25 LYS B CA 1
ATOM 2719 C C . LYS B 1 25 ? -18.297 32.688 18.094 1 97.94 25 LYS B C 1
ATOM 2721 O O . LYS B 1 25 ? -19.484 32.656 18.375 1 97.94 25 LYS B O 1
ATOM 2726 N N . PRO B 1 26 ? -17.641 31.609 17.75 1 97.81 26 PRO B N 1
ATOM 2727 C CA . PRO B 1 26 ? -18.344 30.328 17.688 1 97.81 26 PRO B CA 1
ATOM 2728 C C . PRO B 1 26 ? -18.641 29.75 19.062 1 97.81 26 PRO B C 1
ATOM 2730 O O . PRO B 1 26 ? -17.984 30.094 20.047 1 97.81 26 PRO B O 1
ATOM 2733 N N . VAL B 1 27 ? -19.625 28.906 19.094 1 97.62 27 VAL B N 1
ATOM 2734 C CA . VAL B 1 27 ? -20.047 28.219 20.312 1 97.62 27 VAL B CA 1
ATOM 2735 C C . VAL B 1 27 ? -19.672 26.75 20.25 1 97.62 27 VAL B C 1
ATOM 2737 O O . VAL B 1 27 ? -19.969 26.062 19.266 1 97.62 27 VAL B O 1
ATOM 2740 N N . PRO B 1 28 ? -19.031 26.266 21.281 1 98.06 28 PRO B N 1
ATOM 2741 C CA . PRO B 1 28 ? -18.578 24.875 21.234 1 98.06 28 PRO B CA 1
ATOM 2742 C C . PRO B 1 28 ? -19.719 23.875 21.188 1 98.06 28 PRO B C 1
ATOM 2744 O O . PRO B 1 28 ? -20.719 24.031 21.891 1 98.06 28 PRO B O 1
ATOM 2747 N N . GLY B 1 29 ? -19.641 22.906 20.266 1 98.25 29 GLY B N 1
ATOM 2748 C CA . GLY B 1 29 ? -20.469 21.719 20.359 1 98.25 29 GLY B CA 1
ATOM 2749 C C . GLY B 1 29 ? -20.047 20.781 21.469 1 98.25 29 GLY B C 1
ATOM 2750 O O . GLY B 1 29 ? -19.109 21.078 22.219 1 98.25 29 GLY B O 1
ATOM 2751 N N . PRO B 1 30 ? -20.594 19.594 21.594 1 98.31 30 PRO B N 1
ATOM 2752 C CA . PRO B 1 30 ? -20.391 18.719 22.75 1 98.31 30 PRO B CA 1
ATOM 2753 C C . PRO B 1 30 ? -18.938 18.266 22.891 1 98.31 30 PRO B C 1
ATOM 2755 O O . PRO B 1 30 ? -18.438 18.156 24.016 1 98.31 30 PRO B O 1
ATOM 2758 N N . ARG B 1 31 ? -18.203 18.078 21.781 1 98.38 31 ARG B N 1
ATOM 2759 C CA . ARG B 1 31 ? -16.859 17.562 21.891 1 98.38 31 ARG B CA 1
ATOM 2760 C C . ARG B 1 31 ? -15.828 18.625 21.484 1 98.38 31 ARG B C 1
ATOM 2762 O O . ARG B 1 31 ? -14.648 18.312 21.312 1 98.38 31 ARG B O 1
ATOM 2769 N N . ASP B 1 32 ? -16.25 19.828 21.453 1 98.81 32 ASP B N 1
ATOM 2770 C CA . ASP B 1 32 ? -15.398 20.891 20.922 1 98.81 32 ASP B CA 1
ATOM 2771 C C . ASP B 1 32 ? -14.617 21.562 22.047 1 98.81 32 ASP B C 1
ATOM 2773 O O . ASP B 1 32 ? -15.133 21.75 23.141 1 98.81 32 ASP B O 1
ATOM 2777 N N . LEU B 1 33 ? -13.414 21.875 21.688 1 98.94 33 LEU B N 1
ATOM 2778 C CA . LEU B 1 33 ? -12.68 22.938 22.391 1 98.94 33 LEU B CA 1
ATOM 2779 C C . LEU B 1 33 ? -12.867 24.281 21.688 1 98.94 33 LEU B C 1
ATOM 2781 O O . LEU B 1 33 ? -12.781 24.359 20.469 1 98.94 33 LEU B O 1
ATOM 2785 N N . LEU B 1 34 ? -13.164 25.266 22.469 1 98.94 34 LEU B N 1
ATOM 2786 C CA . LEU B 1 34 ? -12.992 26.625 22.016 1 98.94 34 LEU B CA 1
ATOM 2787 C C . LEU B 1 34 ? -11.617 27.172 22.375 1 98.94 34 LEU B C 1
ATOM 2789 O O . LEU B 1 34 ? -11.305 27.328 23.562 1 98.94 34 LEU B O 1
ATOM 2793 N N . VAL B 1 35 ? -10.867 27.438 21.406 1 98.94 35 VAL B N 1
ATOM 2794 C CA . VAL B 1 35 ? -9.477 27.797 21.641 1 98.94 35 VAL B CA 1
ATOM 2795 C C . VAL B 1 35 ? -9.242 29.25 21.266 1 98.94 35 VAL B C 1
ATOM 2797 O O . VAL B 1 35 ? -9.633 29.688 20.172 1 98.94 35 VAL B O 1
ATOM 2800 N N . ARG B 1 36 ? -8.68 30.016 22.156 1 98.94 36 ARG B N 1
ATOM 2801 C CA . ARG B 1 36 ? -8.156 31.328 21.797 1 98.94 36 ARG B CA 1
ATOM 2802 C C . ARG B 1 36 ? -6.812 31.219 21.094 1 98.94 36 ARG B C 1
ATOM 2804 O O . ARG B 1 36 ? -5.805 30.859 21.703 1 98.94 36 ARG B O 1
ATOM 2811 N N . ILE B 1 37 ? -6.797 31.578 19.859 1 98.88 37 ILE B N 1
ATOM 2812 C CA . ILE B 1 37 ? -5.641 31.328 19.016 1 98.88 37 ILE B CA 1
ATOM 2813 C C . ILE B 1 37 ? -4.527 32.312 19.344 1 98.88 37 ILE B C 1
ATOM 2815 O O . ILE B 1 37 ? -4.762 33.531 19.422 1 98.88 37 ILE B O 1
ATOM 2819 N N . GLU B 1 38 ? -3.365 31.766 19.578 1 98.88 38 GLU B N 1
ATOM 2820 C CA . GLU B 1 38 ? -2.186 32.594 19.812 1 98.88 38 GLU B CA 1
ATOM 2821 C C . GLU B 1 38 ? -1.278 32.625 18.594 1 98.88 38 GLU B C 1
ATOM 2823 O O . GLU B 1 38 ? -0.654 33.656 18.312 1 98.88 38 GLU B O 1
ATOM 2828 N N . ALA B 1 39 ? -1.162 31.562 17.891 1 98.88 39 ALA B N 1
ATOM 2829 C CA . ALA B 1 39 ? -0.315 31.453 16.703 1 98.88 39 ALA B CA 1
ATOM 2830 C C . ALA B 1 39 ? -0.877 30.422 15.727 1 98.88 39 ALA B C 1
ATOM 2832 O O . ALA B 1 39 ? -1.583 29.5 16.125 1 98.88 39 ALA B O 1
ATOM 2833 N N . ILE B 1 40 ? -0.629 30.625 14.438 1 98.88 40 ILE B N 1
ATOM 2834 C CA . ILE B 1 40 ? -0.99 29.703 13.359 1 98.88 40 ILE B CA 1
ATOM 2835 C C . ILE B 1 40 ? 0.203 29.516 12.43 1 98.88 40 ILE B C 1
ATOM 2837 O O . ILE B 1 40 ? 1.197 30.234 12.523 1 98.88 40 ILE B O 1
ATOM 2841 N N . SER B 1 41 ? 0.149 28.516 11.586 1 98.56 41 SER B N 1
ATOM 2842 C CA . SER B 1 41 ? 1.157 28.344 10.547 1 98.56 41 SER B CA 1
ATOM 2843 C C . SER B 1 41 ? 0.511 28.094 9.188 1 98.56 41 SER B C 1
ATOM 2845 O O . SER B 1 41 ? -0.703 27.906 9.094 1 98.56 41 SER B O 1
ATOM 2847 N N . VAL B 1 42 ? 1.322 28.234 8.148 1 97.81 42 VAL B N 1
ATOM 2848 C CA . VAL B 1 42 ? 0.816 28.141 6.781 1 97.81 42 VAL B CA 1
ATOM 2849 C C . VAL B 1 42 ? 1.317 26.859 6.125 1 97.81 42 VAL B C 1
ATOM 2851 O O . VAL B 1 42 ? 2.479 26.484 6.297 1 97.81 42 VAL B O 1
ATOM 2854 N N . ASN B 1 43 ? 0.428 26.203 5.438 1 97 43 ASN B N 1
ATOM 2855 C CA . ASN B 1 43 ? 0.687 24.953 4.723 1 97 43 ASN B CA 1
ATOM 2856 C C . ASN B 1 43 ? 0.227 25.031 3.271 1 97 43 ASN B C 1
ATOM 2858 O O . ASN B 1 43 ? -0.604 25.875 2.922 1 97 43 ASN B O 1
ATOM 2862 N N . PRO B 1 44 ? 0.728 24.109 2.418 1 95.31 44 PRO B N 1
ATOM 2863 C CA . PRO B 1 44 ? 0.251 24.062 1.033 1 95.31 44 PRO B CA 1
ATOM 2864 C C . PRO B 1 44 ? -1.266 23.906 0.936 1 95.31 44 PRO B C 1
ATOM 2866 O O . PRO B 1 44 ? -1.892 24.484 0.046 1 95.31 44 PRO B O 1
ATOM 2869 N N . VAL B 1 45 ? -1.87 23.172 1.805 1 95.38 45 VAL B N 1
ATOM 2870 C CA . VAL B 1 45 ? -3.309 22.938 1.774 1 95.38 45 VAL B CA 1
ATOM 2871 C C . VAL B 1 45 ? -4.055 24.266 1.96 1 95.38 45 VAL B C 1
ATOM 2873 O O . VAL B 1 45 ? -5.168 24.422 1.455 1 95.38 45 VAL B O 1
ATOM 2876 N N . ASP B 1 46 ? -3.482 25.234 2.676 1 96.94 46 ASP B N 1
ATOM 2877 C CA . ASP B 1 46 ? -4.098 26.547 2.84 1 96.94 46 ASP B CA 1
ATOM 2878 C C . ASP B 1 46 ? -4.266 27.25 1.494 1 96.94 46 ASP B C 1
ATOM 2880 O O . ASP B 1 46 ? -5.332 27.797 1.199 1 96.94 46 ASP B O 1
ATOM 2884 N N . THR B 1 47 ? -3.213 27.188 0.686 1 96.5 47 THR B N 1
ATOM 2885 C CA . THR B 1 47 ? -3.24 27.844 -0.617 1 96.5 47 THR B CA 1
ATOM 2886 C C . THR B 1 47 ? -4.172 27.109 -1.575 1 96.5 47 THR B C 1
ATOM 2888 O O . THR B 1 47 ? -4.875 27.734 -2.369 1 96.5 47 THR B O 1
ATOM 2891 N N . LYS B 1 48 ? -4.156 25.781 -1.467 1 94.38 48 LYS B N 1
ATOM 2892 C CA . LYS B 1 48 ? -5.031 24.984 -2.324 1 94.38 48 LYS B CA 1
ATOM 2893 C C . LYS B 1 48 ? -6.5 25.234 -1.998 1 94.38 48 LYS B C 1
ATOM 2895 O O . LYS B 1 48 ? -7.316 25.422 -2.9 1 94.38 48 LYS B O 1
ATOM 2900 N N . THR B 1 49 ? -6.836 25.266 -0.754 1 95.31 49 THR B N 1
ATOM 2901 C CA . THR B 1 49 ? -8.211 25.484 -0.327 1 95.31 49 THR B CA 1
ATOM 2902 C C . THR B 1 49 ? -8.672 26.891 -0.671 1 95.31 49 THR B C 1
ATOM 2904 O O . THR B 1 49 ? -9.836 27.109 -1.019 1 95.31 49 THR B O 1
ATOM 2907 N N . ARG B 1 50 ? -7.77 27.812 -0.618 1 96.62 50 ARG B N 1
ATOM 2908 C CA . ARG B 1 50 ? -8.109 29.172 -1.013 1 96.62 50 ARG B CA 1
ATOM 2909 C C . ARG B 1 50 ? -8.609 29.219 -2.453 1 96.62 50 ARG B C 1
ATOM 2911 O O . ARG B 1 50 ? -9.562 29.922 -2.762 1 96.62 50 ARG B O 1
ATOM 2918 N N . LYS B 1 51 ? -8.016 28.406 -3.271 1 95.75 51 LYS B N 1
ATOM 2919 C CA . LYS B 1 51 ? -8.273 28.438 -4.707 1 95.75 51 LYS B CA 1
ATOM 2920 C C . LYS B 1 51 ? -9.523 27.625 -5.051 1 95.75 51 LYS B C 1
ATOM 2922 O O . LYS B 1 51 ? -10.062 27.75 -6.152 1 95.75 51 LYS B O 1
ATOM 2927 N N . THR B 1 52 ? -10 26.797 -4.07 1 95.06 52 THR B N 1
ATOM 2928 C CA . THR B 1 52 ? -10.984 25.812 -4.512 1 95.06 52 THR B CA 1
ATOM 2929 C C . THR B 1 52 ? -12.211 25.844 -3.609 1 95.06 52 THR B C 1
ATOM 2931 O O . THR B 1 52 ? -13.297 25.422 -4.02 1 95.06 52 THR B O 1
ATOM 2934 N N . ARG B 1 53 ? -12.086 26.281 -2.393 1 95.44 53 ARG B N 1
ATOM 2935 C CA . ARG B 1 53 ? -13.188 26.203 -1.439 1 95.44 53 ARG B CA 1
ATOM 2936 C C . ARG B 1 53 ? -14.305 27.172 -1.813 1 95.44 53 ARG B C 1
ATOM 2938 O O . ARG B 1 53 ? -14.062 28.359 -1.975 1 95.44 53 ARG B O 1
ATOM 2945 N N . PRO B 1 54 ? -15.516 26.641 -1.953 1 96 54 PRO B N 1
ATOM 2946 C CA . PRO B 1 54 ? -16.641 27.547 -2.207 1 96 54 PRO B CA 1
ATOM 2947 C C . PRO B 1 54 ? -16.844 28.562 -1.083 1 96 54 PRO B C 1
ATOM 2949 O O . PRO B 1 54 ? -16.703 28.219 0.094 1 96 54 PRO B O 1
ATOM 2952 N N . ALA B 1 55 ? -17.141 29.766 -1.448 1 96.94 55 ALA B N 1
ATOM 2953 C CA . ALA B 1 55 ? -17.344 30.859 -0.505 1 96.94 55 ALA B CA 1
ATOM 2954 C C . ALA B 1 55 ? -18.188 31.969 -1.13 1 96.94 55 ALA B C 1
ATOM 2956 O O . ALA B 1 55 ? -18.344 32.031 -2.354 1 96.94 55 ALA B O 1
ATOM 2957 N N . SER B 1 56 ? -18.844 32.812 -0.24 1 96.19 56 SER B N 1
ATOM 2958 C CA . SER B 1 56 ? -19.625 33.969 -0.632 1 96.19 56 SER B CA 1
ATOM 2959 C C . SER B 1 56 ? -19.562 35.062 0.432 1 96.19 56 SER B C 1
ATOM 2961 O O . SER B 1 56 ? -19.109 34.812 1.55 1 96.19 56 SER B O 1
ATOM 2963 N N . PRO B 1 57 ? -19.922 36.25 0.017 1 94.38 57 PRO B N 1
ATOM 2964 C CA . PRO B 1 57 ? -19.969 37.312 1.027 1 94.38 57 PRO B CA 1
ATOM 2965 C C . PRO B 1 57 ? -20.828 36.969 2.227 1 94.38 57 PRO B C 1
ATOM 2967 O O . PRO B 1 57 ? -20.516 37.312 3.361 1 94.38 57 PRO B O 1
ATOM 2970 N N . GLU B 1 58 ? -21.891 36.188 1.979 1 95.5 58 GLU B N 1
ATOM 2971 C CA . GLU B 1 58 ? -22.797 35.812 3.047 1 95.5 58 GLU B CA 1
ATOM 2972 C C . GLU B 1 58 ? -22.234 34.656 3.863 1 95.5 58 GLU B C 1
ATOM 2974 O O . GLU B 1 58 ? -22.578 34.469 5.039 1 95.5 58 GLU B O 1
ATOM 2979 N N . ASN B 1 59 ? -21.422 33.844 3.217 1 95.94 59 ASN B N 1
ATOM 2980 C CA . ASN B 1 59 ? -20.781 32.688 3.834 1 95.94 59 ASN B CA 1
ATOM 2981 C C . ASN B 1 59 ? -19.297 32.625 3.5 1 95.94 59 ASN B C 1
ATOM 2983 O O . ASN B 1 59 ? -18.875 31.781 2.719 1 95.94 59 ASN B O 1
ATOM 2987 N N . PRO B 1 60 ? -18.547 33.469 4.199 1 97.31 60 PRO B N 1
ATOM 2988 C CA . PRO B 1 60 ? -17.125 33.469 3.891 1 97.31 60 PRO B CA 1
ATOM 2989 C C . PRO B 1 60 ? -16.406 32.188 4.328 1 97.31 60 PRO B C 1
ATOM 2991 O O . PRO B 1 60 ? -16.812 31.562 5.309 1 97.31 60 PRO B O 1
ATOM 2994 N N . ALA B 1 61 ? -15.391 31.828 3.605 1 97.56 61 ALA B N 1
ATOM 2995 C CA . ALA B 1 61 ? -14.555 30.703 4 1 97.56 61 ALA B CA 1
ATOM 2996 C C . ALA B 1 61 ? -13.414 31.156 4.902 1 97.56 61 ALA B C 1
ATOM 2998 O O . ALA B 1 61 ? -12.609 32 4.52 1 97.56 61 ALA B O 1
ATOM 2999 N N . ILE B 1 62 ? -13.391 30.672 6.102 1 97.88 62 ILE B N 1
ATOM 3000 C CA . ILE B 1 62 ? -12.25 30.859 6.988 1 97.88 62 ILE B CA 1
ATOM 3001 C C . ILE B 1 62 ? -11.273 29.688 6.816 1 97.88 62 ILE B C 1
ATOM 3003 O O . ILE B 1 62 ? -11.625 28.531 7.078 1 97.88 62 ILE B O 1
ATOM 3007 N N . LEU B 1 63 ? -10.039 30 6.367 1 96.31 63 LEU B N 1
ATOM 3008 C CA . LEU B 1 63 ? -9.062 28.953 6.031 1 96.31 63 LEU B CA 1
ATOM 3009 C C . LEU B 1 63 ? -8.086 28.75 7.184 1 96.31 63 LEU B C 1
ATOM 3011 O O . LEU B 1 63 ? -8.375 29.109 8.328 1 96.31 63 LEU B O 1
ATOM 3015 N N . GLY B 1 64 ? -7.027 27.938 6.906 1 97.31 64 GLY B N 1
ATOM 3016 C CA . GLY B 1 64 ? -6.031 27.609 7.91 1 97.31 64 GLY B CA 1
ATOM 3017 C C . GLY B 1 64 ? -6.379 26.375 8.719 1 97.31 64 GLY B C 1
ATOM 3018 O O . GLY B 1 64 ? -7.551 26.141 9.016 1 97.31 64 GLY B O 1
ATOM 3019 N N . TRP B 1 65 ? -5.254 25.734 9.203 1 97.44 65 TRP B N 1
ATOM 3020 C CA . TRP B 1 65 ? -5.531 24.469 9.891 1 97.44 65 TRP B CA 1
ATOM 3021 C C . TRP B 1 65 ? -4.637 24.312 11.117 1 97.44 65 TRP B C 1
ATOM 3023 O O . TRP B 1 65 ? -5.102 23.891 12.18 1 97.44 65 TRP B O 1
ATOM 3033 N N . ASP B 1 66 ? -3.486 24.781 11.117 1 98.56 66 ASP B N 1
ATOM 3034 C CA . ASP B 1 66 ? -2.582 24.719 12.258 1 98.56 66 ASP B CA 1
ATOM 3035 C C . ASP B 1 66 ? -2.92 25.797 13.289 1 98.56 66 ASP B C 1
ATOM 3037 O O . ASP B 1 66 ? -3.211 26.938 12.93 1 98.56 66 ASP B O 1
ATOM 3041 N N . ALA B 1 67 ? -2.787 25.359 14.531 1 98.75 67 ALA B N 1
ATOM 3042 C CA . ALA B 1 67 ? -2.961 26.359 15.57 1 98.75 67 ALA B CA 1
ATOM 3043 C C . ALA B 1 67 ? -2.275 25.938 16.859 1 98.75 67 ALA B C 1
ATOM 3045 O O . ALA B 1 67 ? -2.102 24.75 17.125 1 98.75 67 ALA B O 1
ATOM 3046 N N . ALA B 1 68 ? -1.85 26.891 17.609 1 98.94 68 ALA B N 1
ATOM 3047 C CA . ALA B 1 68 ? -1.538 26.797 19.031 1 98.94 68 ALA B CA 1
ATOM 3048 C C . ALA B 1 68 ? -2.225 27.906 19.828 1 98.94 68 ALA B C 1
ATOM 3050 O O . ALA B 1 68 ? -2.285 29.047 19.359 1 98.94 68 ALA B O 1
ATOM 3051 N N . GLY B 1 69 ? -2.779 27.547 20.938 1 98.94 69 GLY B N 1
ATOM 3052 C CA . GLY B 1 69 ? -3.51 28.516 21.734 1 98.94 69 GLY B CA 1
ATOM 3053 C C . GLY B 1 69 ? -3.945 27.984 23.078 1 98.94 69 GLY B C 1
ATOM 3054 O O . GLY B 1 69 ? -3.402 26.984 23.562 1 98.94 69 GLY B O 1
ATOM 3055 N N . VAL B 1 70 ? -4.895 28.734 23.641 1 98.94 70 VAL B N 1
ATOM 3056 C CA . VAL B 1 70 ? -5.348 28.406 25 1 98.94 70 VAL B CA 1
ATOM 3057 C C . VAL B 1 70 ? -6.824 28.031 24.969 1 98.94 70 VAL B C 1
ATOM 3059 O O . VAL B 1 70 ? -7.641 28.719 24.359 1 98.94 70 VAL B O 1
ATOM 3062 N N . VAL B 1 71 ? -7.137 26.906 25.594 1 98.94 71 VAL B N 1
ATOM 3063 C CA . VAL B 1 71 ? -8.531 26.484 25.703 1 98.94 71 VAL B CA 1
ATOM 3064 C C . VAL B 1 71 ? -9.32 27.516 26.5 1 98.94 71 VAL B C 1
ATOM 3066 O O . VAL B 1 71 ? -9.023 27.766 27.672 1 98.94 71 VAL B O 1
ATOM 3069 N N . GLU B 1 72 ? -10.273 28.094 25.875 1 98.75 72 GLU B N 1
ATOM 3070 C CA . GLU B 1 72 ? -11.125 29.094 26.516 1 98.75 72 GLU B CA 1
ATOM 3071 C C . GLU B 1 72 ? -12.359 28.438 27.141 1 98.75 72 GLU B C 1
ATOM 3073 O O . GLU B 1 72 ? -12.789 28.828 28.219 1 98.75 72 GLU B O 1
ATOM 3078 N N . ALA B 1 73 ? -12.969 27.516 26.484 1 98.75 73 ALA B N 1
ATOM 3079 C CA . ALA B 1 73 ? -14.156 26.781 26.906 1 98.75 73 ALA B CA 1
ATOM 3080 C C . ALA B 1 73 ? -14.188 25.391 26.281 1 98.75 73 ALA B C 1
ATOM 3082 O O . ALA B 1 73 ? -13.484 25.125 25.297 1 98.75 73 ALA B O 1
ATOM 3083 N N . VAL B 1 74 ? -14.945 24.5 26.938 1 98.69 74 VAL B N 1
ATOM 3084 C CA . VAL B 1 74 ? -15.055 23.141 26.422 1 98.69 74 VAL B CA 1
ATOM 3085 C C . VAL B 1 74 ? -16.516 22.734 26.344 1 98.69 74 VAL B C 1
ATOM 3087 O O . VAL B 1 74 ? -17.344 23.219 27.125 1 98.69 74 VAL B O 1
ATOM 3090 N N . GLY B 1 75 ? -16.812 21.875 25.375 1 98.62 75 GLY B N 1
ATOM 3091 C CA . GLY B 1 75 ? -18.141 21.297 25.297 1 98.62 75 GLY B CA 1
ATOM 3092 C C . GLY B 1 75 ? -18.438 20.344 26.438 1 98.62 75 GLY B C 1
ATOM 3093 O O . GLY B 1 75 ? -17.547 19.938 27.172 1 98.62 75 GLY B O 1
ATOM 3094 N N . GLU B 1 76 ? -19.719 19.938 26.5 1 98.25 76 GLU B N 1
ATOM 3095 C CA . GLU B 1 76 ? -20.219 19.203 27.656 1 98.25 76 GLU B CA 1
ATOM 3096 C C . GLU B 1 76 ? -19.672 17.781 27.688 1 98.25 76 GLU B C 1
ATOM 3098 O O . GLU B 1 76 ? -19.594 17.156 28.75 1 98.25 76 GLU B O 1
ATOM 3103 N N . SER B 1 77 ? -19.219 17.234 26.547 1 98.5 77 SER B N 1
ATOM 3104 C CA . SER B 1 77 ? -18.781 15.844 26.484 1 98.5 77 SER B CA 1
ATOM 3105 C C . SER B 1 77 ? -17.25 15.758 26.469 1 98.5 77 SER B C 1
ATOM 3107 O O . SER B 1 77 ? -16.688 14.672 26.312 1 98.5 77 SER B O 1
ATOM 3109 N N . VAL B 1 78 ? -16.594 16.891 26.562 1 98.69 78 VAL B N 1
ATOM 3110 C CA . VAL B 1 78 ? -15.133 16.922 26.547 1 98.69 78 VAL B CA 1
ATOM 3111 C C . VAL B 1 78 ? -14.578 16.344 27.828 1 98.69 78 VAL B C 1
ATOM 3113 O O . VAL B 1 78 ? -15.055 16.656 28.922 1 98.69 78 VAL B O 1
ATOM 3116 N N . THR B 1 79 ? -13.539 15.453 27.703 1 98.62 79 THR B N 1
ATOM 3117 C CA . THR B 1 79 ? -12.945 14.836 28.875 1 98.62 79 THR B CA 1
ATOM 3118 C C . THR B 1 79 ? -11.422 14.969 28.859 1 98.62 79 THR B C 1
ATOM 3120 O O . THR B 1 79 ? -10.766 14.781 29.891 1 98.62 79 THR B O 1
ATOM 3123 N N . LEU B 1 80 ? -10.805 15.375 27.766 1 98.75 80 LEU B N 1
ATOM 3124 C CA . LEU B 1 80 ? -9.359 15.305 27.609 1 98.75 80 LEU B CA 1
ATOM 3125 C C . LEU B 1 80 ? -8.703 16.625 28 1 98.75 80 LEU B C 1
ATOM 3127 O O . LEU B 1 80 ? -7.492 16.672 28.25 1 98.75 80 LEU B O 1
ATOM 3131 N N . PHE B 1 81 ? -9.539 17.703 28.078 1 98.81 81 PHE B N 1
ATOM 3132 C CA . PHE B 1 81 ? -8.969 19.031 28.266 1 98.81 81 PHE B CA 1
ATOM 3133 C C . PHE B 1 81 ? -9.828 19.859 29.219 1 98.81 81 PHE B C 1
ATOM 3135 O O . PHE B 1 81 ? -10.984 19.516 29.469 1 98.81 81 PHE B O 1
ATOM 3142 N N . LYS B 1 82 ? -9.25 20.969 29.719 1 98.56 82 LYS B N 1
ATOM 3143 C CA . LYS B 1 82 ? -9.945 21.969 30.531 1 98.56 82 LYS B CA 1
ATOM 3144 C C . LYS B 1 82 ? -9.547 23.375 30.125 1 98.56 82 LYS B C 1
ATOM 3146 O O . LYS B 1 82 ? -8.461 23.594 29.578 1 98.56 82 LYS B O 1
ATOM 3151 N N . PRO B 1 83 ? -10.453 24.344 30.422 1 98.75 83 PRO B N 1
ATOM 3152 C CA . PRO B 1 83 ? -10.102 25.734 30.141 1 98.75 83 PRO B CA 1
ATOM 3153 C C . PRO B 1 83 ? -8.789 26.156 30.781 1 98.75 83 PRO B C 1
ATOM 3155 O O . PRO B 1 83 ? -8.508 25.781 31.922 1 98.75 83 PRO B O 1
ATOM 3158 N N . GLY B 1 84 ? -8 26.891 30.062 1 98.81 84 GLY B N 1
ATOM 3159 C CA . GLY B 1 84 ? -6.734 27.391 30.578 1 98.81 84 GLY B CA 1
ATOM 3160 C C . GLY B 1 84 ? -5.539 26.625 30.047 1 98.81 84 GLY B C 1
ATOM 3161 O O . GLY B 1 84 ? -4.406 27.109 30.109 1 98.81 84 GLY B O 1
ATOM 3162 N N . GLU B 1 85 ? -5.742 25.484 29.484 1 98.88 85 GLU B N 1
ATOM 3163 C CA . GLU B 1 85 ? -4.648 24.641 29 1 98.88 85 GLU B CA 1
ATOM 3164 C C . GLU B 1 85 ? -4.184 25.109 27.609 1 98.88 85 GLU B C 1
ATOM 3166 O O . GLU B 1 85 ? -4.996 25.516 26.781 1 98.88 85 GLU B O 1
ATOM 3171 N N . ALA B 1 86 ? -2.82 25.047 27.406 1 98.94 86 ALA B N 1
ATOM 3172 C CA . ALA B 1 86 ? -2.23 25.375 26.109 1 98.94 86 ALA B CA 1
ATOM 3173 C C . ALA B 1 86 ? -2.217 24.156 25.188 1 98.94 86 ALA B C 1
ATOM 3175 O O . ALA B 1 86 ? -1.688 23.109 25.547 1 98.94 86 ALA B O 1
ATOM 3176 N N . VAL B 1 87 ? -2.812 24.297 24 1 98.94 87 VAL B N 1
ATOM 3177 C CA . VAL B 1 87 ? -2.957 23.172 23.078 1 98.94 87 VAL B CA 1
ATOM 3178 C C . VAL B 1 87 ? -2.379 23.531 21.719 1 98.94 87 VAL B C 1
ATOM 3180 O O . VAL B 1 87 ? -2.135 24.703 21.438 1 98.94 87 VAL B O 1
ATOM 3183 N N . TYR B 1 88 ? -2.035 22.594 20.922 1 98.94 88 TYR B N 1
ATOM 3184 C CA . TYR B 1 88 ? -1.696 22.719 19.5 1 98.94 88 TYR B CA 1
ATOM 3185 C C . TYR B 1 88 ? -2.359 21.625 18.688 1 98.94 88 TYR B C 1
ATOM 3187 O O . TYR B 1 88 ? -2.617 20.531 19.188 1 98.94 88 TYR B O 1
ATOM 3195 N N . TYR B 1 89 ? -2.725 21.938 17.469 1 98.94 89 TYR B N 1
ATOM 3196 C CA . TYR B 1 89 ? -3.48 20.984 16.672 1 98.94 89 TYR B CA 1
ATOM 3197 C C . TYR B 1 89 ? -3.574 21.438 15.219 1 98.94 89 TYR B C 1
ATOM 3199 O O . TYR B 1 89 ? -3.189 22.562 14.891 1 98.94 89 TYR B O 1
ATOM 3207 N N . ALA B 1 90 ? -3.906 20.531 14.352 1 98.88 90 ALA B N 1
ATOM 3208 C CA . ALA B 1 90 ? -4.465 20.812 13.031 1 98.88 90 ALA B CA 1
ATOM 3209 C C . ALA B 1 90 ? -5.953 20.484 12.984 1 98.88 90 ALA B C 1
ATOM 3211 O O . ALA B 1 90 ? -6.367 19.375 13.344 1 98.88 90 ALA B O 1
ATOM 3212 N N . GLY B 1 91 ? -6.699 21.391 12.617 1 98.38 91 GLY B N 1
ATOM 3213 C CA . GLY B 1 91 ? -8.148 21.266 12.656 1 98.38 91 GLY B CA 1
ATOM 3214 C C . GLY B 1 91 ? -8.688 20.312 11.617 1 98.38 91 GLY B C 1
ATOM 3215 O O . GLY B 1 91 ? -7.988 19.391 11.18 1 98.38 91 GLY B O 1
ATOM 3216 N N . ASP B 1 92 ? -9.961 20.422 11.367 1 98.12 92 ASP B N 1
ATOM 3217 C CA . ASP B 1 92 ? -10.766 19.594 10.477 1 98.12 92 ASP B CA 1
ATOM 3218 C C . ASP B 1 92 ? -11.078 20.312 9.18 1 98.12 92 ASP B C 1
ATOM 3220 O O . ASP B 1 92 ? -11.688 21.391 9.195 1 98.12 92 ASP B O 1
ATOM 3224 N N . LEU B 1 93 ? -10.734 19.672 8.094 1 97.56 93 LEU B N 1
ATOM 3225 C CA . LEU B 1 93 ? -10.875 20.281 6.777 1 97.56 93 LEU B CA 1
ATOM 3226 C C . LEU B 1 93 ? -12.328 20.609 6.488 1 97.56 93 LEU B C 1
ATOM 3228 O O . LEU B 1 93 ? -12.625 21.5 5.68 1 97.56 93 LEU B O 1
ATOM 3232 N N . THR B 1 94 ? -13.273 19.938 7.105 1 97 94 THR B N 1
ATOM 3233 C CA . THR B 1 94 ? -14.695 20.094 6.82 1 97 94 THR B CA 1
ATOM 3234 C C . THR B 1 94 ? -15.312 21.172 7.703 1 97 94 THR B C 1
ATOM 3236 O O . THR B 1 94 ? -16.516 21.422 7.645 1 97 94 THR B O 1
ATOM 3239 N N . ARG B 1 95 ? -14.523 21.828 8.516 1 97.19 95 ARG B N 1
ATOM 3240 C CA . ARG B 1 95 ? -14.961 22.891 9.414 1 97.19 95 ARG B CA 1
ATOM 3241 C C . ARG B 1 95 ? -14.219 24.188 9.125 1 97.19 95 ARG B C 1
ATOM 3243 O O . ARG B 1 95 ? -13.211 24.188 8.414 1 97.19 95 ARG B O 1
ATOM 3250 N N . PRO B 1 96 ? -14.727 25.312 9.664 1 97.25 96 PRO B N 1
ATOM 3251 C CA . PRO B 1 96 ? -13.969 26.562 9.531 1 97.25 96 PRO B CA 1
ATOM 3252 C C . PRO B 1 96 ? -12.547 26.453 10.086 1 97.25 96 PRO B C 1
ATOM 3254 O O . PRO B 1 96 ? -12.32 25.766 11.086 1 97.25 96 PRO B O 1
ATOM 3257 N N . GLY B 1 97 ? -11.656 27.219 9.469 1 98.19 97 GLY B N 1
ATOM 3258 C CA . GLY B 1 97 ? -10.242 27.078 9.766 1 98.19 97 GLY B CA 1
ATOM 3259 C C . GLY B 1 97 ? -9.797 27.922 10.945 1 98.19 97 GLY B C 1
ATOM 3260 O O . GLY B 1 97 ? -10.625 28.484 11.664 1 98.19 97 GLY B O 1
ATOM 3261 N N . THR B 1 98 ? -8.484 27.969 11.117 1 98.69 98 THR B N 1
ATOM 3262 C CA . THR B 1 98 ? -7.871 28.484 12.328 1 98.69 98 THR B CA 1
ATOM 3263 C C . THR B 1 98 ? -7.527 29.969 12.172 1 98.69 98 THR B C 1
ATOM 3265 O O . THR B 1 98 ? -7.059 30.609 13.117 1 98.69 98 THR B O 1
ATOM 3268 N N . ASN B 1 99 ? -7.73 30.547 11 1 98.69 99 ASN B N 1
ATOM 3269 C CA . ASN B 1 99 ? -7.438 31.969 10.812 1 98.69 99 ASN B CA 1
ATOM 3270 C C . ASN B 1 99 ? -8.492 32.844 11.477 1 98.69 99 ASN B C 1
ATOM 3272 O O . ASN B 1 99 ? -9.117 33.688 10.812 1 98.69 99 ASN B O 1
ATOM 3276 N N . ALA B 1 100 ? -8.656 32.688 12.742 1 98.62 100 ALA B N 1
ATOM 3277 C CA . ALA B 1 100 ? -9.641 33.406 13.547 1 98.62 100 ALA B CA 1
ATOM 3278 C C . ALA B 1 100 ? -9.195 33.5 15.008 1 98.62 100 ALA B C 1
ATOM 3280 O O . ALA B 1 100 ? -8.453 32.656 15.492 1 98.62 100 ALA B O 1
ATOM 3281 N N . GLN B 1 101 ? -9.695 34.5 15.703 1 98.75 101 GLN B N 1
ATOM 3282 C CA . GLN B 1 101 ? -9.297 34.75 17.094 1 98.75 101 GLN B CA 1
ATOM 3283 C C . GLN B 1 101 ? -9.672 33.562 17.969 1 98.75 101 GLN B C 1
ATOM 3285 O O . GLN B 1 101 ? -8.961 33.219 18.922 1 98.75 101 GLN B O 1
ATOM 3290 N N . PHE B 1 102 ? -10.883 33 17.703 1 98.75 102 PHE B N 1
ATOM 3291 C CA . PHE B 1 102 ? -11.352 31.812 18.391 1 98.75 102 PHE B CA 1
ATOM 3292 C C . PHE B 1 102 ? -11.695 30.703 17.406 1 98.75 102 PHE B C 1
ATOM 3294 O O . PHE B 1 102 ? -12.234 30.984 16.328 1 98.75 102 PHE B O 1
ATOM 3301 N N . HIS B 1 103 ? -11.367 29.453 17.781 1 98.81 103 HIS B N 1
ATOM 3302 C CA . HIS B 1 103 ? -11.547 28.328 16.875 1 98.81 103 HIS B CA 1
ATOM 3303 C C . HIS B 1 103 ? -12.102 27.109 17.609 1 98.81 103 HIS B C 1
ATOM 3305 O O . HIS B 1 103 ? -11.742 26.859 18.75 1 98.81 103 HIS B O 1
ATOM 3311 N N . LEU B 1 104 ? -12.992 26.422 16.906 1 98.88 104 LEU B N 1
ATOM 3312 C CA . LEU B 1 104 ? -13.531 25.172 17.438 1 98.88 104 LEU B CA 1
ATOM 3313 C C . LEU B 1 104 ? -12.766 23.984 16.891 1 98.88 104 LEU B C 1
ATOM 3315 O O . LEU B 1 104 ? -12.539 23.891 15.68 1 98.88 104 LEU B O 1
ATOM 3319 N N . VAL B 1 105 ? -12.359 23.047 17.766 1 98.88 105 VAL B N 1
ATOM 3320 C CA . VAL B 1 105 ? -11.719 21.797 17.344 1 98.88 105 VAL B CA 1
ATOM 3321 C C . VAL B 1 105 ? -12.203 20.641 18.219 1 98.88 105 VAL B C 1
ATOM 3323 O O . VAL B 1 105 ? -12.398 20.812 19.422 1 98.88 105 VAL B O 1
ATOM 3326 N N . ASP B 1 106 ? -12.516 19.5 17.547 1 98.88 106 ASP B N 1
ATOM 3327 C CA . ASP B 1 106 ? -12.82 18.297 18.312 1 98.88 106 ASP B CA 1
ATOM 3328 C C . ASP B 1 106 ? -11.664 17.906 19.219 1 98.88 106 ASP B C 1
ATOM 3330 O O . ASP B 1 106 ? -10.508 17.891 18.781 1 98.88 106 ASP B O 1
ATOM 3334 N N . GLU B 1 107 ? -11.922 17.516 20.484 1 98.88 107 GLU B N 1
ATOM 3335 C CA . GLU B 1 107 ? -10.867 17.234 21.453 1 98.88 107 GLU B CA 1
ATOM 3336 C C . GLU B 1 107 ? -9.953 16.125 20.984 1 98.88 107 GLU B C 1
ATOM 3338 O O . GLU B 1 107 ? -8.781 16.062 21.359 1 98.88 107 GLU B O 1
ATOM 3343 N N . ARG B 1 108 ? -10.391 15.227 20.203 1 98.69 108 ARG B N 1
ATOM 3344 C CA . ARG B 1 108 ? -9.641 14.07 19.734 1 98.69 108 ARG B CA 1
ATOM 3345 C C . ARG B 1 108 ? -8.602 14.477 18.703 1 98.69 108 ARG B C 1
ATOM 3347 O O . ARG B 1 108 ? -7.73 13.68 18.328 1 98.69 108 ARG B O 1
ATOM 3354 N N . LEU B 1 109 ? -8.617 15.75 18.219 1 98.94 109 LEU B N 1
ATOM 3355 C CA . LEU B 1 109 ? -7.691 16.219 17.203 1 98.94 109 LEU B CA 1
ATOM 3356 C C . LEU B 1 109 ? -6.617 17.109 17.812 1 98.94 109 LEU B C 1
ATOM 3358 O O . LEU B 1 109 ? -5.738 17.609 17.094 1 98.94 109 LEU B O 1
ATOM 3362 N N . ALA B 1 110 ? -6.641 17.297 19.094 1 98.94 110 ALA B N 1
ATOM 3363 C CA . ALA B 1 110 ? -5.746 18.25 19.75 1 98.94 110 ALA B CA 1
ATOM 3364 C C . ALA B 1 110 ? -4.887 17.547 20.797 1 98.94 110 ALA B C 1
ATOM 3366 O O . ALA B 1 110 ? -5.148 16.406 21.156 1 98.94 110 ALA B O 1
ATOM 3367 N N . ALA B 1 111 ? -3.846 18.219 21.188 1 98.94 111 ALA B N 1
ATOM 3368 C CA . ALA B 1 111 ? -2.99 17.797 22.281 1 98.94 111 ALA B CA 1
ATOM 3369 C C . ALA B 1 111 ? -2.477 19 23.062 1 98.94 111 ALA B C 1
ATOM 3371 O O . ALA B 1 111 ? -2.51 20.141 22.562 1 98.94 111 ALA B O 1
ATOM 3372 N N . LEU B 1 112 ? -2.074 18.75 24.297 1 98.94 112 LEU B N 1
ATOM 3373 C CA . LEU B 1 112 ? -1.312 19.781 24.984 1 98.94 112 LEU B CA 1
ATOM 3374 C C . LEU B 1 112 ? -0.032 20.109 24.219 1 98.94 112 LEU B C 1
ATOM 3376 O O . LEU B 1 112 ? 0.646 19.203 23.719 1 98.94 112 LEU B O 1
ATOM 3380 N N . LYS B 1 113 ? 0.224 21.391 24.031 1 98.69 113 LYS B N 1
ATOM 3381 C CA . LYS B 1 113 ? 1.45 21.719 23.297 1 98.69 113 LYS B CA 1
ATOM 3382 C C . LYS B 1 113 ? 2.686 21.344 24.125 1 98.69 113 LYS B C 1
ATOM 3384 O O . LYS B 1 113 ? 2.617 21.25 25.344 1 98.69 113 LYS B O 1
ATOM 3389 N N . PRO B 1 114 ? 3.873 21.125 23.422 1 98.88 114 PRO B N 1
ATOM 3390 C CA . PRO B 1 114 ? 5.105 20.938 24.203 1 98.88 114 PRO B CA 1
ATOM 3391 C C . PRO B 1 114 ? 5.359 22.062 25.188 1 98.88 114 PRO B C 1
ATOM 3393 O O . PRO B 1 114 ? 5.242 23.25 24.844 1 98.88 114 PRO B O 1
ATOM 3396 N N . THR B 1 115 ? 5.754 21.734 26.359 1 98.69 115 THR B N 1
ATOM 3397 C CA . THR B 1 115 ? 5.957 22.734 27.406 1 98.69 115 THR B CA 1
ATOM 3398 C C . THR B 1 115 ? 7.195 23.578 27.125 1 98.69 115 THR B C 1
ATOM 3400 O O . THR B 1 115 ? 7.277 24.734 27.547 1 98.69 115 THR B O 1
ATOM 3403 N N . SER B 1 116 ? 8.125 23.031 26.391 1 98.75 116 SER B N 1
ATOM 3404 C CA . SER B 1 116 ? 9.391 23.703 26.125 1 98.75 116 SER B CA 1
ATOM 3405 C C . SER B 1 116 ? 9.258 24.719 25 1 98.75 116 SER B C 1
ATOM 3407 O O . SER B 1 116 ? 10.164 25.531 24.781 1 98.75 116 SER B O 1
ATOM 3409 N N . LEU B 1 117 ? 8.148 24.734 24.297 1 98.88 117 LEU B N 1
ATOM 3410 C CA . LEU B 1 117 ? 7.984 25.609 23.141 1 98.88 117 LEU B CA 1
ATOM 3411 C C . LEU B 1 117 ? 7.012 26.734 23.453 1 98.88 117 LEU B C 1
ATOM 3413 O O . LEU B 1 117 ? 6.051 26.547 24.203 1 98.88 117 LEU B O 1
ATOM 3417 N N . ASP B 1 118 ? 7.301 27.922 22.859 1 98.75 118 ASP B N 1
ATOM 3418 C CA . ASP B 1 118 ? 6.273 28.969 22.859 1 98.75 118 ASP B CA 1
ATOM 3419 C C . ASP B 1 118 ? 5.195 28.672 21.812 1 98.75 118 ASP B C 1
ATOM 3421 O O . ASP B 1 118 ? 5.242 27.641 21.141 1 98.75 118 ASP B O 1
ATOM 3425 N N . PHE B 1 119 ? 4.168 29.484 21.734 1 98.81 119 PHE B N 1
ATOM 3426 C CA . PHE B 1 119 ? 3.023 29.219 20.875 1 98.81 119 PHE B CA 1
ATOM 3427 C C . PHE B 1 119 ? 3.441 29.234 19.406 1 98.81 119 PHE B C 1
ATOM 3429 O O . PHE B 1 119 ? 2.938 28.438 18.609 1 98.81 119 PHE B O 1
ATOM 3436 N N . ALA B 1 120 ? 4.359 30.156 19.031 1 98.75 120 ALA B N 1
ATOM 3437 C CA . ALA B 1 120 ? 4.824 30.219 17.641 1 98.75 120 ALA B CA 1
ATOM 3438 C C . ALA B 1 120 ? 5.516 28.906 17.234 1 98.75 120 ALA B C 1
ATOM 3440 O O . ALA B 1 120 ? 5.188 28.312 16.219 1 98.75 120 ALA B O 1
ATOM 3441 N N . GLU B 1 121 ? 6.422 28.469 18.062 1 98.81 121 GLU B N 1
ATOM 3442 C CA . GLU B 1 121 ? 7.156 27.234 17.812 1 98.81 121 GLU B CA 1
ATOM 3443 C C . GLU B 1 121 ? 6.215 26.031 17.734 1 98.81 121 GLU B C 1
ATOM 3445 O O . GLU B 1 121 ? 6.383 25.156 16.891 1 98.81 121 GLU B O 1
ATOM 3450 N N . ALA B 1 122 ? 5.23 25.984 18.578 1 98.94 122 ALA B N 1
ATOM 3451 C CA . ALA B 1 122 ? 4.289 24.875 18.641 1 98.94 122 ALA B CA 1
ATOM 3452 C C . ALA B 1 122 ? 3.383 24.844 17.406 1 98.94 122 ALA B C 1
ATOM 3454 O O . ALA B 1 122 ? 3.084 23.781 16.859 1 98.94 122 ALA B O 1
ATOM 3455 N N . ALA B 1 123 ? 2.994 26.016 16.938 1 98.88 123 ALA B N 1
ATOM 3456 C CA . ALA B 1 123 ? 2.059 26.109 15.812 1 98.88 123 ALA B CA 1
ATOM 3457 C C . ALA B 1 123 ? 2.686 25.594 14.523 1 98.88 123 ALA B C 1
ATOM 3459 O O . ALA B 1 123 ? 1.975 25.234 13.578 1 98.88 123 ALA B O 1
ATOM 3460 N N . ALA B 1 124 ? 4.008 25.516 14.492 1 98.75 124 ALA B N 1
ATOM 3461 C CA . ALA B 1 124 ? 4.73 25.109 13.297 1 98.75 124 ALA B CA 1
ATOM 3462 C C . ALA B 1 124 ? 4.648 23.594 13.094 1 98.75 124 ALA B C 1
ATOM 3464 O O . ALA B 1 124 ? 4.996 23.078 12.023 1 98.75 124 ALA B O 1
ATOM 3465 N N . LEU B 1 125 ? 4.082 22.844 14 1 98.88 125 LEU B N 1
ATOM 3466 C CA . LEU B 1 125 ? 4.359 21.406 14.047 1 98.88 125 LEU B CA 1
ATOM 3467 C C . LEU B 1 125 ? 3.152 20.609 13.578 1 98.88 125 LEU B C 1
ATOM 3469 O O . LEU B 1 125 ? 3.299 19.641 12.828 1 98.88 125 LEU B O 1
ATOM 3473 N N . PRO B 1 126 ? 1.912 20.938 13.906 1 98.88 126 PRO B N 1
ATOM 3474 C CA . PRO B 1 126 ? 0.829 19.953 13.922 1 98.88 126 PRO B CA 1
ATOM 3475 C C . PRO B 1 126 ? 0.6 19.312 12.555 1 98.88 126 PRO B C 1
ATOM 3477 O O . PRO B 1 126 ? 0.784 18.094 12.406 1 98.88 126 PRO B O 1
ATOM 3480 N N . LEU B 1 127 ? 0.278 20.109 11.562 1 98.81 127 LEU B N 1
ATOM 3481 C CA . LEU B 1 127 ? -0.137 19.516 10.297 1 98.81 127 LEU B CA 1
ATOM 3482 C C . LEU B 1 127 ? 0.979 18.656 9.703 1 98.81 127 LEU B C 1
ATOM 3484 O O . LEU B 1 127 ? 0.745 17.516 9.289 1 98.81 127 LEU B O 1
ATOM 3488 N N . THR B 1 128 ? 2.203 19.172 9.648 1 98.81 128 THR B N 1
ATOM 3489 C CA . THR B 1 128 ? 3.314 18.453 9.031 1 98.81 128 THR B CA 1
ATOM 3490 C C . THR B 1 128 ? 3.693 17.234 9.867 1 98.81 128 THR B C 1
ATOM 3492 O O . THR B 1 128 ? 4.035 16.188 9.328 1 98.81 128 THR B O 1
ATOM 3495 N N . THR B 1 129 ? 3.58 17.344 11.188 1 98.88 129 THR B N 1
ATOM 3496 C CA . THR B 1 129 ? 3.889 16.234 12.086 1 98.88 129 THR B CA 1
ATOM 3497 C C . THR B 1 129 ? 2.893 15.094 11.898 1 98.88 129 THR B C 1
ATOM 3499 O O . THR B 1 129 ? 3.287 13.93 11.789 1 98.88 129 THR B O 1
ATOM 3502 N N . ILE B 1 130 ? 1.636 15.43 11.875 1 98.88 130 ILE B N 1
ATOM 3503 C CA . ILE B 1 130 ? 0.598 14.422 11.68 1 98.88 130 ILE B CA 1
ATOM 3504 C C . ILE B 1 130 ? 0.824 13.703 10.352 1 98.88 130 ILE B C 1
ATOM 3506 O O . ILE B 1 130 ? 0.81 12.469 10.305 1 98.88 130 ILE B O 1
ATOM 3510 N N . THR B 1 131 ? 1.081 14.461 9.289 1 98.88 131 THR B N 1
ATOM 3511 C CA . THR B 1 131 ? 1.291 13.914 7.949 1 98.88 131 THR B CA 1
ATOM 3512 C C . THR B 1 131 ? 2.488 12.969 7.934 1 98.88 131 THR B C 1
ATOM 3514 O O . THR B 1 131 ? 2.385 11.836 7.461 1 98.88 131 THR B O 1
ATOM 3517 N N . ALA B 1 132 ? 3.602 13.383 8.484 1 98.94 132 ALA B N 1
ATOM 3518 C CA . ALA B 1 132 ? 4.828 12.586 8.477 1 98.94 132 ALA B CA 1
ATOM 3519 C C . ALA B 1 132 ? 4.688 11.344 9.344 1 98.94 132 ALA B C 1
ATOM 3521 O O . ALA B 1 132 ? 5.07 10.242 8.938 1 98.94 132 ALA B O 1
ATOM 3522 N N . TYR B 1 133 ? 4.137 11.539 10.531 1 98.88 133 TYR B N 1
ATOM 3523 C CA . TYR B 1 133 ? 3.98 10.453 11.492 1 98.88 133 TYR B CA 1
ATOM 3524 C C . TYR B 1 133 ? 3.064 9.367 10.938 1 98.88 133 TYR B C 1
ATOM 3526 O O . TYR B 1 133 ? 3.416 8.18 10.945 1 98.88 133 TYR B O 1
ATOM 3534 N N . GLU B 1 134 ? 1.94 9.758 10.461 1 98.81 134 GLU B N 1
ATOM 3535 C CA . GLU B 1 134 ? 0.994 8.781 9.922 1 98.81 134 GLU B CA 1
ATOM 3536 C C . GLU B 1 134 ? 1.561 8.086 8.688 1 98.81 134 GLU B C 1
ATOM 3538 O O . GLU B 1 134 ? 1.363 6.883 8.5 1 98.81 134 GLU B O 1
ATOM 3543 N N . MET B 1 135 ? 2.234 8.844 7.789 1 98.81 135 MET B N 1
ATOM 3544 C CA . MET B 1 135 ? 2.842 8.203 6.625 1 98.81 135 MET B CA 1
ATOM 3545 C C . MET B 1 135 ? 3.842 7.141 7.055 1 98.81 135 MET B C 1
ATOM 3547 O O . MET B 1 135 ? 3.766 5.992 6.602 1 98.81 135 MET B O 1
ATOM 3551 N N . LEU B 1 136 ? 4.762 7.492 7.965 1 98.38 136 LEU B N 1
ATOM 3552 C CA . LEU B 1 136 ? 5.855 6.594 8.328 1 98.38 136 LEU B CA 1
ATOM 3553 C C . LEU B 1 136 ? 5.324 5.355 9.039 1 98.38 136 LEU B C 1
ATOM 3555 O O . LEU B 1 136 ? 5.672 4.227 8.68 1 98.38 136 LEU B O 1
ATOM 3559 N N . PHE B 1 137 ? 4.414 5.57 9.953 1 97.75 137 PHE B N 1
ATOM 3560 C CA . PHE B 1 137 ? 4.133 4.48 10.875 1 97.75 137 PHE B CA 1
ATOM 3561 C C . PHE B 1 137 ? 2.793 3.828 10.555 1 97.75 137 PHE B C 1
ATOM 3563 O O . PHE B 1 137 ? 2.641 2.611 10.688 1 97.75 137 PHE B O 1
ATOM 3570 N N . ASP B 1 138 ? 1.802 4.598 10.117 1 97.56 138 ASP B N 1
ATOM 3571 C CA . ASP B 1 138 ? 0.482 4.023 9.867 1 97.56 138 ASP B CA 1
ATOM 3572 C C . ASP B 1 138 ? 0.349 3.551 8.422 1 97.56 138 ASP B C 1
ATOM 3574 O O . ASP B 1 138 ? -0.38 2.598 8.141 1 97.56 138 ASP B O 1
ATOM 3578 N N . ARG B 1 139 ? 0.999 4.254 7.461 1 98.44 139 ARG B N 1
ATOM 3579 C CA . ARG B 1 139 ? 0.858 3.928 6.047 1 98.44 139 ARG B CA 1
ATOM 3580 C C . ARG B 1 139 ? 1.974 2.996 5.586 1 98.44 139 ARG B C 1
ATOM 3582 O O . ARG B 1 139 ? 1.736 1.813 5.336 1 98.44 139 ARG B O 1
ATOM 3589 N N . LEU B 1 140 ? 3.201 3.449 5.715 1 97.75 140 LEU B N 1
ATOM 3590 C CA . LEU B 1 140 ? 4.344 2.664 5.262 1 97.75 140 LEU B CA 1
ATOM 3591 C C . LEU B 1 140 ? 4.656 1.543 6.25 1 97.75 140 LEU B C 1
ATOM 3593 O O . LEU B 1 140 ? 5.355 0.587 5.906 1 97.75 140 LEU B O 1
ATOM 3597 N N . GLY B 1 141 ? 4.195 1.697 7.512 1 95.06 141 GLY B N 1
ATOM 3598 C CA . GLY B 1 141 ? 4.402 0.66 8.508 1 95.06 141 GLY B CA 1
ATOM 3599 C C . GLY B 1 141 ? 5.855 0.5 8.914 1 95.06 141 GLY B C 1
ATOM 3600 O O . GLY B 1 141 ? 6.316 -0.615 9.164 1 95.06 141 GLY B O 1
ATOM 3601 N N . VAL B 1 142 ? 6.605 1.601 8.922 1 95.12 142 VAL B N 1
ATOM 3602 C CA . VAL B 1 142 ? 8 1.546 9.336 1 95.12 142 VAL B CA 1
ATOM 3603 C C . VAL B 1 142 ? 8.094 1.111 10.797 1 95.12 142 VAL B C 1
ATOM 3605 O O . VAL B 1 142 ? 7.469 1.715 11.672 1 95.12 142 VAL B O 1
ATOM 3608 N N . PRO B 1 143 ? 8.797 0.074 11.094 1 91.75 143 PRO B N 1
ATOM 3609 C CA . PRO B 1 143 ? 8.961 -0.324 12.492 1 91.75 143 PRO B CA 1
ATOM 3610 C C . PRO B 1 143 ? 9.75 0.698 13.305 1 91.75 143 PRO B C 1
ATOM 3612 O O . PRO B 1 143 ? 10.734 1.257 12.812 1 91.75 143 PRO B O 1
ATOM 3615 N N . ARG B 1 144 ? 9.227 1 14.547 1 90.31 144 ARG B N 1
ATOM 3616 C CA . ARG B 1 144 ? 9.922 1.905 15.453 1 90.31 144 ARG B CA 1
ATOM 3617 C C . ARG B 1 144 ? 11.039 1.18 16.203 1 90.31 144 ARG B C 1
ATOM 3619 O O . ARG B 1 144 ? 10.773 0.378 17.094 1 90.31 144 ARG B O 1
ATOM 3626 N N . SER B 1 145 ? 11.758 0.346 15.586 1 75.56 145 SER B N 1
ATOM 3627 C CA . SER B 1 145 ? 12.703 -0.535 16.266 1 75.56 145 SER B CA 1
ATOM 3628 C C . SER B 1 145 ? 14.141 -0.163 15.93 1 75.56 145 SER B C 1
ATOM 3630 O O . SER B 1 145 ? 14.383 0.758 15.148 1 75.56 145 SER B O 1
ATOM 3632 N N . SER B 1 146 ? 14.953 -1.006 16.641 1 72.81 146 SER B N 1
ATOM 3633 C CA . SER B 1 146 ? 16.375 -0.895 16.359 1 72.81 146 SER B CA 1
ATOM 3634 C C . SER B 1 146 ? 16.719 -1.442 14.977 1 72.81 146 SER B C 1
ATOM 3636 O O . SER B 1 146 ? 15.969 -2.238 14.414 1 72.81 146 SER B O 1
ATOM 3638 N N . PRO B 1 147 ? 17.688 -0.896 14.375 1 69.62 147 PRO B N 1
ATOM 3639 C CA . PRO B 1 147 ? 18.125 -1.293 13.031 1 69.62 147 PRO B CA 1
ATOM 3640 C C . PRO B 1 147 ? 18.156 -2.809 12.844 1 69.62 147 PRO B C 1
ATOM 3642 O O . PRO B 1 147 ? 17.922 -3.301 11.742 1 69.62 147 PRO B O 1
ATOM 3645 N N . GLU B 1 148 ? 18.359 -3.439 13.836 1 68.5 148 GLU B N 1
ATOM 3646 C CA . GLU B 1 148 ? 18.5 -4.887 13.719 1 68.5 148 GLU B CA 1
ATOM 3647 C C . GLU B 1 148 ? 17.188 -5.535 13.305 1 68.5 148 GLU B C 1
ATOM 3649 O O . GLU B 1 148 ? 17.172 -6.539 12.594 1 68.5 148 GLU B O 1
ATOM 3654 N N . ALA B 1 149 ? 16.172 -4.902 13.539 1 67.81 149 ALA B N 1
ATOM 3655 C CA . ALA B 1 149 ? 14.844 -5.457 13.281 1 67.81 149 ALA B CA 1
ATOM 3656 C C . ALA B 1 149 ? 14.414 -5.191 11.836 1 67.81 149 ALA B C 1
ATOM 3658 O O . ALA B 1 149 ? 13.461 -5.805 11.344 1 67.81 149 ALA B O 1
ATOM 3659 N N . LEU B 1 150 ? 15.109 -4.43 11.062 1 74.81 150 LEU B N 1
ATOM 3660 C CA . LEU B 1 150 ? 14.672 -3.967 9.758 1 74.81 150 LEU B CA 1
ATOM 3661 C C . LEU B 1 150 ? 15.039 -4.977 8.672 1 74.81 150 LEU B C 1
ATOM 3663 O O . LEU B 1 150 ? 14.461 -4.957 7.582 1 74.81 150 LEU B O 1
ATOM 3667 N N . GLY B 1 151 ? 15.852 -5.895 8.891 1 76.25 151 GLY B N 1
ATOM 3668 C CA . GLY B 1 151 ? 16.25 -6.832 7.848 1 76.25 151 GLY B CA 1
ATOM 3669 C C . GLY B 1 151 ? 16.828 -6.152 6.629 1 76.25 151 GLY B C 1
ATOM 3670 O O . GLY B 1 151 ? 17.75 -5.336 6.746 1 76.25 151 GLY B O 1
ATOM 3671 N N . GLU B 1 152 ? 16.109 -6.445 5.414 1 78.81 152 GLU B N 1
ATOM 3672 C CA . GLU B 1 152 ? 16.609 -5.91 4.152 1 78.81 152 GLU B CA 1
ATOM 3673 C C . GLU B 1 152 ? 16.156 -4.469 3.943 1 78.81 152 GLU B C 1
ATOM 3675 O O . GLU B 1 152 ? 16.688 -3.756 3.098 1 78.81 152 GLU B O 1
ATOM 3680 N N . VAL B 1 153 ? 15.211 -4.117 4.695 1 81.5 153 VAL B N 1
ATOM 3681 C CA . VAL B 1 153 ? 14.688 -2.758 4.621 1 81.5 153 VAL B CA 1
ATOM 3682 C C . VAL B 1 153 ? 15.586 -1.814 5.422 1 81.5 153 VAL B C 1
ATOM 3684 O O . VAL B 1 153 ? 15.406 -1.655 6.633 1 81.5 153 VAL B O 1
ATOM 3687 N N . ARG B 1 154 ? 16.578 -1.109 4.727 1 86.38 154 ARG B N 1
ATOM 3688 C CA . ARG B 1 154 ? 17.625 -0.449 5.5 1 86.38 154 ARG B CA 1
ATOM 3689 C C . ARG B 1 154 ? 17.609 1.059 5.273 1 86.38 154 ARG B C 1
ATOM 3691 O O . ARG B 1 154 ? 18.375 1.796 5.891 1 86.38 154 ARG B O 1
ATOM 3698 N N . SER B 1 155 ? 16.703 1.463 4.355 1 95.94 155 SER B N 1
ATOM 3699 C CA . SER B 1 155 ? 16.812 2.887 4.055 1 95.94 155 SER B CA 1
ATOM 3700 C C . SER B 1 155 ? 15.469 3.467 3.631 1 95.94 155 SER B C 1
ATOM 3702 O O . SER B 1 155 ? 14.578 2.73 3.203 1 95.94 155 SER B O 1
ATOM 3704 N N . ILE B 1 156 ? 15.367 4.727 3.832 1 98.12 156 ILE B N 1
ATOM 3705 C CA . ILE B 1 156 ? 14.219 5.492 3.354 1 98.12 156 ILE B CA 1
ATOM 3706 C C . ILE B 1 156 ? 14.703 6.703 2.559 1 98.12 156 ILE B C 1
ATOM 3708 O O . ILE B 1 156 ? 15.688 7.348 2.932 1 98.12 156 ILE B O 1
ATOM 3712 N N . LEU B 1 157 ? 14.102 6.902 1.416 1 98.88 157 LEU B N 1
ATOM 3713 C CA . LEU B 1 157 ? 14.297 8.125 0.646 1 98.88 157 LEU B CA 1
ATOM 3714 C C . LEU B 1 157 ? 13.141 9.102 0.878 1 98.88 157 LEU B C 1
ATOM 3716 O O . LEU B 1 157 ? 11.977 8.75 0.674 1 98.88 157 LEU B O 1
ATOM 3720 N N . ILE B 1 158 ? 13.43 10.25 1.366 1 98.88 158 ILE B N 1
ATOM 3721 C CA . ILE B 1 158 ? 12.453 11.312 1.554 1 98.88 158 ILE B CA 1
ATOM 3722 C C . ILE B 1 158 ? 12.656 12.391 0.497 1 98.88 158 ILE B C 1
ATOM 3724 O O . ILE B 1 158 ? 13.648 13.133 0.537 1 98.88 158 ILE B O 1
ATOM 3728 N N . VAL B 1 159 ? 11.719 12.5 -0.449 1 98.31 159 VAL B N 1
ATOM 3729 C CA . VAL B 1 159 ? 11.766 13.5 -1.512 1 98.31 159 VAL B CA 1
ATOM 3730 C C . VAL B 1 159 ? 11.117 14.797 -1.034 1 98.31 159 VAL B C 1
ATOM 3732 O O . VAL B 1 159 ? 9.992 14.781 -0.52 1 98.31 159 VAL B O 1
ATOM 3735 N N . GLY B 1 160 ? 11.766 15.883 -1.251 1 96.94 160 GLY B N 1
ATOM 3736 C CA . GLY B 1 160 ? 11.281 17.141 -0.702 1 96.94 160 GLY B CA 1
ATOM 3737 C C . GLY B 1 160 ? 11.617 17.312 0.768 1 96.94 160 GLY B C 1
ATOM 3738 O O . GLY B 1 160 ? 10.742 17.672 1.568 1 96.94 160 GLY B O 1
ATOM 3739 N N . GLY B 1 161 ? 12.859 17.062 1.077 1 97.38 161 GLY B N 1
ATOM 3740 C CA . GLY B 1 161 ? 13.273 16.953 2.469 1 97.38 161 GLY B CA 1
ATOM 3741 C C . GLY B 1 161 ? 13.219 18.266 3.217 1 97.38 161 GLY B C 1
ATOM 3742 O O . GLY B 1 161 ? 13.031 18.297 4.434 1 97.38 161 GLY B O 1
ATOM 3743 N N . ALA B 1 162 ? 13.297 19.359 2.537 1 97.88 162 ALA B N 1
ATOM 3744 C CA . ALA B 1 162 ? 13.492 20.641 3.217 1 97.88 162 ALA B CA 1
ATOM 3745 C C . ALA B 1 162 ? 12.156 21.297 3.535 1 97.88 162 ALA B C 1
ATOM 3747 O O . ALA B 1 162 ? 12.109 22.281 4.277 1 97.88 162 ALA B O 1
ATOM 3748 N N . GLY B 1 163 ? 11.094 20.781 2.992 1 97.19 163 GLY B N 1
ATOM 3749 C CA . GLY B 1 163 ? 9.781 21.328 3.309 1 97.19 163 GLY B CA 1
ATOM 3750 C C . GLY B 1 163 ? 9.312 20.984 4.715 1 97.19 163 GLY B C 1
ATOM 3751 O O . GLY B 1 163 ? 10.047 20.359 5.48 1 97.19 163 GLY B O 1
ATOM 3752 N N . GLY B 1 164 ? 8.156 21.469 5.055 1 97.81 164 GLY B N 1
ATOM 3753 C CA . GLY B 1 164 ? 7.625 21.219 6.383 1 97.81 164 GLY B CA 1
ATOM 3754 C C . GLY B 1 164 ? 7.496 19.75 6.703 1 97.81 164 GLY B C 1
ATOM 3755 O O . GLY B 1 164 ? 8.023 19.281 7.711 1 97.81 164 GLY B O 1
ATOM 3756 N N . VAL B 1 165 ? 6.867 19.016 5.805 1 98.56 165 VAL B N 1
ATOM 3757 C CA . VAL B 1 165 ? 6.629 17.594 6.027 1 98.56 165 VAL B CA 1
ATOM 3758 C C . VAL B 1 165 ? 7.953 16.828 5.98 1 98.56 165 VAL B C 1
ATOM 3760 O O . VAL B 1 165 ? 8.227 15.992 6.852 1 98.56 165 VAL B O 1
ATOM 3763 N N . GLY B 1 166 ? 8.773 17.141 4.961 1 98.62 166 GLY B N 1
ATOM 3764 C CA . GLY B 1 166 ? 10.07 16.5 4.855 1 98.62 166 GLY B CA 1
ATOM 3765 C C . GLY B 1 166 ? 10.945 16.688 6.078 1 98.62 166 GLY B C 1
ATOM 3766 O O . GLY B 1 166 ? 11.602 15.758 6.535 1 98.62 166 GLY B O 1
ATOM 3767 N N . SER B 1 167 ? 10.914 17.891 6.668 1 98.75 167 SER B N 1
ATOM 3768 C CA . SER B 1 167 ? 11.742 18.234 7.82 1 98.75 167 SER B CA 1
ATOM 3769 C C . SER B 1 167 ? 11.406 17.359 9.023 1 98.75 167 SER B C 1
ATOM 3771 O O . SER B 1 167 ? 12.297 16.797 9.656 1 98.75 167 SER B O 1
ATOM 3773 N N . ILE B 1 168 ? 10.172 17.234 9.289 1 98.75 168 ILE B N 1
ATOM 3774 C CA . ILE B 1 168 ? 9.773 16.453 10.453 1 98.75 168 ILE B CA 1
ATOM 3775 C C . ILE B 1 168 ? 9.906 14.969 10.148 1 98.75 168 ILE B C 1
ATOM 3777 O O . ILE B 1 168 ? 10.25 14.18 11.031 1 98.75 168 ILE B O 1
ATOM 3781 N N . ALA B 1 169 ? 9.656 14.523 8.906 1 98.88 169 ALA B N 1
ATOM 3782 C CA . ALA B 1 169 ? 9.805 13.125 8.523 1 98.88 169 ALA B CA 1
ATOM 3783 C C . ALA B 1 169 ? 11.242 12.648 8.734 1 98.88 169 ALA B C 1
ATOM 3785 O O . ALA B 1 169 ? 11.469 11.539 9.227 1 98.88 169 ALA B O 1
ATOM 3786 N N . ILE B 1 170 ? 12.227 13.477 8.359 1 98.88 170 ILE B N 1
ATOM 3787 C CA . ILE B 1 170 ? 13.641 13.148 8.539 1 98.88 170 ILE B CA 1
ATOM 3788 C C . ILE B 1 170 ? 13.938 12.938 10.016 1 98.88 170 ILE B C 1
ATOM 3790 O O . ILE B 1 170 ? 14.57 11.945 10.398 1 98.88 170 ILE B O 1
ATOM 3794 N N . GLN B 1 171 ? 13.414 13.82 10.852 1 98.88 171 GLN B N 1
ATOM 3795 C CA . GLN B 1 171 ? 13.672 13.695 12.281 1 98.88 171 GLN B CA 1
ATOM 3796 C C . GLN B 1 171 ? 13.055 12.414 12.836 1 98.88 171 GLN B C 1
ATOM 3798 O O . GLN B 1 171 ? 13.711 11.68 13.586 1 98.88 171 GLN B O 1
ATOM 3803 N N . LEU B 1 172 ? 11.773 12.172 12.516 1 98.69 172 LEU B N 1
ATOM 3804 C CA . LEU B 1 172 ? 11.078 10.984 13.008 1 98.69 172 LEU B CA 1
ATOM 3805 C C . LEU B 1 172 ? 11.812 9.719 12.586 1 98.69 172 LEU B C 1
ATOM 3807 O O . LEU B 1 172 ? 12.047 8.828 13.414 1 98.69 172 LEU B O 1
ATOM 3811 N N . ALA B 1 173 ? 12.172 9.641 11.289 1 98 173 ALA B N 1
ATOM 3812 C CA . ALA B 1 173 ? 12.867 8.461 10.789 1 98 173 ALA B CA 1
ATOM 3813 C C . ALA B 1 173 ? 14.219 8.281 11.477 1 98 173 ALA B C 1
ATOM 3815 O O . ALA B 1 173 ? 14.57 7.176 11.883 1 98 173 ALA B O 1
ATOM 3816 N N . ARG B 1 174 ? 14.906 9.414 11.672 1 97.25 174 ARG B N 1
ATOM 3817 C CA . ARG B 1 174 ? 16.25 9.391 12.258 1 97.25 174 ARG B CA 1
ATOM 3818 C C . ARG B 1 174 ? 16.188 8.969 13.727 1 97.25 174 ARG B C 1
ATOM 3820 O O . ARG B 1 174 ? 17.047 8.219 14.188 1 97.25 174 ARG B O 1
ATOM 3827 N N . ARG B 1 175 ? 15.219 9.422 14.406 1 97.06 175 ARG B N 1
ATOM 3828 C CA . ARG B 1 175 ? 15.25 9.328 15.859 1 97.06 175 ARG B CA 1
ATOM 3829 C C . ARG B 1 175 ? 14.445 8.125 16.359 1 97.06 175 ARG B C 1
ATOM 3831 O O . ARG B 1 175 ? 14.695 7.617 17.453 1 97.06 175 ARG B O 1
ATOM 3838 N N . LEU B 1 176 ? 13.477 7.695 15.539 1 96.06 176 LEU B N 1
ATOM 3839 C CA . LEU B 1 176 ? 12.555 6.707 16.094 1 96.06 176 LEU B CA 1
ATOM 3840 C C . LEU B 1 176 ? 12.68 5.375 15.359 1 96.06 176 LEU B C 1
ATOM 3842 O O . LEU B 1 176 ? 12.008 4.406 15.703 1 96.06 176 LEU B O 1
ATOM 3846 N N . THR B 1 177 ? 13.5 5.391 14.359 1 94.56 177 THR B N 1
ATOM 3847 C CA . THR B 1 177 ? 13.68 4.156 13.602 1 94.56 177 THR B CA 1
ATOM 3848 C C . THR B 1 177 ? 15.164 3.838 13.445 1 94.56 177 THR B C 1
ATOM 3850 O O . THR B 1 177 ? 16.016 4.562 13.961 1 94.56 177 THR B O 1
ATOM 3853 N N . GLY B 1 178 ? 15.57 2.795 12.867 1 92.25 178 GLY B N 1
ATOM 3854 C CA . GLY B 1 178 ? 16.938 2.4 12.578 1 92.25 178 GLY B CA 1
ATOM 3855 C C . GLY B 1 178 ? 17.312 2.562 11.117 1 92.25 178 GLY B C 1
ATOM 3856 O O . GLY B 1 178 ? 18.344 2.053 10.672 1 92.25 178 GLY B O 1
ATOM 3857 N N . LEU B 1 179 ? 16.5 3.346 10.422 1 95.44 179 LEU B N 1
ATOM 3858 C CA . LEU B 1 179 ? 16.688 3.465 8.977 1 95.44 179 LEU B CA 1
ATOM 3859 C C . LEU B 1 179 ? 17.859 4.395 8.656 1 95.44 179 LEU B C 1
ATOM 3861 O O . LEU B 1 179 ? 18.094 5.371 9.367 1 95.44 179 LEU B O 1
ATOM 3865 N N . THR B 1 180 ? 18.594 4.09 7.594 1 96.44 180 THR B N 1
ATOM 3866 C CA . THR B 1 180 ? 19.391 5.102 6.914 1 96.44 180 THR B CA 1
ATOM 3867 C C . THR B 1 180 ? 18.5 6.098 6.18 1 96.44 180 THR B C 1
ATOM 3869 O O . THR B 1 180 ? 17.75 5.719 5.281 1 96.44 180 THR B O 1
ATOM 3872 N N . VAL B 1 181 ? 18.641 7.348 6.559 1 98.31 181 VAL B N 1
ATOM 3873 C CA . VAL B 1 181 ? 17.75 8.367 6.031 1 98.31 181 VAL B CA 1
ATOM 3874 C C . VAL B 1 181 ? 18.438 9.125 4.898 1 98.31 181 VAL B C 1
ATOM 3876 O O . VAL B 1 181 ? 19.469 9.781 5.117 1 98.31 181 VAL B O 1
ATOM 3879 N N . ILE B 1 182 ? 17.875 9.039 3.68 1 98.88 182 ILE B N 1
ATOM 3880 C CA . ILE B 1 182 ? 18.312 9.789 2.506 1 98.88 182 ILE B CA 1
ATOM 3881 C C . ILE B 1 182 ? 17.281 10.867 2.176 1 98.88 182 ILE B C 1
ATOM 3883 O O . ILE B 1 182 ? 16.078 10.594 2.117 1 98.88 182 ILE B O 1
ATOM 3887 N N . ALA B 1 183 ? 17.688 12.094 1.986 1 98.81 183 ALA B N 1
ATOM 3888 C CA . ALA B 1 183 ? 16.766 13.188 1.656 1 98.81 183 ALA B CA 1
ATOM 3889 C C . ALA B 1 183 ? 17.203 13.906 0.385 1 98.81 183 ALA B C 1
ATOM 3891 O O . ALA B 1 183 ? 18.406 14.016 0.107 1 98.81 183 ALA B O 1
ATOM 3892 N N . THR B 1 184 ? 16.266 14.359 -0.375 1 98.56 184 THR B N 1
ATOM 3893 C CA . THR B 1 184 ? 16.625 15.164 -1.538 1 98.56 184 THR B CA 1
ATOM 3894 C C . THR B 1 184 ? 16.641 16.641 -1.187 1 98.56 184 THR B C 1
ATOM 3896 O O . THR B 1 184 ? 15.758 17.125 -0.465 1 98.56 184 THR B O 1
ATOM 3899 N N . ALA B 1 185 ? 17.547 17.328 -1.58 1 97.56 185 ALA B N 1
ATOM 3900 C CA . ALA B 1 185 ? 17.719 18.781 -1.518 1 97.56 185 ALA B CA 1
ATOM 3901 C C . ALA B 1 185 ? 18.688 19.266 -2.594 1 97.56 185 ALA B C 1
ATOM 3903 O O . ALA B 1 185 ? 19.688 18.609 -2.883 1 97.56 185 ALA B O 1
ATOM 3904 N N . SER B 1 186 ? 18.391 20.391 -3.156 1 95.62 186 SER B N 1
ATOM 3905 C CA . SER B 1 186 ? 19.188 20.797 -4.312 1 95.62 186 SER B CA 1
ATOM 3906 C C . SER B 1 186 ? 20.047 22.016 -3.988 1 95.62 186 SER B C 1
ATOM 3908 O O . SER B 1 186 ? 21.188 22.109 -4.418 1 95.62 186 SER B O 1
ATOM 3910 N N . ARG B 1 187 ? 19.516 23.031 -3.184 1 96.25 187 ARG B N 1
ATOM 3911 C CA . ARG B 1 187 ? 20.25 24.25 -2.854 1 96.25 187 ARG B CA 1
ATOM 3912 C C . ARG B 1 187 ? 21.141 24.031 -1.635 1 96.25 187 ARG B C 1
ATOM 3914 O O . ARG B 1 187 ? 20.844 23.203 -0.772 1 96.25 187 ARG B O 1
ATOM 3921 N N . PRO B 1 188 ? 22.203 24.844 -1.562 1 97.44 188 PRO B N 1
ATOM 3922 C CA . PRO B 1 188 ? 23.094 24.688 -0.406 1 97.44 188 PRO B CA 1
ATOM 3923 C C . PRO B 1 188 ? 22.359 24.844 0.924 1 97.44 188 PRO B C 1
ATOM 3925 O O . PRO B 1 188 ? 22.547 24.031 1.838 1 97.44 188 PRO B O 1
ATOM 3928 N N . GLU B 1 189 ? 21.469 25.797 1.036 1 97.69 189 GLU B N 1
ATOM 3929 C CA . GLU B 1 189 ? 20.75 26.062 2.285 1 97.69 189 GLU B CA 1
ATOM 3930 C C . GLU B 1 189 ? 19.812 24.906 2.633 1 97.69 189 GLU B C 1
ATOM 3932 O O . GLU B 1 189 ? 19.656 24.562 3.807 1 97.69 189 GLU B O 1
ATOM 3937 N N . THR B 1 190 ? 19.219 24.344 1.596 1 97.94 190 THR B N 1
ATOM 3938 C CA . THR B 1 190 ? 18.312 23.219 1.851 1 97.94 190 THR B CA 1
ATOM 3939 C C . THR B 1 190 ? 19.094 21.953 2.195 1 97.94 190 THR B C 1
ATOM 3941 O O . THR B 1 190 ? 18.656 21.141 3.008 1 97.94 190 THR B O 1
ATOM 3944 N N . ARG B 1 191 ? 20.266 21.75 1.608 1 98.25 191 ARG B N 1
ATOM 3945 C CA . ARG B 1 191 ? 21.125 20.625 1.945 1 98.25 191 ARG B CA 1
ATOM 3946 C C . ARG B 1 191 ? 21.562 20.688 3.402 1 98.25 191 ARG B C 1
ATOM 3948 O O . ARG B 1 191 ? 21.516 19.688 4.121 1 98.25 191 ARG B O 1
ATOM 3955 N N . ASP B 1 192 ? 21.984 21.906 3.789 1 98.56 192 ASP B N 1
ATOM 3956 C CA . ASP B 1 192 ? 22.375 22.094 5.184 1 98.56 192 ASP B CA 1
ATOM 3957 C C . ASP B 1 192 ? 21.203 21.812 6.125 1 98.56 192 ASP B C 1
ATOM 3959 O O . ASP B 1 192 ? 21.375 21.188 7.172 1 98.56 192 ASP B O 1
ATOM 3963 N N . TRP B 1 193 ? 20.047 22.25 5.707 1 98.62 193 TRP B N 1
ATOM 3964 C CA . TRP B 1 193 ? 18.844 22.094 6.527 1 98.62 193 TRP B CA 1
ATOM 3965 C C . TRP B 1 193 ? 18.5 20.625 6.727 1 98.62 193 TRP B C 1
ATOM 3967 O O . TRP B 1 193 ? 18.328 20.172 7.859 1 98.62 193 TRP B O 1
ATOM 3977 N N . VAL B 1 194 ? 18.469 19.828 5.66 1 98.62 194 VAL B N 1
ATOM 3978 C CA . VAL B 1 194 ? 18.047 18.438 5.777 1 98.62 194 VAL B CA 1
ATOM 3979 C C . VAL B 1 194 ? 19.094 17.641 6.562 1 98.62 194 VAL B C 1
ATOM 3981 O O . VAL B 1 194 ? 18.75 16.719 7.309 1 98.62 194 VAL B O 1
ATOM 3984 N N . SER B 1 195 ? 20.375 18.031 6.414 1 98.75 195 SER B N 1
ATOM 3985 C CA . SER B 1 195 ? 21.422 17.422 7.219 1 98.75 195 SER B CA 1
ATOM 3986 C C . SER B 1 195 ? 21.234 17.703 8.703 1 98.75 195 SER B C 1
ATOM 3988 O O . SER B 1 195 ? 21.344 16.812 9.539 1 98.75 195 SER B O 1
ATOM 3990 N N . ALA B 1 196 ? 20.859 18.906 8.969 1 98.56 196 ALA B N 1
ATOM 3991 C CA . ALA B 1 196 ? 20.625 19.328 10.352 1 98.56 196 ALA B CA 1
ATOM 3992 C C . ALA B 1 196 ? 19.406 18.625 10.938 1 98.56 196 ALA B C 1
ATOM 3994 O O . ALA B 1 196 ? 19.344 18.375 12.148 1 98.56 196 ALA B O 1
ATOM 3995 N N . MET B 1 197 ? 18.453 18.297 10.094 1 98.62 197 MET B N 1
ATOM 3996 C CA . MET B 1 197 ? 17.266 17.594 10.539 1 98.62 197 MET B CA 1
ATOM 3997 C C . MET B 1 197 ? 17.562 16.109 10.789 1 98.62 197 MET B C 1
ATOM 3999 O O . MET B 1 197 ? 16.75 15.398 11.383 1 98.62 197 MET B O 1
ATOM 4003 N N . GLY B 1 198 ? 18.703 15.602 10.25 1 98.62 198 GLY B N 1
ATOM 4004 C CA . GLY B 1 198 ? 19.109 14.258 10.641 1 98.62 198 GLY B CA 1
ATOM 4005 C C . GLY B 1 198 ? 19.328 13.344 9.453 1 98.62 198 GLY B C 1
ATOM 4006 O O . GLY B 1 198 ? 19.609 12.148 9.625 1 98.62 198 GLY B O 1
ATOM 4007 N N . ALA B 1 199 ? 19.281 13.844 8.219 1 98.81 199 ALA B N 1
ATOM 4008 C CA . ALA B 1 199 ? 19.531 12.992 7.059 1 98.81 199 ALA B CA 1
ATOM 4009 C C . ALA B 1 199 ? 20.953 12.453 7.078 1 98.81 199 ALA B C 1
ATOM 4011 O O . ALA B 1 199 ? 21.906 13.195 7.34 1 98.81 199 ALA B O 1
ATOM 4012 N N . HIS B 1 200 ? 21.094 11.156 6.859 1 98.44 200 HIS B N 1
ATOM 4013 C CA . HIS B 1 200 ? 22.422 10.562 6.746 1 98.44 200 HIS B CA 1
ATOM 4014 C C . HIS B 1 200 ? 23.078 10.93 5.422 1 98.44 200 HIS B C 1
ATOM 4016 O O . HIS B 1 200 ? 24.281 11.148 5.367 1 98.44 200 HIS B O 1
ATOM 4022 N N . HIS B 1 201 ? 22.281 10.984 4.375 1 98.69 201 HIS B N 1
ATOM 4023 C CA . HIS B 1 201 ? 22.734 11.312 3.033 1 98.69 201 HIS B CA 1
ATOM 4024 C C . HIS B 1 201 ? 21.797 12.297 2.35 1 98.69 201 HIS B C 1
ATOM 4026 O O . HIS B 1 201 ? 20.594 12.305 2.627 1 98.69 201 HIS B O 1
ATOM 4032 N N . VAL B 1 202 ? 22.391 13.148 1.524 1 98.69 202 VAL B N 1
ATOM 4033 C CA . VAL B 1 202 ? 21.609 14.117 0.755 1 98.69 202 VAL B CA 1
ATOM 4034 C C . VAL B 1 202 ? 21.891 13.93 -0.735 1 98.69 202 VAL B C 1
ATOM 4036 O O . VAL B 1 202 ? 23.047 13.844 -1.155 1 98.69 202 VAL B O 1
ATOM 4039 N N . VAL B 1 203 ? 20.828 13.766 -1.534 1 98.5 203 VAL B N 1
ATOM 4040 C CA . VAL B 1 203 ? 20.938 13.641 -2.984 1 98.5 203 VAL B CA 1
ATOM 4041 C C . VAL B 1 203 ? 20.156 14.766 -3.656 1 98.5 203 VAL B C 1
ATOM 4043 O O . VAL B 1 203 ? 19.344 15.43 -3.014 1 98.5 203 VAL B O 1
ATOM 4046 N N . ASP B 1 204 ? 20.469 15 -4.965 1 97.75 204 ASP B N 1
ATOM 4047 C CA . ASP B 1 204 ? 19.875 16.094 -5.727 1 97.75 204 ASP B CA 1
ATOM 4048 C C . ASP B 1 204 ? 18.766 15.594 -6.652 1 97.75 204 ASP B C 1
ATOM 4050 O O . ASP B 1 204 ? 19.047 14.883 -7.617 1 97.75 204 ASP B O 1
ATOM 4054 N N . HIS B 1 205 ? 17.531 16 -6.441 1 94.38 205 HIS B N 1
ATOM 4055 C CA . HIS B 1 205 ? 16.391 15.523 -7.207 1 94.38 205 HIS B CA 1
ATOM 4056 C C . HIS B 1 205 ? 16.438 16.047 -8.641 1 94.38 205 HIS B C 1
ATOM 4058 O O . HIS B 1 205 ? 15.68 15.57 -9.5 1 94.38 205 HIS B O 1
ATOM 4064 N N . ARG B 1 206 ? 17.312 16.969 -8.914 1 93 206 ARG B N 1
ATOM 4065 C CA . ARG B 1 206 ? 17.453 17.5 -10.266 1 93 206 ARG B CA 1
ATOM 4066 C C . ARG B 1 206 ? 18.312 16.594 -11.125 1 93 206 ARG B C 1
ATOM 4068 O O . ARG B 1 206 ? 18.312 16.703 -12.352 1 93 206 ARG B O 1
ATOM 4075 N N . GLY B 1 207 ? 19.078 15.758 -10.523 1 93.75 207 GLY B N 1
ATOM 4076 C CA . GLY B 1 207 ? 19.922 14.812 -11.234 1 93.75 207 GLY B CA 1
ATOM 4077 C C . GLY B 1 207 ? 19.328 13.414 -11.297 1 93.75 207 GLY B C 1
ATOM 4078 O O . GLY B 1 207 ? 18.141 13.227 -11.031 1 93.75 207 GLY B O 1
ATOM 4079 N N . ASP B 1 208 ? 20.156 12.461 -11.75 1 96.69 208 ASP B N 1
ATOM 4080 C CA . ASP B 1 208 ? 19.75 11.055 -11.797 1 96.69 208 ASP B CA 1
ATOM 4081 C C . ASP B 1 208 ? 19.672 10.461 -10.391 1 96.69 208 ASP B C 1
ATOM 4083 O O . ASP B 1 208 ? 20.688 10 -9.859 1 96.69 208 ASP B O 1
ATOM 4087 N N . LEU B 1 209 ? 18.516 10.43 -9.844 1 97.06 209 LEU B N 1
ATOM 4088 C CA . LEU B 1 209 ? 18.312 10.008 -8.461 1 97.06 209 LEU B CA 1
ATOM 4089 C C . LEU B 1 209 ? 18.781 8.57 -8.258 1 97.06 209 LEU B C 1
ATOM 4091 O O . LEU B 1 209 ? 19.438 8.258 -7.27 1 97.06 209 LEU B O 1
ATOM 4095 N N . ALA B 1 210 ? 18.453 7.719 -9.195 1 96.5 210 ALA B N 1
ATOM 4096 C CA . ALA B 1 210 ? 18.797 6.305 -9.078 1 96.5 210 ALA B CA 1
ATOM 4097 C C . ALA B 1 210 ? 20.312 6.125 -9.031 1 96.5 210 ALA B C 1
ATOM 4099 O O . ALA B 1 210 ? 20.828 5.363 -8.211 1 96.5 210 ALA B O 1
ATOM 4100 N N . GLU B 1 211 ? 21.031 6.789 -9.891 1 97.38 211 GLU B N 1
ATOM 4101 C CA . GLU B 1 211 ? 22.5 6.707 -9.914 1 97.38 211 GLU B CA 1
ATOM 4102 C C . GLU B 1 211 ? 23.094 7.246 -8.625 1 97.38 211 GLU B C 1
ATOM 4104 O O . GLU B 1 211 ? 24.031 6.656 -8.078 1 97.38 211 GLU B O 1
ATOM 4109 N N . GLN B 1 212 ? 22.594 8.414 -8.148 1 98.06 212 GLN B N 1
ATOM 4110 C CA . GLN B 1 212 ? 23.094 9.008 -6.91 1 98.06 212 GLN B CA 1
ATOM 4111 C C . GLN B 1 212 ? 22.906 8.07 -5.727 1 98.06 212 GLN B C 1
ATOM 4113 O O . GLN B 1 212 ? 23.828 7.891 -4.918 1 98.06 212 GLN B O 1
ATOM 4118 N N . ILE B 1 213 ? 21.766 7.453 -5.656 1 97.19 213 ILE B N 1
ATOM 4119 C CA . ILE B 1 213 ? 21.438 6.578 -4.535 1 97.19 213 ILE B CA 1
ATOM 4120 C C . ILE B 1 213 ? 22.312 5.324 -4.594 1 97.19 213 ILE B C 1
ATOM 4122 O O . ILE B 1 213 ? 22.844 4.883 -3.572 1 97.19 213 ILE B O 1
ATOM 4126 N N . ASN B 1 214 ? 22.438 4.738 -5.773 1 95.5 214 ASN B N 1
ATOM 4127 C CA . ASN B 1 214 ? 23.312 3.578 -5.934 1 95.5 214 ASN B CA 1
ATOM 4128 C C . ASN B 1 214 ? 24.75 3.887 -5.5 1 95.5 214 ASN B C 1
ATOM 4130 O O . ASN B 1 214 ? 25.406 3.045 -4.895 1 95.5 214 ASN B O 1
ATOM 4134 N N . ALA B 1 215 ? 25.172 5.066 -5.754 1 97.44 215 ALA B N 1
ATOM 4135 C CA . ALA B 1 215 ? 26.547 5.473 -5.465 1 97.44 215 ALA B CA 1
ATOM 4136 C C . ALA B 1 215 ? 26.781 5.598 -3.963 1 97.44 215 ALA B C 1
ATOM 4138 O O . ALA B 1 215 ? 27.922 5.562 -3.5 1 97.44 215 ALA B O 1
ATOM 4139 N N . LEU B 1 216 ? 25.703 5.734 -3.174 1 96.94 216 LEU B N 1
ATOM 4140 C CA . LEU B 1 216 ? 25.828 5.859 -1.727 1 96.94 216 LEU B CA 1
ATOM 4141 C C . LEU B 1 216 ? 26.266 4.535 -1.102 1 96.94 216 LEU B C 1
ATOM 4143 O O . LEU B 1 216 ? 26.766 4.512 0.021 1 96.94 216 LEU B O 1
ATOM 4147 N N . GLY B 1 217 ? 25.891 3.355 -1.773 1 94.38 217 GLY B N 1
ATOM 4148 C CA . GLY B 1 217 ? 26.25 2.043 -1.255 1 94.38 217 GLY B CA 1
ATOM 4149 C C . GLY B 1 217 ? 25.5 1.685 0.018 1 94.38 217 GLY B C 1
ATOM 4150 O O . GLY B 1 217 ? 26.047 0.995 0.885 1 94.38 217 GLY B O 1
ATOM 4151 N N . VAL B 1 218 ? 24.312 2.207 0.174 1 92.31 218 VAL B N 1
ATOM 4152 C CA . VAL B 1 218 ? 23.609 2.031 1.438 1 92.31 218 VAL B CA 1
ATOM 4153 C C . VAL B 1 218 ? 22.672 0.827 1.346 1 92.31 218 VAL B C 1
ATOM 4155 O O . VAL B 1 218 ? 21.938 0.533 2.289 1 92.31 218 VAL B O 1
ATOM 4158 N N . GLY B 1 219 ? 22.656 0.101 0.272 1 89.12 219 GLY B N 1
ATOM 4159 C CA . GLY B 1 219 ? 21.75 -1.028 0.121 1 89.12 219 GLY B CA 1
ATOM 4160 C C . GLY B 1 219 ? 20.406 -0.644 -0.464 1 89.12 219 GLY B C 1
ATOM 4161 O O . GLY B 1 219 ? 20.25 0.452 -1.008 1 89.12 219 GLY B O 1
ATOM 4162 N N . PRO B 1 220 ? 19.438 -1.559 -0.348 1 90.69 220 PRO B N 1
ATOM 4163 C CA . PRO B 1 220 ? 18.141 -1.33 -0.98 1 90.69 220 PRO B CA 1
ATOM 4164 C C . PRO B 1 220 ? 17.312 -0.264 -0.263 1 90.69 220 PRO B C 1
ATOM 4166 O O . PRO B 1 220 ? 17.359 -0.162 0.965 1 90.69 220 PRO B O 1
ATOM 4169 N N . VAL B 1 221 ? 16.578 0.47 -1.022 1 97.25 221 VAL B N 1
ATOM 4170 C CA . VAL B 1 221 ? 15.656 1.454 -0.473 1 97.25 221 VAL B CA 1
ATOM 4171 C C . VAL B 1 221 ? 14.281 0.817 -0.274 1 97.25 221 VAL B C 1
ATOM 4173 O O . VAL B 1 221 ? 13.531 0.626 -1.236 1 97.25 221 VAL B O 1
ATOM 4176 N N . GLY B 1 222 ? 13.969 0.537 1.019 1 96.94 222 GLY B N 1
ATOM 4177 C CA . GLY B 1 222 ? 12.734 -0.183 1.304 1 96.94 222 GLY B CA 1
ATOM 4178 C C . GLY B 1 222 ? 11.523 0.721 1.382 1 96.94 222 GLY B C 1
ATOM 4179 O O . GLY B 1 222 ? 10.391 0.261 1.23 1 96.94 222 GLY B O 1
ATOM 4180 N N . PHE B 1 223 ? 11.781 2.018 1.65 1 98.19 223 PHE B N 1
ATOM 4181 C CA . PHE B 1 223 ? 10.703 2.982 1.812 1 98.19 223 PHE B CA 1
ATOM 4182 C C . PHE B 1 223 ? 11.016 4.273 1.06 1 98.19 223 PHE B C 1
ATOM 4184 O O . PHE B 1 223 ? 12.164 4.723 1.037 1 98.19 223 PHE B O 1
ATOM 4191 N N . ILE B 1 224 ? 10.031 4.812 0.432 1 98.81 224 ILE B N 1
ATOM 4192 C CA . ILE B 1 224 ? 10.125 6.137 -0.173 1 98.81 224 ILE B CA 1
ATOM 4193 C C . ILE B 1 224 ? 8.953 7 0.283 1 98.81 224 ILE B C 1
ATOM 4195 O O . ILE B 1 224 ? 7.801 6.562 0.243 1 98.81 224 ILE B O 1
ATOM 4199 N N . PHE B 1 225 ? 9.234 8.117 0.819 1 98.88 225 PHE B N 1
ATOM 4200 C CA . PHE B 1 225 ? 8.234 9.133 1.131 1 98.88 225 PHE B CA 1
ATOM 4201 C C . PHE B 1 225 ? 8.406 10.352 0.232 1 98.88 225 PHE B C 1
ATOM 4203 O O . PHE B 1 225 ? 9.328 11.148 0.421 1 98.88 225 PHE B O 1
ATOM 4210 N N . SER B 1 226 ? 7.492 10.469 -0.75 1 98.5 226 SER B N 1
ATOM 4211 C CA . SER B 1 226 ? 7.539 11.562 -1.718 1 98.5 226 SER B CA 1
ATOM 4212 C C . SER B 1 226 ? 6.582 12.68 -1.332 1 98.5 226 SER B C 1
ATOM 4214 O O . SER B 1 226 ? 5.363 12.508 -1.382 1 98.5 226 SER B O 1
ATOM 4216 N N . THR B 1 227 ? 7.133 13.867 -1.083 1 97.25 227 THR B N 1
ATOM 4217 C CA . THR B 1 227 ? 6.289 14.938 -0.565 1 97.25 227 THR B CA 1
ATOM 4218 C C . THR B 1 227 ? 5.973 15.953 -1.66 1 97.25 227 THR B C 1
ATOM 4220 O O . THR B 1 227 ? 5.125 16.828 -1.476 1 97.25 227 THR B O 1
ATOM 4223 N N . THR B 1 228 ? 6.645 15.852 -2.797 1 94.5 228 THR B N 1
ATOM 4224 C CA . THR B 1 228 ? 6.457 16.875 -3.816 1 94.5 228 THR B CA 1
ATOM 4225 C C . THR B 1 228 ? 6.816 16.344 -5.199 1 94.5 228 THR B C 1
ATOM 4227 O O . THR B 1 228 ? 7.699 15.484 -5.328 1 94.5 228 THR B O 1
ATOM 4230 N N . GLN B 1 229 ? 6.113 16.75 -6.191 1 93.94 229 GLN B N 1
ATOM 4231 C CA . GLN B 1 229 ? 6.367 16.5 -7.605 1 93.94 229 GLN B CA 1
ATOM 4232 C C . GLN B 1 229 ? 6.504 15 -7.871 1 93.94 229 GLN B C 1
ATOM 4234 O O . GLN B 1 229 ? 7.371 14.57 -8.641 1 93.94 229 GLN B O 1
ATOM 4239 N N . THR B 1 230 ? 5.715 14.188 -7.254 1 96.06 230 THR B N 1
ATOM 4240 C CA . THR B 1 230 ? 5.812 12.734 -7.32 1 96.06 230 THR B CA 1
ATOM 4241 C C . THR B 1 230 ? 5.641 12.242 -8.758 1 96.06 230 THR B C 1
ATOM 4243 O O . THR B 1 230 ? 6.402 11.398 -9.227 1 96.06 230 THR B O 1
ATOM 4246 N N . PRO B 1 231 ? 4.672 12.836 -9.578 1 93.94 231 PRO B N 1
ATOM 4247 C CA . PRO B 1 231 ? 4.52 12.328 -10.945 1 93.94 231 PRO B CA 1
ATOM 4248 C C . PRO B 1 231 ? 5.793 12.477 -11.773 1 93.94 231 PRO B C 1
ATOM 4250 O O . PRO B 1 231 ? 6.133 11.586 -12.555 1 93.94 231 PRO B O 1
ATOM 4253 N N . SER B 1 232 ? 6.52 13.547 -11.531 1 94.12 232 SER B N 1
ATOM 4254 C CA . SER B 1 232 ? 7.746 13.789 -12.289 1 94.12 232 SER B CA 1
ATOM 4255 C C . SER B 1 232 ? 8.859 12.836 -11.844 1 94.12 232 SER B C 1
ATOM 4257 O O . SER B 1 232 ? 9.68 12.406 -12.664 1 94.12 232 SER B O 1
ATOM 4259 N N . HIS B 1 233 ? 8.867 12.508 -10.586 1 95.75 233 HIS B N 1
ATOM 4260 C CA . HIS B 1 233 ? 9.938 11.695 -10.016 1 95.75 233 HIS B CA 1
ATOM 4261 C C . HIS B 1 233 ? 9.609 10.203 -10.125 1 95.75 233 HIS B C 1
ATOM 4263 O O . HIS B 1 233 ? 10.484 9.359 -9.922 1 95.75 233 HIS B O 1
ATOM 4269 N N . PHE B 1 234 ? 8.461 9.844 -10.492 1 96.5 234 PHE B N 1
ATOM 4270 C CA . PHE B 1 234 ? 7.938 8.508 -10.25 1 96.5 234 PHE B CA 1
ATOM 4271 C C . PHE B 1 234 ? 8.734 7.453 -11.008 1 96.5 234 PHE B C 1
ATOM 4273 O O . PHE B 1 234 ? 9.055 6.395 -10.461 1 96.5 234 PHE B O 1
ATOM 4280 N N . PRO B 1 235 ? 9.117 7.664 -12.289 1 96.94 235 PRO B N 1
ATOM 4281 C CA . PRO B 1 235 ? 9.938 6.652 -12.961 1 96.94 235 PRO B CA 1
ATOM 4282 C C . PRO B 1 235 ? 11.227 6.344 -12.219 1 96.94 235 PRO B C 1
ATOM 4284 O O . PRO B 1 235 ? 11.609 5.176 -12.094 1 96.94 235 PRO B O 1
ATOM 4287 N N . ALA B 1 236 ? 11.867 7.352 -11.695 1 97.62 236 ALA B N 1
ATOM 4288 C CA . ALA B 1 236 ? 13.094 7.141 -10.93 1 97.62 236 ALA B CA 1
ATOM 4289 C C . ALA B 1 236 ? 12.805 6.43 -9.609 1 97.62 236 ALA B C 1
ATOM 4291 O O . ALA B 1 236 ? 13.562 5.555 -9.188 1 97.62 236 ALA B O 1
ATOM 4292 N N . LEU B 1 237 ? 11.734 6.82 -8.938 1 98.12 237 LEU B N 1
ATOM 4293 C CA . LEU B 1 237 ? 11.367 6.195 -7.676 1 98.12 237 LEU B CA 1
ATOM 4294 C C . LEU B 1 237 ? 11.07 4.711 -7.863 1 98.12 237 LEU B C 1
ATOM 4296 O O . LEU B 1 237 ? 11.469 3.887 -7.035 1 98.12 237 LEU B O 1
ATOM 4300 N N . ALA B 1 238 ? 10.398 4.43 -8.953 1 97.62 238 ALA B N 1
ATOM 4301 C CA . ALA B 1 238 ? 10.07 3.039 -9.266 1 97.62 238 ALA B CA 1
ATOM 4302 C C . ALA B 1 238 ? 11.328 2.217 -9.5 1 97.62 238 ALA B C 1
ATOM 4304 O O . ALA B 1 238 ? 11.375 1.028 -9.18 1 97.62 238 ALA B O 1
ATOM 4305 N N . LYS B 1 239 ? 12.32 2.844 -10.078 1 97.44 239 LYS B N 1
ATOM 4306 C CA . LYS B 1 239 ? 13.602 2.184 -10.297 1 97.44 239 LYS B CA 1
ATOM 4307 C C . LYS B 1 239 ? 14.344 1.972 -8.977 1 97.44 239 LYS B C 1
ATOM 4309 O O . LYS B 1 239 ? 14.953 0.923 -8.766 1 97.44 239 LYS B O 1
ATOM 4314 N N . ILE B 1 240 ? 14.219 2.857 -8.055 1 97.81 240 ILE B N 1
ATOM 4315 C CA . ILE B 1 240 ? 14.984 2.902 -6.82 1 97.81 240 ILE B CA 1
ATOM 4316 C C . ILE B 1 240 ? 14.391 1.934 -5.801 1 97.81 240 ILE B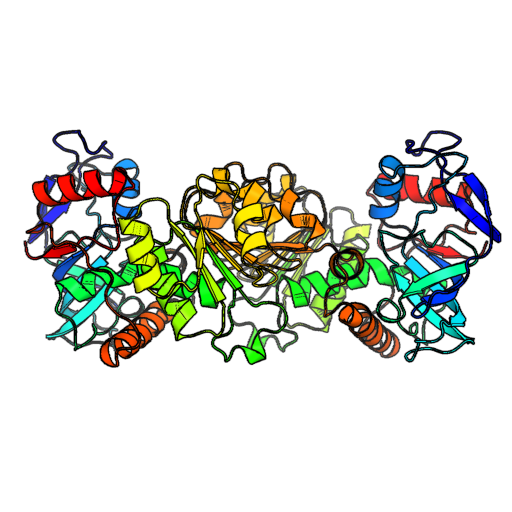 C 1
ATOM 4318 O O . ILE B 1 240 ? 15.117 1.264 -5.066 1 97.81 240 ILE B O 1
ATOM 4322 N N . ILE B 1 241 ? 13.047 1.851 -5.711 1 98.19 241 ILE B N 1
ATOM 4323 C CA . ILE B 1 241 ? 12.375 1.116 -4.648 1 98.19 241 ILE B CA 1
ATOM 4324 C C . ILE B 1 241 ? 12.742 -0.363 -4.727 1 98.19 241 ILE B C 1
ATOM 4326 O O . ILE B 1 241 ? 12.828 -0.931 -5.816 1 98.19 241 ILE B O 1
ATOM 4330 N N . ALA B 1 242 ? 13 -0.993 -3.613 1 97.38 242 ALA B N 1
ATOM 4331 C CA . ALA B 1 242 ? 13.344 -2.41 -3.514 1 97.38 242 ALA B CA 1
ATOM 4332 C C . ALA B 1 242 ? 12.133 -3.285 -3.824 1 97.38 242 ALA B C 1
ATOM 4334 O O . ALA B 1 242 ? 10.984 -2.836 -3.713 1 97.38 242 ALA B O 1
ATOM 4335 N N . PRO B 1 243 ? 12.375 -4.57 -4.262 1 97.38 243 PRO B N 1
ATOM 4336 C CA . PRO B 1 243 ? 11.25 -5.512 -4.289 1 97.38 243 PRO B CA 1
ATOM 4337 C C . PRO B 1 243 ? 10.492 -5.562 -2.967 1 97.38 243 PRO B C 1
ATOM 4339 O O . PRO B 1 243 ? 11.109 -5.625 -1.899 1 97.38 243 PRO B O 1
ATOM 4342 N N . GLN B 1 244 ? 9.148 -5.465 -3.1 1 97.69 244 GLN B N 1
ATOM 4343 C CA . GLN B 1 244 ? 8.25 -5.504 -1.951 1 97.69 244 GLN B CA 1
ATOM 4344 C C . GLN B 1 244 ? 8.328 -4.211 -1.143 1 97.69 244 GLN B C 1
ATOM 4346 O O . GLN B 1 244 ? 7.867 -4.156 -0.002 1 97.69 244 GLN B O 1
ATOM 4351 N N . GLY B 1 245 ? 9.031 -3.17 -1.703 1 97.81 245 GLY B N 1
ATOM 4352 C CA . GLY B 1 245 ? 9.125 -1.873 -1.05 1 97.81 245 GLY B CA 1
ATOM 4353 C C . GLY B 1 245 ? 7.812 -1.105 -1.071 1 97.81 245 GLY B C 1
ATOM 4354 O O . GLY B 1 245 ? 6.836 -1.548 -1.68 1 97.81 245 GLY B O 1
ATOM 4355 N N . ARG B 1 246 ? 7.77 0.019 -0.376 1 98.38 246 ARG B N 1
ATOM 4356 C CA . ARG B 1 246 ? 6.555 0.811 -0.213 1 98.38 246 ARG B CA 1
ATOM 4357 C C . ARG B 1 246 ? 6.828 2.289 -0.475 1 98.38 246 ARG B C 1
ATOM 4359 O O . ARG B 1 246 ? 7.781 2.854 0.061 1 98.38 246 ARG B O 1
ATOM 4366 N N . ILE B 1 247 ? 6.004 2.916 -1.306 1 98.69 247 ILE B N 1
ATOM 4367 C CA . ILE B 1 247 ? 6.117 4.332 -1.64 1 98.69 247 ILE B CA 1
ATOM 4368 C C . ILE B 1 247 ? 4.898 5.086 -1.106 1 98.69 247 ILE B C 1
ATOM 4370 O O . ILE B 1 247 ? 3.76 4.664 -1.313 1 98.69 247 ILE B O 1
ATOM 4374 N N . GLY B 1 248 ? 5.121 6.082 -0.37 1 98.69 248 GLY B N 1
ATOM 4375 C CA . GLY B 1 248 ? 4.078 6.973 0.11 1 98.69 248 GLY B CA 1
ATOM 4376 C C . GLY B 1 248 ? 4.137 8.352 -0.52 1 98.69 248 GLY B C 1
ATOM 4377 O O . GLY B 1 248 ? 5.219 8.883 -0.757 1 98.69 248 GLY B O 1
ATOM 4378 N N . MET B 1 249 ? 2.951 8.953 -0.718 1 98.12 249 MET B N 1
ATOM 4379 C CA . MET B 1 249 ? 2.91 10.281 -1.323 1 98.12 249 MET B CA 1
ATOM 4380 C C . MET B 1 249 ? 1.812 11.133 -0.694 1 98.12 249 MET B C 1
ATOM 4382 O O . MET B 1 249 ? 0.883 10.602 -0.082 1 98.12 249 MET B O 1
ATOM 4386 N N . ILE B 1 250 ? 1.896 12.5 -0.864 1 97.69 250 ILE B N 1
ATOM 4387 C CA . ILE B 1 250 ? 0.908 13.406 -0.295 1 97.69 250 ILE B CA 1
ATOM 4388 C C . ILE B 1 250 ? 0.562 14.492 -1.311 1 97.69 250 ILE B C 1
ATOM 4390 O O . ILE B 1 250 ? -0.299 15.344 -1.056 1 97.69 250 ILE B O 1
ATOM 4394 N N . ASP B 1 251 ? 1.193 14.617 -2.473 1 91.25 251 ASP B N 1
ATOM 4395 C CA . ASP B 1 251 ? 0.968 15.719 -3.408 1 91.25 251 ASP B CA 1
ATOM 4396 C C . ASP B 1 251 ? -0.019 15.312 -4.5 1 91.25 251 ASP B C 1
ATOM 4398 O O . ASP B 1 251 ? -1.198 15.078 -4.227 1 91.25 251 ASP B O 1
ATOM 4402 N N . ASP B 1 252 ? 0.502 15.117 -5.703 1 83.06 252 ASP B N 1
ATOM 4403 C CA . ASP B 1 252 ? -0.388 14.797 -6.816 1 83.06 252 ASP B CA 1
ATOM 4404 C C . ASP B 1 252 ? -0.221 13.344 -7.258 1 83.06 252 ASP B C 1
ATOM 4406 O O . ASP B 1 252 ? 0.865 12.773 -7.137 1 83.06 252 ASP B O 1
ATOM 4410 N N . GLY B 1 253 ? -1.312 12.758 -7.609 1 79.19 253 GLY B N 1
ATOM 4411 C CA . GLY B 1 253 ? -1.262 11.375 -8.055 1 79.19 253 GLY B CA 1
ATOM 4412 C C . GLY B 1 253 ? -1.741 11.188 -9.477 1 79.19 253 GLY B C 1
ATOM 4413 O O . GLY B 1 253 ? -1.945 10.055 -9.922 1 79.19 253 GLY B O 1
ATOM 4414 N N . VAL B 1 254 ? -1.843 12.305 -10.219 1 83 254 VAL B N 1
ATOM 4415 C CA . VAL B 1 254 ? -2.406 12.195 -11.562 1 83 254 VAL B CA 1
ATOM 4416 C C . VAL B 1 254 ? -1.319 11.773 -12.547 1 83 254 VAL B C 1
ATOM 4418 O O . VAL B 1 254 ? -0.219 12.328 -12.547 1 83 254 VAL B O 1
ATOM 4421 N N . GLY B 1 255 ? -1.62 10.727 -13.281 1 85.5 255 GLY B N 1
ATOM 4422 C CA . GLY B 1 255 ? -0.763 10.336 -14.383 1 85.5 255 GLY B CA 1
ATOM 4423 C C . GLY B 1 255 ? 0.336 9.367 -13.977 1 85.5 255 GLY B C 1
ATOM 4424 O O . GLY B 1 255 ? 1.269 9.125 -14.75 1 85.5 255 GLY B O 1
ATOM 4425 N N . LEU B 1 256 ? 0.312 8.875 -12.75 1 91.06 256 LEU B N 1
ATOM 4426 C CA . LEU B 1 256 ? 1.308 7.902 -12.32 1 91.06 256 LEU B CA 1
ATOM 4427 C C . LEU B 1 256 ? 1.133 6.582 -13.062 1 91.06 256 LEU B C 1
ATOM 4429 O O . LEU B 1 256 ? 0.006 6.137 -13.289 1 91.06 256 LEU B O 1
ATOM 4433 N N . ASP B 1 257 ? 2.26 6.055 -13.5 1 93.31 257 ASP B N 1
ATOM 4434 C CA . ASP B 1 257 ? 2.221 4.723 -14.086 1 93.31 257 ASP B CA 1
ATOM 4435 C C . ASP B 1 257 ? 2.492 3.646 -13.039 1 93.31 257 ASP B C 1
ATOM 4437 O O . ASP B 1 257 ? 3.637 3.223 -12.859 1 93.31 257 ASP B O 1
ATOM 4441 N N . PHE B 1 258 ? 1.423 3.139 -12.406 1 94 258 PHE B N 1
ATOM 4442 C CA . PHE B 1 258 ? 1.522 2.18 -11.312 1 94 258 PHE B CA 1
ATOM 4443 C C . PHE B 1 258 ? 2.119 0.865 -11.797 1 94 258 PHE B C 1
ATOM 4445 O O . PHE B 1 258 ? 2.709 0.117 -11.016 1 94 258 PHE B O 1
ATOM 4452 N N . SER B 1 259 ? 2.051 0.615 -13.086 1 95.25 259 SER B N 1
ATOM 4453 C CA . SER B 1 259 ? 2.527 -0.649 -13.641 1 95.25 259 SER B CA 1
ATOM 4454 C C . SER B 1 259 ? 4.035 -0.797 -13.461 1 95.25 259 SER B C 1
ATOM 4456 O O . SER B 1 259 ? 4.562 -1.911 -13.492 1 95.25 259 SER B O 1
ATOM 4458 N N . LEU B 1 260 ? 4.77 0.312 -13.234 1 96.56 260 LEU B N 1
ATOM 4459 C CA . LEU B 1 260 ? 6.219 0.287 -13.07 1 96.56 260 LEU B CA 1
ATOM 4460 C C . LEU B 1 260 ? 6.609 -0.463 -11.797 1 96.56 260 LEU B C 1
ATOM 4462 O O . LEU B 1 260 ? 7.758 -0.884 -11.648 1 96.56 260 LEU B O 1
ATOM 4466 N N . LEU B 1 261 ? 5.625 -0.643 -10.875 1 97.62 261 LEU B N 1
ATOM 4467 C CA . LEU B 1 261 ? 5.918 -1.246 -9.586 1 97.62 261 LEU B CA 1
ATOM 4468 C C . LEU B 1 261 ? 5.59 -2.736 -9.594 1 97.62 261 LEU B C 1
ATOM 4470 O O . LEU B 1 261 ? 5.895 -3.447 -8.633 1 97.62 261 LEU B O 1
ATOM 4474 N N . LYS B 1 262 ? 5.031 -3.27 -10.633 1 97.56 262 LYS B N 1
ATOM 4475 C CA . LYS B 1 262 ? 4.387 -4.578 -10.648 1 97.56 262 LYS B CA 1
ATOM 4476 C C . LYS B 1 262 ? 5.383 -5.688 -10.328 1 97.56 262 LYS B C 1
ATOM 4478 O O . LYS B 1 262 ? 5.18 -6.469 -9.398 1 97.56 262 LYS B O 1
ATOM 4483 N N . THR B 1 263 ? 6.547 -5.715 -11.047 1 97.69 263 THR B N 1
ATOM 4484 C CA . THR B 1 263 ? 7.461 -6.848 -10.938 1 97.69 263 THR B CA 1
ATOM 4485 C C . THR B 1 263 ? 8.094 -6.898 -9.547 1 97.69 263 THR B C 1
ATOM 4487 O O . THR B 1 263 ? 8.484 -7.969 -9.078 1 97.69 263 THR B O 1
ATOM 4490 N N . LYS B 1 264 ? 8.055 -5.77 -8.859 1 98.12 264 LYS B N 1
ATOM 4491 C CA . LYS B 1 264 ? 8.68 -5.699 -7.539 1 98.12 264 LYS B CA 1
ATOM 4492 C C . LYS B 1 264 ? 7.645 -5.898 -6.43 1 98.12 264 LYS B C 1
ATOM 4494 O O . LYS B 1 264 ? 7.977 -5.832 -5.246 1 98.12 264 LYS B O 1
ATOM 4499 N N . SER B 1 265 ? 6.398 -6.102 -6.793 1 98.62 265 SER B N 1
ATOM 4500 C CA . SER B 1 265 ? 5.316 -6.211 -5.82 1 98.62 265 SER B CA 1
ATOM 4501 C C . SER B 1 265 ? 5.332 -5.043 -4.84 1 98.62 265 SER B C 1
ATOM 4503 O O . SER B 1 265 ? 5.125 -5.23 -3.641 1 98.62 265 SER B O 1
ATOM 4505 N N . ALA B 1 266 ? 5.66 -3.852 -5.312 1 98.31 266 ALA B N 1
ATOM 4506 C CA . ALA B 1 266 ? 5.707 -2.668 -4.457 1 98.31 266 ALA B CA 1
ATOM 4507 C C . ALA B 1 266 ? 4.32 -2.051 -4.297 1 98.31 266 ALA B C 1
ATOM 4509 O O . ALA B 1 266 ? 3.395 -2.389 -5.039 1 98.31 266 ALA B O 1
ATOM 4510 N N . SER B 1 267 ? 4.113 -1.236 -3.262 1 98.5 267 SER B N 1
ATOM 4511 C CA . SER B 1 267 ? 2.822 -0.61 -2.996 1 98.5 267 SER B CA 1
ATOM 4512 C C . SER B 1 267 ? 2.932 0.911 -3.01 1 98.5 267 SER B C 1
ATOM 4514 O O . SER B 1 267 ? 4.031 1.46 -2.91 1 98.5 267 SER B O 1
ATOM 4516 N N . LEU B 1 268 ? 1.829 1.47 -3.271 1 98 268 LEU B N 1
ATOM 4517 C CA . LEU B 1 268 ? 1.666 2.92 -3.242 1 98 268 LEU B CA 1
ATOM 4518 C C . LEU B 1 268 ? 0.66 3.332 -2.172 1 98 268 LEU B C 1
ATOM 4520 O O . LEU B 1 268 ? -0.438 2.775 -2.098 1 98 268 LEU B O 1
ATOM 4524 N N . HIS B 1 269 ? 1.035 4.301 -1.324 1 98.62 269 HIS B N 1
ATOM 4525 C CA . HIS B 1 269 ? 0.232 4.711 -0.178 1 98.62 269 HIS B CA 1
ATOM 4526 C C . HIS B 1 269 ? -0.063 6.207 -0.219 1 98.62 269 HIS B C 1
ATOM 4528 O O . HIS B 1 269 ? 0.831 7.012 -0.487 1 98.62 269 HIS B O 1
ATOM 4534 N N . TRP B 1 270 ? -1.325 6.484 0.08 1 98.5 270 TRP B N 1
ATOM 4535 C CA . TRP B 1 270 ? -1.682 7.879 0.325 1 98.5 270 TRP B CA 1
ATOM 4536 C C . TRP B 1 270 ? -1.622 8.203 1.814 1 98.5 270 TRP B C 1
ATOM 4538 O O . TRP B 1 270 ? -1.966 7.363 2.652 1 98.5 270 TRP B O 1
ATOM 4548 N N . GLU B 1 271 ? -1.23 9.422 2.078 1 98.38 271 GLU B N 1
ATOM 4549 C CA . GLU B 1 271 ? -1.523 10.016 3.379 1 98.38 271 GLU B CA 1
ATOM 4550 C C . GLU B 1 271 ? -2.248 11.344 3.227 1 98.38 271 GLU B C 1
ATOM 4552 O O . GLU B 1 271 ? -1.727 12.273 2.605 1 98.38 271 GLU B O 1
ATOM 4557 N N . PHE B 1 272 ? -3.428 11.367 3.65 1 98.25 272 PHE B N 1
ATOM 4558 C CA . PHE B 1 272 ? -4.254 12.555 3.799 1 98.25 272 PHE B CA 1
ATOM 4559 C C . PHE B 1 272 ? -4.641 12.766 5.258 1 98.25 272 PHE B C 1
ATOM 4561 O O . PHE B 1 272 ? -5.59 12.156 5.75 1 98.25 272 PHE B O 1
ATOM 4568 N N . MET B 1 273 ? -3.924 13.625 5.934 1 97 273 MET B N 1
ATOM 4569 C CA . MET B 1 273 ? -3.992 13.68 7.391 1 97 273 MET B CA 1
ATOM 4570 C C . MET B 1 273 ? -5.406 14.016 7.855 1 97 273 MET B C 1
ATOM 4572 O O . MET B 1 273 ? -5.73 13.852 9.031 1 97 273 MET B O 1
ATOM 4576 N N . TYR B 1 274 ? -6.328 14.469 6.945 1 98.12 274 TYR B N 1
ATOM 4577 C CA . TYR B 1 274 ? -7.688 14.828 7.324 1 98.12 274 TYR B CA 1
ATOM 4578 C C . TYR B 1 274 ? -8.625 13.633 7.195 1 98.12 274 TYR B C 1
ATOM 4580 O O . TYR B 1 274 ? -9.812 13.727 7.512 1 98.12 274 TYR B O 1
ATOM 4588 N N . THR B 1 275 ? -8.078 12.5 6.773 1 98.5 275 THR B N 1
ATOM 4589 C CA . THR B 1 275 ? -8.898 11.32 6.555 1 98.5 275 THR B CA 1
ATOM 4590 C C . THR B 1 275 ? -9.688 10.969 7.816 1 98.5 275 THR B C 1
ATOM 4592 O O . THR B 1 275 ? -10.906 10.805 7.766 1 98.5 275 THR B O 1
ATOM 4595 N N . ARG B 1 276 ? -9.047 10.93 8.938 1 98.31 276 ARG B N 1
ATOM 4596 C CA . ARG B 1 276 ? -9.695 10.523 10.188 1 98.31 276 ARG B CA 1
ATOM 4597 C C . ARG B 1 276 ? -10.812 11.492 10.562 1 98.31 276 ARG B C 1
ATOM 4599 O O . ARG B 1 276 ? -11.93 11.062 10.859 1 98.31 276 ARG B O 1
ATOM 4606 N N . SER B 1 277 ? -10.523 12.75 10.477 1 98.5 277 SER B N 1
ATOM 4607 C CA . SER B 1 277 ? -11.516 13.75 10.875 1 98.5 277 SER B CA 1
ATOM 4608 C C . SER B 1 277 ? -12.641 13.836 9.852 1 98.5 277 SER B C 1
ATOM 4610 O O . SER B 1 277 ? -13.82 13.914 10.227 1 98.5 277 SER B O 1
ATOM 4612 N N . MET B 1 278 ? -12.344 13.812 8.539 1 98.19 278 MET B N 1
ATOM 4613 C CA . MET B 1 278 ? -13.32 13.945 7.457 1 98.19 278 MET B CA 1
ATOM 4614 C C . MET B 1 278 ? -14.32 12.789 7.484 1 98.19 278 MET B C 1
ATOM 4616 O O . MET B 1 278 ? -15.508 12.992 7.234 1 98.19 278 MET B O 1
ATOM 4620 N N . PHE B 1 279 ? -13.812 11.594 7.832 1 97.25 279 PHE B N 1
ATOM 4621 C CA . PHE B 1 279 ? -14.664 10.414 7.754 1 97.25 279 PHE B CA 1
ATOM 4622 C C . PHE B 1 279 ? -15.07 9.953 9.148 1 97.25 279 PHE B C 1
ATOM 4624 O O . PHE B 1 279 ? -15.742 8.93 9.297 1 97.25 279 PHE B O 1
ATOM 4631 N N . HIS B 1 280 ? -14.688 10.711 10.18 1 96.44 280 HIS B N 1
ATOM 4632 C CA . HIS B 1 280 ? -14.977 10.344 11.562 1 96.44 280 HIS B CA 1
ATOM 4633 C C . HIS B 1 280 ? -14.641 8.875 11.82 1 96.44 280 HIS B C 1
ATOM 4635 O O . HIS B 1 280 ? -15.484 8.133 12.328 1 96.44 280 HIS B O 1
ATOM 4641 N N . THR B 1 281 ? -13.43 8.539 11.453 1 95.94 281 THR B N 1
ATOM 4642 C CA . THR B 1 281 ? -13.039 7.145 11.617 1 95.94 281 THR B CA 1
ATOM 4643 C C . THR B 1 281 ? -12.984 6.766 13.094 1 95.94 281 THR B C 1
ATOM 4645 O O . THR B 1 281 ? -12.852 7.637 13.953 1 95.94 281 THR B O 1
ATOM 4648 N N . GLU B 1 282 ? -12.992 5.457 13.383 1 92.88 282 GLU B N 1
ATOM 4649 C CA . GLU B 1 282 ? -12.977 4.949 14.75 1 92.88 282 GLU B CA 1
ATOM 4650 C C . GLU B 1 282 ? -11.695 5.336 15.469 1 92.88 282 GLU B C 1
ATOM 4652 O O . GLU B 1 282 ? -11.703 5.578 16.688 1 92.88 282 GLU B O 1
ATOM 4657 N N . ASP B 1 283 ? -10.641 5.512 14.703 1 95.94 283 ASP B N 1
ATOM 4658 C CA . ASP B 1 283 ? -9.344 5.773 15.312 1 95.94 283 ASP B CA 1
ATOM 4659 C C . ASP B 1 283 ? -8.984 7.254 15.219 1 95.94 283 ASP B C 1
ATOM 4661 O O . ASP B 1 283 ? -7.805 7.609 15.195 1 95.94 283 ASP B O 1
ATOM 4665 N N . MET B 1 284 ? -9.984 8.133 15.164 1 97.19 284 MET B N 1
ATOM 4666 C CA . MET B 1 284 ? -9.742 9.562 15.062 1 97.19 284 MET B CA 1
ATOM 4667 C C . MET B 1 284 ? -8.875 10.055 16.219 1 97.19 284 MET B C 1
ATOM 4669 O O . MET B 1 284 ? -8.055 10.953 16.047 1 97.19 284 MET B O 1
ATOM 4673 N N . ILE B 1 285 ? -8.945 9.367 17.391 1 98.31 285 ILE B N 1
ATOM 4674 C CA . ILE B 1 285 ? -8.234 9.742 18.609 1 98.31 285 ILE B CA 1
ATOM 4675 C C . ILE B 1 285 ? -6.73 9.555 18.406 1 98.31 285 ILE B C 1
ATOM 4677 O O . ILE B 1 285 ? -5.922 10.055 19.188 1 98.31 285 ILE B O 1
ATOM 4681 N N . ALA B 1 286 ? -6.332 8.836 17.359 1 98.5 286 ALA B N 1
ATOM 4682 C CA . ALA B 1 286 ? -4.918 8.609 17.062 1 98.5 286 ALA B CA 1
ATOM 4683 C C . ALA B 1 286 ? -4.199 9.938 16.812 1 98.5 286 ALA B C 1
ATOM 4685 O O . ALA B 1 286 ? -3.006 10.062 17.109 1 98.5 286 ALA B O 1
ATOM 4686 N N . GLN B 1 287 ? -4.918 10.945 16.297 1 98.81 287 GLN B N 1
ATOM 4687 C CA . GLN B 1 287 ? -4.297 12.25 16.094 1 98.81 287 GLN B CA 1
ATOM 4688 C C . GLN B 1 287 ? -3.898 12.883 17.422 1 98.81 287 GLN B C 1
ATOM 4690 O O . GLN B 1 287 ? -2.797 13.422 17.562 1 98.81 287 GLN B O 1
ATOM 4695 N N . HIS B 1 288 ? -4.777 12.805 18.438 1 98.88 288 HIS B N 1
ATOM 4696 C CA . HIS B 1 288 ? -4.449 13.25 19.797 1 98.88 288 HIS B CA 1
ATOM 4697 C C . HIS B 1 288 ? -3.23 12.508 20.328 1 98.88 288 HIS B C 1
ATOM 4699 O O . HIS B 1 288 ? -2.312 13.125 20.875 1 98.88 288 HIS B O 1
ATOM 4705 N N . SER B 1 289 ? -3.23 11.219 20.109 1 98.88 289 SER B N 1
ATOM 4706 C CA . SER B 1 289 ? -2.18 10.367 20.672 1 98.88 289 SER B CA 1
ATOM 4707 C C . SER B 1 289 ? -0.825 10.688 20.047 1 98.88 289 SER B C 1
ATOM 4709 O O . SER B 1 289 ? 0.175 10.82 20.766 1 98.88 289 SER B O 1
ATOM 4711 N N . LEU B 1 290 ? -0.803 10.828 18.734 1 98.81 290 LEU B N 1
ATOM 4712 C CA . LEU B 1 290 ? 0.486 11.062 18.094 1 98.81 290 LEU B CA 1
ATOM 4713 C C . LEU B 1 290 ? 1.008 12.461 18.406 1 98.81 290 LEU B C 1
ATOM 4715 O O . LEU B 1 290 ? 2.213 12.648 18.594 1 98.81 290 LEU B O 1
ATOM 4719 N N . LEU B 1 291 ? 0.114 13.461 18.453 1 98.94 291 LEU B N 1
ATOM 4720 C CA . LEU B 1 291 ? 0.552 14.805 18.812 1 98.94 291 LEU B CA 1
ATOM 4721 C C . LEU B 1 291 ? 1.056 14.852 20.25 1 98.94 291 LEU B C 1
ATOM 4723 O O . LEU B 1 291 ? 2.008 15.57 20.547 1 98.94 291 LEU B O 1
ATOM 4727 N N . SER B 1 292 ? 0.402 14.094 21.141 1 98.94 292 SER B N 1
ATOM 4728 C CA . SER B 1 292 ? 0.858 14.008 22.531 1 98.94 292 SER B CA 1
ATOM 4729 C C . SER B 1 292 ? 2.242 13.367 22.609 1 98.94 292 SER B C 1
ATOM 4731 O O . SER B 1 292 ? 3.107 13.852 23.344 1 98.94 292 SER B O 1
ATOM 4733 N N . GLU B 1 293 ? 2.396 12.336 21.875 1 98.81 293 GLU B N 1
ATOM 4734 C CA . GLU B 1 293 ? 3.707 11.695 21.844 1 98.81 293 GLU B CA 1
ATOM 4735 C C . GLU B 1 293 ? 4.785 12.656 21.359 1 98.81 293 GLU B C 1
ATOM 4737 O O . GLU B 1 293 ? 5.859 12.75 21.953 1 98.81 293 GLU B O 1
ATOM 4742 N N . VAL B 1 294 ? 4.504 13.375 20.328 1 98.81 294 VAL B N 1
ATOM 4743 C CA . VAL B 1 294 ? 5.48 14.281 19.734 1 98.81 294 VAL B CA 1
ATOM 4744 C C . VAL B 1 294 ? 5.793 15.422 20.703 1 98.81 294 VAL B C 1
ATOM 4746 O O . VAL B 1 294 ? 6.938 15.867 20.797 1 98.81 294 VAL B O 1
ATOM 4749 N N . ALA B 1 295 ? 4.793 15.859 21.391 1 98.94 295 ALA B N 1
ATOM 4750 C CA . ALA B 1 295 ? 5.043 16.875 22.406 1 98.94 295 ALA B CA 1
ATOM 4751 C C . ALA B 1 295 ? 6.078 16.391 23.422 1 98.94 295 ALA B C 1
ATOM 4753 O O . ALA B 1 295 ? 6.984 17.141 23.797 1 98.94 295 ALA B O 1
ATOM 4754 N N . GLY B 1 296 ? 5.914 15.188 23.828 1 98.88 296 GLY B N 1
ATOM 4755 C CA . GLY B 1 296 ? 6.887 14.602 24.734 1 98.88 296 GLY B CA 1
ATOM 4756 C C . GLY B 1 296 ? 8.281 14.516 24.141 1 98.88 296 GLY B C 1
ATOM 4757 O O . GLY B 1 296 ? 9.266 14.836 24.797 1 98.88 296 GLY B O 1
ATOM 4758 N N . LEU B 1 297 ? 8.367 14.109 22.891 1 98.81 297 LEU B N 1
ATOM 4759 C CA . LEU B 1 297 ? 9.641 13.977 22.203 1 98.81 297 LEU B CA 1
ATOM 4760 C C . LEU B 1 297 ? 10.312 15.336 22.031 1 98.81 297 LEU B C 1
ATOM 4762 O O . LEU B 1 297 ? 11.539 15.438 22.062 1 98.81 297 LEU B O 1
ATOM 4766 N N . ILE B 1 298 ? 9.531 16.344 21.844 1 98.81 298 ILE B N 1
ATOM 4767 C CA . ILE B 1 298 ? 10.047 17.703 21.766 1 98.81 298 ILE B CA 1
ATOM 4768 C C . ILE B 1 298 ? 10.586 18.125 23.141 1 98.81 298 ILE B C 1
ATOM 4770 O O . ILE B 1 298 ? 11.703 18.656 23.234 1 98.81 298 ILE B O 1
ATOM 4774 N N . ASP B 1 299 ? 9.859 17.875 24.172 1 98.81 299 ASP B N 1
ATOM 4775 C CA . ASP B 1 299 ? 10.219 18.312 25.516 1 98.81 299 ASP B CA 1
ATOM 4776 C C . ASP B 1 299 ? 11.492 17.609 26 1 98.81 299 ASP B C 1
ATOM 4778 O O . ASP B 1 299 ? 12.281 18.188 26.75 1 98.81 299 ASP B O 1
ATOM 4782 N N . ASP B 1 300 ? 11.742 16.406 25.484 1 98.44 300 ASP B N 1
ATOM 4783 C CA . ASP B 1 300 ? 12.922 15.688 25.938 1 98.44 300 ASP B CA 1
ATOM 4784 C C . ASP B 1 300 ? 14.094 15.891 24.984 1 98.44 300 ASP B C 1
ATOM 4786 O O . ASP B 1 300 ? 15.164 15.297 25.172 1 98.44 300 ASP B O 1
ATOM 4790 N N . GLY B 1 301 ? 13.898 16.609 23.938 1 98.25 301 GLY B N 1
ATOM 4791 C CA . GLY B 1 301 ? 14.984 17.016 23.047 1 98.25 301 GLY B CA 1
ATOM 4792 C C . GLY B 1 301 ? 15.211 16.047 21.906 1 98.25 301 GLY B C 1
ATOM 4793 O O . GLY B 1 301 ? 16.125 16.234 21.094 1 98.25 301 GLY B O 1
ATOM 4794 N N . THR B 1 302 ? 14.359 15.086 21.75 1 98.25 302 THR B N 1
ATOM 4795 C CA . THR B 1 302 ? 14.484 14.109 20.672 1 98.25 302 THR B CA 1
ATOM 4796 C C . THR B 1 302 ? 14.141 14.734 19.328 1 98.25 302 THR B C 1
ATOM 4798 O O . THR B 1 302 ? 14.766 14.438 18.312 1 98.25 302 THR B O 1
ATOM 4801 N N . LEU B 1 303 ? 13.117 15.562 19.344 1 98.75 303 LEU B N 1
ATOM 4802 C CA . LEU B 1 303 ? 12.695 16.312 18.172 1 98.75 303 LEU B CA 1
ATOM 4803 C C . LEU B 1 303 ? 12.805 17.812 18.422 1 98.75 303 LEU B C 1
ATOM 4805 O O . LEU B 1 303 ? 12.883 18.25 19.562 1 98.75 303 LEU B O 1
ATOM 4809 N N . ARG B 1 304 ? 12.789 18.531 17.375 1 98.56 304 ARG B N 1
ATOM 4810 C CA . ARG B 1 304 ? 12.766 19.984 17.484 1 98.56 304 ARG B CA 1
ATOM 4811 C C . ARG B 1 304 ? 11.742 20.594 16.531 1 98.56 304 ARG B C 1
ATOM 4813 O O . ARG B 1 304 ? 11.328 19.953 15.562 1 98.56 304 ARG B O 1
ATOM 4820 N N . THR B 1 305 ? 11.344 21.812 16.766 1 98.69 305 THR B N 1
ATOM 4821 C CA . THR B 1 305 ? 10.422 22.547 15.906 1 98.69 305 THR B CA 1
ATOM 4822 C C . THR B 1 305 ? 11.062 22.812 14.547 1 98.69 305 THR B C 1
ATOM 4824 O O . THR B 1 305 ? 12.281 22.828 14.422 1 98.69 305 THR B O 1
ATOM 4827 N N . THR B 1 306 ? 10.227 23.016 13.555 1 98.62 306 THR B N 1
ATOM 4828 C CA . THR B 1 306 ? 10.695 23.297 12.203 1 98.62 306 THR B CA 1
ATOM 4829 C C . THR B 1 306 ? 10.438 24.75 11.828 1 98.62 306 THR B C 1
ATOM 4831 O O . THR B 1 306 ? 10.406 25.109 10.648 1 98.62 306 THR B O 1
ATOM 4834 N N . LEU B 1 307 ? 10.102 25.562 12.836 1 98.69 307 LEU B N 1
ATOM 4835 C CA . LEU B 1 307 ? 9.891 27 12.633 1 98.69 307 LEU B CA 1
ATOM 4836 C C . LEU B 1 307 ? 11.141 27.656 12.055 1 98.69 307 LEU B C 1
ATOM 4838 O O . LEU B 1 307 ? 12.242 27.484 12.594 1 98.69 307 LEU B O 1
ATOM 4842 N N . THR B 1 308 ? 10.938 28.312 10.938 1 98.12 308 THR B N 1
ATOM 4843 C CA . THR B 1 308 ? 12.086 29 10.352 1 98.12 308 THR B CA 1
ATOM 4844 C C . THR B 1 308 ? 11.828 30.5 10.234 1 98.12 308 THR B C 1
ATOM 4846 O O . THR B 1 308 ? 12.766 31.281 10.102 1 98.12 308 THR B O 1
ATOM 4849 N N . ALA B 1 309 ? 10.508 30.891 10.242 1 97.19 309 ALA B N 1
ATOM 4850 C CA . ALA B 1 309 ? 10.203 32.312 10.102 1 97.19 309 ALA B CA 1
ATOM 4851 C C . ALA B 1 309 ? 8.891 32.656 10.805 1 97.19 309 ALA B C 1
ATOM 4853 O O . ALA B 1 309 ? 7.926 31.906 10.742 1 97.19 309 ALA B O 1
ATOM 4854 N N . THR B 1 310 ? 8.883 33.812 11.453 1 97.5 310 THR B N 1
ATOM 4855 C CA . THR B 1 310 ? 7.66 34.438 11.969 1 97.5 310 THR B CA 1
ATOM 4856 C C . THR B 1 310 ? 7.285 35.656 11.156 1 97.5 310 THR B C 1
ATOM 4858 O O . THR B 1 310 ? 8 36.656 11.172 1 97.5 310 THR B O 1
ATOM 4861 N N . ASP B 1 311 ? 6.191 35.656 10.445 1 95.25 311 ASP B N 1
ATOM 4862 C CA . ASP B 1 311 ? 5.859 36.625 9.414 1 95.25 311 ASP B CA 1
ATOM 4863 C C . ASP B 1 311 ? 5.172 37.844 10.023 1 95.25 311 ASP B C 1
ATOM 4865 O O . ASP B 1 311 ? 5.113 38.906 9.391 1 95.25 311 ASP B O 1
ATOM 4869 N N . GLY B 1 312 ? 4.598 37.781 11.258 1 95.06 312 GLY B N 1
ATOM 4870 C CA . GLY B 1 312 ? 3.854 38.875 11.836 1 95.06 312 GLY B CA 1
ATOM 4871 C C . GLY B 1 312 ? 2.498 38.469 12.375 1 95.06 312 GLY B C 1
ATOM 4872 O O . GLY B 1 312 ? 2.273 37.312 12.68 1 95.06 312 GLY B O 1
ATOM 4873 N N . PRO B 1 313 ? 1.665 39.594 12.492 1 97.81 313 PRO B N 1
ATOM 4874 C CA . PRO B 1 313 ? 0.341 39.281 13.047 1 97.81 313 PRO B CA 1
ATOM 4875 C C . PRO B 1 313 ? -0.565 38.562 12.047 1 97.81 313 PRO B C 1
ATOM 4877 O O . PRO B 1 313 ? -0.351 38.656 10.836 1 97.81 313 PRO B O 1
ATOM 4880 N N . ILE B 1 314 ? -1.517 37.844 12.57 1 98.62 314 ILE B N 1
ATOM 4881 C CA . ILE B 1 314 ? -2.535 37.219 11.742 1 98.62 314 ILE B CA 1
ATOM 4882 C C . ILE B 1 314 ? -3.453 38.281 11.141 1 98.62 314 ILE B C 1
ATOM 4884 O O . ILE B 1 314 ? -4.289 38.844 11.836 1 98.62 314 ILE B O 1
ATOM 4888 N N . SER B 1 315 ? -3.281 38.531 9.914 1 98.44 315 SER B N 1
ATOM 4889 C CA . SER B 1 315 ? -4.055 39.5 9.133 1 98.44 315 SER B CA 1
ATOM 4890 C C . SER B 1 315 ? -4.121 39.094 7.664 1 98.44 315 SER B C 1
ATOM 4892 O O . SER B 1 315 ? -3.363 38.219 7.223 1 98.44 315 SER B O 1
ATOM 4894 N N . ALA B 1 316 ? -5.051 39.719 6.996 1 98.31 316 ALA B N 1
ATOM 4895 C CA . ALA B 1 316 ? -5.176 39.406 5.57 1 98.31 316 ALA B CA 1
ATOM 4896 C C . ALA B 1 316 ? -3.881 39.719 4.828 1 98.31 316 ALA B C 1
ATOM 4898 O O . ALA B 1 316 ? -3.434 38.938 3.99 1 98.31 316 ALA B O 1
ATOM 4899 N N . ALA B 1 317 ? -3.303 40.812 5.164 1 98 317 ALA B N 1
ATOM 4900 C CA . ALA B 1 317 ? -2.078 41.25 4.488 1 98 317 ALA B CA 1
ATOM 4901 C C . ALA B 1 317 ? -0.946 40.25 4.734 1 98 317 ALA B C 1
ATOM 4903 O O . ALA B 1 317 ? -0.253 39.844 3.801 1 98 317 ALA B O 1
ATOM 4904 N N . THR B 1 318 ? -0.716 39.906 5.961 1 98.25 318 THR B N 1
ATOM 4905 C CA . THR B 1 318 ? 0.359 39 6.32 1 98.25 318 THR B CA 1
ATOM 4906 C C . THR B 1 318 ? 0.115 37.625 5.719 1 98.25 318 THR B C 1
ATOM 4908 O O . THR B 1 318 ? 1.045 36.969 5.227 1 98.25 318 THR B O 1
ATOM 4911 N N . LEU B 1 319 ? -1.127 37.125 5.777 1 98.44 319 LEU B N 1
ATOM 4912 C CA . LEU B 1 319 ? -1.452 35.781 5.246 1 98.44 319 LEU B CA 1
ATOM 4913 C C . LEU B 1 319 ? -1.318 35.781 3.727 1 98.44 319 LEU B C 1
ATOM 4915 O O . LEU B 1 319 ? -0.923 34.75 3.146 1 98.44 319 LEU B O 1
ATOM 4919 N N . LYS B 1 320 ? -1.669 36.875 3.053 1 98 320 LYS B N 1
ATOM 4920 C CA . LYS B 1 320 ? -1.467 36.969 1.608 1 98 320 LYS B CA 1
ATOM 4921 C C . LYS B 1 320 ? 0.007 36.781 1.25 1 98 320 LYS B C 1
ATOM 4923 O O . LYS B 1 320 ? 0.347 36.062 0.326 1 98 320 LYS B O 1
ATOM 4928 N N . ALA B 1 321 ? 0.812 37.469 1.997 1 97.69 321 ALA B N 1
ATOM 4929 C CA . ALA B 1 321 ? 2.25 37.375 1.765 1 97.69 321 ALA B CA 1
ATOM 4930 C C . ALA B 1 321 ? 2.74 35.938 2.041 1 97.69 321 ALA B C 1
ATOM 4932 O O . ALA B 1 321 ? 3.547 35.406 1.282 1 97.69 321 ALA B O 1
ATOM 4933 N N . ALA B 1 322 ? 2.285 35.375 3.092 1 97.69 322 ALA B N 1
ATOM 4934 C CA . ALA B 1 322 ? 2.688 34.031 3.469 1 97.69 322 ALA B CA 1
ATOM 4935 C C . ALA B 1 322 ? 2.242 33 2.42 1 97.69 322 ALA B C 1
ATOM 4937 O O . ALA B 1 322 ? 2.998 32.094 2.068 1 97.69 322 ALA B O 1
ATOM 4938 N N . HIS B 1 323 ? 0.978 33.125 1.925 1 97.94 323 HIS B N 1
ATOM 4939 C CA . HIS B 1 323 ? 0.484 32.219 0.876 1 97.94 323 HIS B CA 1
ATOM 4940 C C . HIS B 1 323 ? 1.325 32.344 -0.39 1 97.94 323 HIS B C 1
ATOM 4942 O O . HIS B 1 323 ? 1.645 31.344 -1.029 1 97.94 323 HIS B O 1
ATOM 4948 N N . ALA B 1 324 ? 1.659 33.594 -0.755 1 97.5 324 ALA B N 1
ATOM 4949 C CA . ALA B 1 324 ? 2.488 33.812 -1.937 1 97.5 324 ALA B CA 1
ATOM 4950 C C . ALA B 1 324 ? 3.838 33.125 -1.798 1 97.5 324 ALA B C 1
ATOM 4952 O O . ALA B 1 324 ? 4.316 32.5 -2.74 1 97.5 324 ALA B O 1
ATOM 4953 N N . THR B 1 325 ? 4.434 33.281 -0.656 1 96.38 325 THR B N 1
ATOM 4954 C CA . THR B 1 325 ? 5.711 32.625 -0.385 1 96.38 325 THR B CA 1
ATOM 4955 C C . THR B 1 325 ? 5.57 31.094 -0.457 1 96.38 325 THR B C 1
ATOM 4957 O O . THR B 1 325 ? 6.395 30.422 -1.075 1 96.38 325 THR B O 1
ATOM 4960 N N . GLN B 1 326 ? 4.523 30.562 0.163 1 95.88 326 GLN B N 1
ATOM 4961 C CA . GLN B 1 326 ? 4.262 29.125 0.14 1 95.88 326 GLN B CA 1
ATOM 4962 C C . GLN B 1 326 ? 4.113 28.625 -1.29 1 95.88 326 GLN B C 1
ATOM 4964 O O . GLN B 1 326 ? 4.652 27.562 -1.637 1 95.88 326 GLN B O 1
ATOM 4969 N N . GLU B 1 327 ? 3.457 29.328 -2.162 1 95.75 327 GLU B N 1
ATOM 4970 C CA . GLU B 1 327 ? 3.162 28.938 -3.533 1 95.75 327 GLU B CA 1
ATOM 4971 C C . GLU B 1 327 ? 4.41 29 -4.41 1 95.75 327 GLU B C 1
ATOM 4973 O O . GLU B 1 327 ? 4.445 28.422 -5.5 1 95.75 327 GLU B O 1
ATOM 4978 N N . SER B 1 328 ? 5.441 29.719 -3.91 1 92.19 328 SER B N 1
ATOM 4979 C CA . SER B 1 328 ? 6.684 29.812 -4.668 1 92.19 328 SER B CA 1
ATOM 4980 C C . SER B 1 328 ? 7.453 28.5 -4.629 1 92.19 328 SER B C 1
ATOM 4982 O O . SER B 1 328 ? 8.359 28.281 -5.438 1 92.19 328 SER B O 1
ATOM 4984 N N . GLY B 1 329 ? 7.203 27.656 -3.629 1 89.44 329 GLY B N 1
ATOM 4985 C CA . GLY B 1 329 ? 7.852 26.359 -3.516 1 89.44 329 GLY B CA 1
ATOM 4986 C C . GLY B 1 329 ? 9.266 26.453 -2.969 1 89.44 329 GLY B C 1
ATOM 4987 O O . GLY B 1 329 ? 10.016 25.469 -3.033 1 89.44 329 GLY B O 1
ATOM 4988 N N . THR B 1 330 ? 9.68 27.531 -2.312 1 88.44 330 THR B N 1
ATOM 4989 C CA . THR B 1 330 ? 11.078 27.719 -1.921 1 88.44 330 THR B CA 1
ATOM 4990 C C . THR B 1 330 ? 11.211 27.734 -0.402 1 88.44 330 THR B C 1
ATOM 4992 O O . THR B 1 330 ? 12.312 27.938 0.126 1 88.44 330 THR B O 1
ATOM 4995 N N . THR B 1 331 ? 10.172 27.484 0.26 1 92.06 331 THR B N 1
ATOM 4996 C CA . THR B 1 331 ? 10.195 27.609 1.713 1 92.06 331 THR B CA 1
ATOM 4997 C C . THR B 1 331 ? 10.969 26.453 2.344 1 92.06 331 THR B C 1
ATOM 4999 O O . THR B 1 331 ? 10.953 25.344 1.826 1 92.06 331 THR B O 1
ATOM 5002 N N . ILE B 1 332 ? 11.695 26.766 3.385 1 97.31 332 ILE B N 1
ATOM 5003 C CA . ILE B 1 332 ? 12.367 25.797 4.254 1 97.31 332 ILE B CA 1
ATOM 5004 C C . ILE B 1 332 ? 11.648 25.734 5.602 1 97.31 332 ILE B C 1
ATOM 5006 O O . ILE B 1 332 ? 11.359 26.766 6.207 1 97.31 332 ILE B O 1
ATOM 5010 N N . GLY B 1 333 ? 11.344 24.531 6.051 1 97.88 333 GLY B N 1
ATOM 5011 C CA . GLY B 1 333 ? 10.656 24.391 7.324 1 97.88 333 GLY B CA 1
ATOM 5012 C C . GLY B 1 333 ? 9.266 25 7.324 1 97.88 333 GLY B C 1
ATOM 5013 O O . GLY B 1 333 ? 8.469 24.734 6.422 1 97.88 333 GLY B O 1
ATOM 5014 N N . LYS B 1 334 ? 8.969 25.75 8.383 1 98.44 334 LYS B N 1
ATOM 5015 C CA . LYS B 1 334 ? 7.609 26.266 8.562 1 98.44 334 LYS B CA 1
ATOM 5016 C C . LYS B 1 334 ? 7.625 27.766 8.867 1 98.44 334 LYS B C 1
ATOM 5018 O O . LYS B 1 334 ? 8.539 28.25 9.539 1 98.44 334 LYS B O 1
ATOM 5023 N N . ARG B 1 335 ? 6.562 28.406 8.367 1 97.75 335 ARG B N 1
ATOM 5024 C CA . ARG B 1 335 ? 6.344 29.812 8.672 1 97.75 335 ARG B CA 1
ATOM 5025 C C . ARG B 1 335 ? 5.121 30 9.562 1 97.75 335 ARG B C 1
ATOM 5027 O O . ARG B 1 335 ? 4.102 29.328 9.375 1 97.75 335 ARG B O 1
ATOM 5034 N N . VAL B 1 336 ? 5.25 30.953 10.508 1 98.62 336 VAL B N 1
ATOM 5035 C CA . VAL B 1 336 ? 4.211 31.109 11.523 1 98.62 336 VAL B CA 1
ATOM 5036 C C . VAL B 1 336 ? 3.783 32.562 11.617 1 98.62 336 VAL B C 1
ATOM 5038 O O . VAL B 1 336 ? 4.547 33.469 11.266 1 98.62 336 VAL B O 1
ATOM 5041 N N . LEU B 1 337 ? 2.547 32.75 11.961 1 98.81 337 LEU B N 1
ATOM 5042 C CA . LEU B 1 337 ? 1.989 34.062 12.328 1 98.81 337 LEU B CA 1
ATOM 5043 C C . LEU B 1 337 ? 1.53 34.062 13.781 1 98.81 337 LEU B C 1
ATOM 5045 O O . LEU B 1 337 ? 1.021 33.062 14.281 1 98.81 337 LEU B O 1
ATOM 5049 N N . VAL B 1 338 ? 1.681 35.25 14.445 1 98.5 338 VAL B N 1
ATOM 5050 C CA . VAL B 1 338 ? 1.422 35.312 15.883 1 98.5 338 VAL B CA 1
ATOM 5051 C C . VAL B 1 338 ? 0.514 36.5 16.203 1 98.5 338 VAL B C 1
ATOM 5053 O O . VAL B 1 338 ? 0.777 37.625 15.781 1 98.5 338 VAL B O 1
ATOM 5056 N N . GLY B 1 339 ? -0.537 36.156 16.859 1 97.44 339 GLY B N 1
ATOM 5057 C CA . GLY B 1 339 ? -1.405 37.219 17.344 1 97.44 339 GLY B CA 1
ATOM 5058 C C . GLY B 1 339 ? -2.201 37.906 16.25 1 97.44 339 GLY B C 1
ATOM 5059 O O . GLY B 1 339 ? -1.753 37.969 15.102 1 97.44 339 GLY B O 1
ATOM 5060 N N . PHE B 1 340 ? -3.395 38.375 16.609 1 95.38 340 PHE B N 1
ATOM 5061 C CA . PHE B 1 340 ? -4.242 39.125 15.664 1 95.38 340 PHE B CA 1
ATOM 5062 C C . PHE B 1 340 ? -3.998 40.625 15.766 1 95.38 340 PHE B C 1
ATOM 5064 O O . PHE B 1 340 ? -3.762 41.156 16.859 1 95.38 340 PHE B O 1
#

Radius of gyration: 28.33 Å; Cα contacts (8 Å, |Δi|>4): 1751; chains: 2; bounding box: 54×82×67 Å